Protein AF-0000000078595919 (afdb_homodimer)

pLDDT: mean 96.09, std 5.45, range [56.75, 98.94]

Structure (mmCIF, N/CA/C/O backbone):
data_AF-0000000078595919-model_v1
#
loop_
_entity.id
_entity.type
_entity.pdbx_description
1 polymer 'NG,NG-dimethylarginine dimethylaminohydrolase 1'
#
loop_
_atom_site.group_PDB
_atom_site.id
_atom_site.type_symbol
_atom_site.label_atom_id
_atom_site.label_alt_id
_atom_site.label_comp_id
_atom_site.label_asym_id
_atom_site.label_entity_id
_atom_site.label_seq_id
_atom_site.pdbx_PDB_ins_code
_atom_site.Cartn_x
_atom_site.Cartn_y
_atom_site.Cartn_z
_atom_site.occupancy
_atom_site.B_iso_or_equiv
_atom_site.auth_seq_id
_atom_site.auth_comp_id
_atom_site.auth_asym_id
_atom_site.auth_atom_id
_atom_site.pdbx_PDB_model_num
ATOM 1 N N . MET A 1 1 ? 24.094 2.955 12.398 1 57.91 1 MET A N 1
ATOM 2 C CA . MET A 1 1 ? 22.719 2.807 11.914 1 57.91 1 MET A CA 1
ATOM 3 C C . MET A 1 1 ? 22.25 4.078 11.219 1 57.91 1 MET A C 1
ATOM 5 O O . MET A 1 1 ? 22.5 5.184 11.703 1 57.91 1 MET A O 1
ATOM 9 N N . LYS A 1 2 ? 21.656 3.949 10.039 1 76.38 2 LYS A N 1
ATOM 10 C CA . LYS A 1 2 ? 21.234 5.141 9.305 1 76.38 2 LYS A CA 1
ATOM 11 C C . LYS A 1 2 ? 20.156 5.895 10.07 1 76.38 2 LYS A C 1
ATOM 13 O O . LYS A 1 2 ? 19.234 5.285 10.617 1 76.38 2 LYS A O 1
ATOM 18 N N . LYS A 1 3 ? 20.344 7.145 10.211 1 89.5 3 LYS A N 1
ATOM 19 C CA . LYS A 1 3 ? 19.406 7.992 10.93 1 89.5 3 LYS A CA 1
ATOM 20 C C . LYS A 1 3 ? 18 7.895 10.32 1 89.5 3 LYS A C 1
ATOM 22 O O . LYS A 1 3 ? 17.859 7.875 9.102 1 89.5 3 LYS A O 1
ATOM 27 N N . THR A 1 4 ? 17.047 7.621 11.203 1 94 4 THR A N 1
ATOM 28 C CA . THR A 1 4 ? 15.633 7.637 10.82 1 94 4 THR A CA 1
ATOM 29 C C . THR A 1 4 ? 14.953 8.906 11.328 1 94 4 THR A C 1
ATOM 31 O O . THR A 1 4 ? 15.062 9.242 12.508 1 94 4 THR A O 1
ATOM 34 N N . TYR A 1 5 ? 14.336 9.633 10.461 1 98.31 5 TYR A N 1
ATOM 35 C CA . TYR A 1 5 ? 13.719 10.906 10.812 1 98.31 5 TYR A CA 1
ATOM 36 C C . TYR A 1 5 ? 12.273 10.711 11.242 1 98.31 5 TYR A C 1
ATOM 38 O O . TYR A 1 5 ? 11.969 10.703 12.438 1 98.31 5 TYR A O 1
ATOM 46 N N . VAL A 1 6 ? 11.383 10.414 10.328 1 98.69 6 VAL A N 1
ATOM 47 C CA . VAL A 1 6 ? 9.992 10.133 10.68 1 98.69 6 VAL A CA 1
ATOM 48 C C . VAL A 1 6 ? 9.578 8.781 10.109 1 98.69 6 VAL A C 1
ATOM 50 O O . VAL A 1 6 ? 9.516 8.602 8.891 1 98.69 6 VAL A O 1
ATOM 53 N N . LYS A 1 7 ? 9.203 7.895 10.953 1 97.56 7 LYS A N 1
ATOM 54 C CA . LYS A 1 7 ? 9.031 6.504 10.539 1 97.56 7 LYS A CA 1
ATOM 55 C C . LYS A 1 7 ? 7.566 6.188 10.25 1 97.56 7 LYS A C 1
ATOM 57 O O . LYS A 1 7 ? 7.262 5.262 9.5 1 97.56 7 LYS A O 1
ATOM 62 N N . ASN A 1 8 ? 6.707 6.906 10.93 1 98.19 8 ASN A N 1
ATOM 63 C CA . ASN A 1 8 ? 5.273 6.664 10.812 1 98.19 8 ASN A CA 1
ATOM 64 C C . ASN A 1 8 ? 4.461 7.789 11.438 1 98.19 8 ASN A C 1
ATOM 66 O O . ASN A 1 8 ? 5.008 8.836 11.789 1 98.19 8 ASN A O 1
ATOM 70 N N . SER A 1 9 ? 3.17 7.574 11.578 1 98.31 9 SER A N 1
ATOM 71 C CA . SER A 1 9 ? 2.277 8.648 12.016 1 98.31 9 SER A CA 1
ATOM 72 C C . SER A 1 9 ? 2.125 8.664 13.531 1 98.31 9 SER A C 1
ATOM 74 O O . SER A 1 9 ? 1.7 9.664 14.102 1 98.31 9 SER A O 1
ATOM 76 N N . THR A 1 10 ? 2.541 7.59 14.242 1 98.56 10 THR A N 1
ATOM 77 C CA . THR A 1 10 ? 2.113 7.5 15.633 1 98.56 10 THR A CA 1
ATOM 78 C C . THR A 1 10 ? 3.299 7.199 16.547 1 98.56 10 THR A C 1
ATOM 80 O O . THR A 1 10 ? 3.137 7.074 17.766 1 98.56 10 THR A O 1
ATOM 83 N N . GLY A 1 11 ? 4.535 6.949 15.945 1 98.5 11 GLY A N 1
ATOM 84 C CA . GLY A 1 11 ? 5.715 6.836 16.797 1 98.5 11 GLY A CA 1
ATOM 85 C C . GLY A 1 11 ? 5.887 8.008 17.734 1 98.5 11 GLY A C 1
ATOM 86 O O . GLY A 1 11 ? 5.152 8.992 17.656 1 98.5 11 GLY A O 1
ATOM 87 N N . VAL A 1 12 ? 6.82 7.938 18.594 1 98.75 12 VAL A N 1
ATOM 88 C CA . VAL A 1 12 ? 7.059 9.016 19.547 1 98.75 12 VAL A CA 1
ATOM 89 C C . VAL A 1 12 ? 7.648 10.219 18.828 1 98.75 12 VAL A C 1
ATOM 91 O O . VAL A 1 12 ? 8.703 10.125 18.203 1 98.75 12 VAL A O 1
ATOM 94 N N . LEU A 1 13 ? 6.945 11.32 18.875 1 98.75 13 LEU A N 1
ATOM 95 C CA . LEU A 1 13 ? 7.418 12.57 18.281 1 98.75 13 LEU A CA 1
ATOM 96 C C . LEU A 1 13 ? 8.516 13.195 19.125 1 98.75 13 LEU A C 1
ATOM 98 O O . LEU A 1 13 ? 8.289 13.523 20.297 1 98.75 13 LEU A O 1
ATOM 102 N N . LYS A 1 14 ? 9.664 13.367 18.562 1 98.75 14 LYS A N 1
ATOM 103 C CA . LYS A 1 14 ? 10.805 13.836 19.328 1 98.75 14 LYS A CA 1
ATOM 104 C C . LYS A 1 14 ? 11.117 15.297 19.016 1 98.75 14 LYS A C 1
ATOM 106 O O . LYS A 1 14 ? 11.609 16.031 19.875 1 98.75 14 LYS A O 1
ATOM 111 N N . LYS A 1 15 ? 10.883 15.688 17.781 1 98.81 15 LYS A N 1
ATOM 112 C CA . LYS A 1 15 ? 11.266 17.031 17.344 1 98.81 15 LYS A CA 1
ATOM 113 C C . LYS A 1 15 ? 10.305 17.547 16.281 1 98.81 15 LYS A C 1
ATOM 115 O O . LYS A 1 15 ? 9.891 16.797 15.383 1 98.81 15 LYS A O 1
ATOM 120 N N . VAL A 1 16 ? 9.953 18.797 16.375 1 98.81 16 VAL A N 1
ATOM 121 C CA . VAL A 1 16 ? 9.039 19.406 15.422 1 98.81 16 VAL A CA 1
ATOM 122 C C . VAL A 1 16 ? 9.57 20.781 15 1 98.81 16 VAL A C 1
ATOM 124 O O . VAL A 1 16 ? 10.367 21.391 15.719 1 98.81 16 VAL A O 1
ATOM 127 N N . LEU A 1 17 ? 9.148 21.203 13.852 1 98.88 17 LEU A N 1
ATOM 128 C CA . LEU A 1 17 ? 9.383 22.547 13.336 1 98.88 17 LEU A CA 1
ATOM 129 C C . LEU A 1 17 ? 8.086 23.359 13.336 1 98.88 17 LEU A C 1
ATOM 131 O O . LEU A 1 17 ? 7.047 22.875 12.898 1 98.88 17 LEU A O 1
ATOM 135 N N . LEU A 1 18 ? 8.094 24.5 13.898 1 98.62 18 LEU A N 1
ATOM 136 C CA . LEU A 1 18 ? 7.02 25.484 13.82 1 98.62 18 LEU A CA 1
ATOM 137 C C . LEU A 1 18 ? 7.539 26.828 13.312 1 98.62 18 LEU A C 1
ATOM 139 O O . LEU A 1 18 ? 8.75 27.031 13.203 1 98.62 18 LEU A O 1
ATOM 143 N N . CYS A 1 19 ? 6.648 27.656 12.922 1 98.19 19 CYS A N 1
ATOM 144 C CA . CYS A 1 19 ? 6.957 29.047 12.562 1 98.19 19 CYS A CA 1
ATOM 145 C C . CYS A 1 19 ? 6.035 30.016 13.289 1 98.19 19 CYS A C 1
ATOM 147 O O . CYS A 1 19 ? 4.824 29.797 13.352 1 98.19 19 CYS A O 1
ATOM 149 N N . SER A 1 20 ? 6.605 31.078 13.805 1 95.94 20 SER A N 1
ATOM 150 C CA . SER A 1 20 ? 5.852 32.062 14.547 1 95.94 20 SER A CA 1
ATOM 151 C C . SER A 1 20 ? 4.793 32.719 13.672 1 95.94 20 SER A C 1
ATOM 153 O O . SER A 1 20 ? 5.043 33 12.5 1 95.94 20 SER A O 1
ATOM 155 N N . PRO A 1 21 ? 3.641 33 14.273 1 95.5 21 PRO A N 1
ATOM 156 C CA . PRO A 1 21 ? 2.598 33.688 13.516 1 95.5 21 PRO A CA 1
ATOM 157 C C . PRO A 1 21 ? 2.754 35.219 13.562 1 95.5 21 PRO A C 1
ATOM 159 O O . PRO A 1 21 ? 1.771 35.938 13.406 1 95.5 21 PRO A O 1
ATOM 162 N N . LYS A 1 22 ? 3.941 35.688 13.805 1 94.44 22 LYS A N 1
ATOM 163 C CA . LYS A 1 22 ? 4.227 37.125 14 1 94.44 22 LYS A CA 1
ATOM 164 C C . LYS A 1 22 ? 3.65 37.969 12.859 1 94.44 22 LYS A C 1
ATOM 166 O O . LYS A 1 22 ? 3.127 39.062 13.094 1 94.44 22 LYS A O 1
ATOM 171 N N . TYR A 1 23 ? 3.723 37.5 11.656 1 92.5 23 TYR A N 1
ATOM 172 C CA . TYR A 1 23 ? 3.293 38.281 10.508 1 92.5 23 TYR A CA 1
ATOM 173 C C . TYR A 1 23 ? 2.049 37.688 9.867 1 92.5 23 TYR A C 1
ATOM 175 O O . TYR A 1 23 ? 1.726 38 8.719 1 92.5 23 TYR A O 1
ATOM 183 N N . PHE A 1 24 ? 1.401 36.781 10.617 1 90.31 24 PHE A N 1
ATOM 184 C CA . PHE A 1 24 ? 0.21 36.125 10.117 1 90.31 24 PHE A CA 1
ATOM 185 C C . PHE A 1 24 ? -0.921 37.125 9.883 1 90.31 24 PHE A C 1
ATOM 187 O O . PHE A 1 24 ? -1.168 38 10.719 1 90.31 24 PHE A O 1
ATOM 194 N N . GLU A 1 25 ? -1.545 37 8.75 1 83.69 25 GLU A N 1
ATOM 195 C CA . GLU A 1 25 ? -2.701 37.812 8.375 1 83.69 25 GLU A CA 1
ATOM 196 C C . GLU A 1 25 ? -3.74 36.969 7.633 1 83.69 25 GLU A C 1
ATOM 198 O O . GLU A 1 25 ? -3.391 36.062 6.883 1 83.69 25 GLU A O 1
ATOM 203 N N . PHE A 1 26 ? -4.984 37.344 7.875 1 80.19 26 PHE A N 1
ATOM 204 C CA . PHE A 1 26 ? -6.062 36.656 7.176 1 80.19 26 PHE A CA 1
ATOM 205 C C . PHE A 1 26 ? -6.055 37 5.691 1 80.19 26 PHE A C 1
ATOM 207 O O . PHE A 1 26 ? -6.023 38.188 5.328 1 80.19 26 PHE A O 1
ATOM 214 N N . GLU A 1 27 ? -5.918 36.031 4.895 1 77.69 27 GLU A N 1
ATOM 215 C CA . GLU A 1 27 ? -6.145 36.156 3.457 1 77.69 27 GLU A CA 1
ATOM 216 C C . GLU A 1 27 ? -7.199 35.156 2.98 1 77.69 27 GLU A C 1
ATOM 218 O O . GLU A 1 27 ? -7.312 34.062 3.523 1 77.69 27 GLU A O 1
ATOM 223 N N . PRO A 1 28 ? -7.98 35.562 2.008 1 77.88 28 PRO A N 1
ATOM 224 C CA . PRO A 1 28 ? -9.078 34.719 1.54 1 77.88 28 PRO A CA 1
ATOM 225 C C . PRO A 1 28 ? -8.594 33.562 0.674 1 77.88 28 PRO A C 1
ATOM 227 O O . PRO A 1 28 ? -8.961 33.469 -0.499 1 77.88 28 PRO A O 1
ATOM 230 N N . ILE A 1 29 ? -7.906 32.688 1.243 1 75.31 29 ILE A N 1
ATOM 231 C CA . ILE A 1 29 ? -7.312 31.656 0.421 1 75.31 29 ILE A CA 1
ATOM 232 C C . ILE A 1 29 ? -7.992 30.312 0.713 1 75.31 29 ILE A C 1
ATOM 234 O O . ILE A 1 29 ? -7.68 29.297 0.086 1 75.31 29 ILE A O 1
ATOM 238 N N . ASN A 1 30 ? -8.844 30.328 1.688 1 77.56 30 ASN A N 1
ATOM 239 C CA . ASN A 1 30 ? -9.648 29.156 1.969 1 77.56 30 ASN A CA 1
ATOM 240 C C . ASN A 1 30 ? -11.016 29.531 2.533 1 77.56 30 ASN A C 1
ATOM 242 O O . ASN A 1 30 ? -11.25 30.688 2.881 1 77.56 30 ASN A O 1
ATOM 246 N N . VAL A 1 31 ? -11.898 28.562 2.506 1 79.94 31 VAL A N 1
ATOM 247 C CA . VAL A 1 31 ? -13.305 28.797 2.822 1 79.94 31 VAL A CA 1
ATOM 248 C C . VAL A 1 31 ? -13.438 29.312 4.25 1 79.94 31 VAL A C 1
ATOM 250 O O . VAL A 1 31 ? -14.297 30.141 4.539 1 79.94 31 VAL A O 1
ATOM 253 N N . ILE A 1 32 ? -12.617 28.875 5.094 1 80.75 32 ILE A N 1
ATOM 254 C CA . ILE A 1 32 ? -12.703 29.25 6.5 1 80.75 32 ILE A CA 1
ATOM 255 C C . ILE A 1 32 ? -12.344 30.719 6.664 1 80.75 32 ILE A C 1
ATOM 257 O O . ILE A 1 32 ? -13.125 31.5 7.219 1 80.75 32 ILE A O 1
ATOM 261 N N . THR A 1 33 ? -11.234 31.094 6.172 1 79.5 33 THR A N 1
ATOM 262 C CA . THR A 1 33 ? -10.766 32.469 6.309 1 79.5 33 THR A CA 1
ATOM 263 C C . THR A 1 33 ? -11.68 33.406 5.547 1 79.5 33 THR A C 1
ATOM 265 O O . THR A 1 33 ? -11.945 34.531 6.012 1 79.5 33 THR A O 1
ATOM 268 N N . GLU A 1 34 ? -12.172 32.938 4.395 1 81.19 34 GLU A N 1
ATOM 269 C CA . GLU A 1 34 ? -13.109 33.75 3.613 1 81.19 34 GLU A CA 1
ATOM 270 C C . GLU A 1 34 ? -14.367 34.062 4.414 1 81.19 34 GLU A C 1
ATOM 272 O O . GLU A 1 34 ? -14.859 35.188 4.379 1 81.19 34 GLU A O 1
ATOM 277 N N . ASP A 1 35 ? -14.82 33.125 5.098 1 82.69 35 ASP A N 1
ATOM 278 C CA . ASP A 1 35 ? -16.031 33.312 5.883 1 82.69 35 ASP A CA 1
ATOM 279 C C . ASP A 1 35 ? -15.836 34.344 6.977 1 82.69 35 ASP A C 1
ATOM 281 O O . ASP A 1 35 ? -16.703 35.219 7.188 1 82.69 35 ASP A O 1
ATOM 285 N N . TRP A 1 36 ? -14.742 34.375 7.613 1 81.56 36 TRP A N 1
ATOM 286 C CA . TRP A 1 36 ? -14.461 35.312 8.695 1 81.56 36 TRP A CA 1
ATOM 287 C C . TRP A 1 36 ? -14.227 36.719 8.148 1 81.56 36 TRP A C 1
ATOM 289 O O . TRP A 1 36 ? -14.648 37.688 8.75 1 81.56 36 TRP A O 1
ATOM 299 N N . LEU A 1 37 ? -13.555 36.781 7.059 1 80.62 37 LEU A N 1
ATOM 300 C CA . LEU A 1 37 ? -13.328 38.062 6.41 1 80.62 37 LEU A CA 1
ATOM 301 C C . LEU A 1 37 ? -14.648 38.688 5.961 1 80.62 37 LEU A C 1
ATOM 303 O O . LEU A 1 37 ? -14.844 39.906 6.098 1 80.62 37 LEU A O 1
ATOM 307 N N . ASP A 1 38 ? -15.445 37.875 5.465 1 84.31 38 ASP A N 1
ATOM 308 C CA . ASP A 1 38 ? -16.75 38.344 5.027 1 84.31 38 ASP A CA 1
ATOM 309 C C . ASP A 1 38 ? -17.562 38.906 6.195 1 84.31 38 ASP A C 1
ATOM 311 O O . ASP A 1 38 ? -18.391 39.812 6.012 1 84.31 38 ASP A O 1
ATOM 315 N N . LYS A 1 39 ? -17.281 38.469 7.383 1 86.62 39 LYS A N 1
ATOM 316 C CA . LYS A 1 39 ? -17.984 38.938 8.586 1 86.62 39 LYS A CA 1
ATOM 317 C C . LYS A 1 39 ? -17.281 40.156 9.18 1 86.62 39 LYS A C 1
ATOM 319 O O . LYS A 1 39 ? -17.688 40.656 10.234 1 86.62 39 LYS A O 1
ATOM 324 N N . GLY A 1 40 ? -16.172 40.531 8.508 1 80.81 40 GLY A N 1
ATOM 325 C CA . GLY A 1 40 ? -15.469 41.719 8.914 1 80.81 40 GLY A CA 1
ATOM 326 C C . GLY A 1 40 ? -14.469 41.5 10.023 1 80.81 40 GLY A C 1
ATOM 327 O O . GLY A 1 40 ? -14.016 42.438 10.672 1 80.81 40 GLY A O 1
ATOM 328 N N . GLU A 1 41 ? -14.141 40.281 10.203 1 80.62 41 GLU A N 1
ATOM 329 C CA . GLU A 1 41 ? -13.211 39.938 11.281 1 80.62 41 GLU A CA 1
ATOM 330 C C . GLU A 1 41 ? -11.758 40.062 10.82 1 80.62 41 GLU A C 1
ATOM 332 O O . GLU A 1 41 ? -11.438 39.75 9.68 1 80.62 41 GLU A O 1
ATOM 337 N N . LYS A 1 42 ? -10.93 40.719 11.68 1 81.25 42 LYS A N 1
ATOM 338 C CA . LYS A 1 42 ? -9.484 40.781 11.453 1 81.25 42 LYS A CA 1
ATOM 339 C C . LYS A 1 42 ? -8.75 39.875 12.43 1 81.25 42 LYS A C 1
ATOM 341 O O . LYS A 1 42 ? -9.289 39.5 13.477 1 81.25 42 LYS A O 1
ATOM 346 N N . SER A 1 43 ? -7.652 39.469 11.977 1 82.62 43 SER A N 1
ATOM 347 C CA . SER A 1 43 ? -6.848 38.625 12.852 1 82.62 43 SER A CA 1
ATOM 348 C C . SER A 1 43 ? -6.449 39.344 14.125 1 82.62 43 SER A C 1
ATOM 350 O O . SER A 1 43 ? -6.102 40.531 14.086 1 82.62 43 SER A O 1
ATOM 352 N N . ASN A 1 44 ? -6.738 38.688 15.234 1 89.5 44 ASN A N 1
ATOM 353 C CA . ASN A 1 44 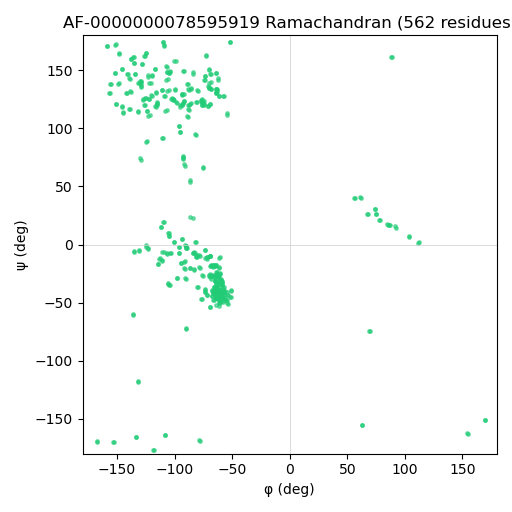? -6.191 39.156 16.5 1 89.5 44 ASN A CA 1
ATOM 354 C C . ASN A 1 44 ? -4.762 38.656 16.719 1 89.5 44 ASN A C 1
ATOM 356 O O . ASN A 1 44 ? -4.547 37.562 17.266 1 89.5 44 ASN A O 1
ATOM 360 N N . LYS A 1 45 ? -3.789 39.469 16.359 1 91.44 45 LYS A N 1
ATOM 361 C CA . LYS A 1 45 ? -2.383 39.094 16.312 1 91.44 45 LYS A CA 1
ATOM 362 C C . LYS A 1 45 ? -1.886 38.625 17.688 1 91.44 45 LYS A C 1
ATOM 364 O O . LYS A 1 45 ? -1.181 37.625 17.797 1 91.44 45 LYS A O 1
ATOM 369 N N . GLU A 1 46 ? -2.246 39.406 18.688 1 94.12 46 GLU A N 1
ATOM 370 C CA . GLU A 1 46 ? -1.806 39.094 20.047 1 94.12 46 GLU A CA 1
ATOM 371 C C . GLU A 1 46 ? -2.336 37.719 20.484 1 94.12 46 GLU A C 1
ATOM 373 O O . GLU A 1 46 ? -1.61 36.938 21.094 1 94.12 46 GLU A O 1
ATOM 378 N N . ALA A 1 47 ? -3.555 37.469 20.219 1 94.75 47 ALA A N 1
ATOM 379 C CA . ALA A 1 47 ? -4.156 36.188 20.562 1 94.75 47 ALA A CA 1
ATOM 380 C C . ALA A 1 47 ? -3.496 35.031 19.797 1 94.75 47 ALA A C 1
ATOM 382 O O . ALA A 1 47 ? -3.25 33.969 20.344 1 94.75 47 ALA A O 1
ATOM 383 N N . CYS A 1 48 ? -3.238 35.281 18.516 1 94.69 48 CYS A N 1
ATOM 384 C CA . CYS A 1 48 ? -2.58 34.281 17.688 1 94.69 48 CYS A CA 1
ATOM 385 C C . CYS A 1 48 ? -1.203 33.938 18.25 1 94.69 48 CYS A C 1
ATOM 387 O O . CYS A 1 48 ? -0.824 32.781 18.312 1 94.69 48 CYS A O 1
ATOM 389 N N . LEU A 1 49 ? -0.485 34.969 18.656 1 96.06 49 LEU A N 1
ATOM 390 C CA . LEU A 1 49 ? 0.844 34.781 19.234 1 96.06 49 LEU A CA 1
ATOM 391 C C . LEU A 1 49 ? 0.767 34 20.531 1 96.06 49 LEU A C 1
ATOM 393 O O . LEU A 1 49 ? 1.566 33.062 20.75 1 96.06 49 LEU A O 1
ATOM 397 N N . ARG A 1 50 ? -0.152 34.344 21.344 1 96.88 50 ARG A N 1
ATOM 398 C CA . ARG A 1 50 ? -0.341 33.656 22.609 1 96.88 50 ARG A CA 1
ATOM 399 C C . ARG A 1 50 ? -0.688 32.188 22.375 1 96.88 50 ARG A C 1
ATOM 401 O O . ARG A 1 50 ? -0.11 31.297 23 1 96.88 50 ARG A O 1
ATOM 408 N N . GLU A 1 51 ? -1.647 31.953 21.531 1 97.06 51 GLU A N 1
ATOM 409 C CA . GLU A 1 51 ? -2.098 30.594 21.234 1 97.06 51 GLU A CA 1
ATOM 410 C C . GLU A 1 51 ? -0.965 29.75 20.656 1 97.06 51 GLU A C 1
ATOM 412 O O . GLU A 1 51 ? -0.809 28.578 21.016 1 97.06 51 GLU A O 1
ATOM 417 N N . HIS A 1 52 ? -0.203 30.344 19.766 1 97.38 52 HIS A N 1
ATOM 418 C CA . HIS A 1 52 ? 0.954 29.656 19.203 1 97.38 52 HIS A CA 1
ATOM 419 C C . HIS A 1 52 ? 1.975 29.312 20.281 1 97.38 52 HIS A C 1
ATOM 421 O O . HIS A 1 52 ? 2.557 28.234 20.281 1 97.38 52 HIS A O 1
ATOM 427 N N . SER A 1 53 ? 2.176 30.266 21.188 1 97.62 53 SER A N 1
ATOM 428 C CA . SER A 1 53 ? 3.082 30.031 22.297 1 97.62 53 SER A CA 1
ATOM 429 C C . SER A 1 53 ? 2.594 28.875 23.188 1 97.62 53 SER A C 1
ATOM 431 O O . SER A 1 53 ? 3.398 28.094 23.688 1 97.62 53 SER A O 1
ATOM 433 N N . GLU A 1 54 ? 1.298 28.797 23.359 1 98 54 GLU A N 1
ATOM 434 C CA . GLU A 1 54 ? 0.719 27.688 24.125 1 98 54 GLU A CA 1
ATOM 435 C C . GLU A 1 54 ? 0.987 26.359 23.438 1 98 54 GLU A C 1
ATOM 437 O O . GLU A 1 54 ? 1.256 25.359 24.094 1 98 54 GLU A O 1
ATOM 442 N N . LEU A 1 55 ? 0.856 26.375 22.141 1 98.44 55 LEU A N 1
ATOM 443 C CA . LEU A 1 55 ? 1.148 25.172 21.375 1 98.44 55 LEU A CA 1
ATOM 444 C C . LEU A 1 55 ? 2.605 24.75 21.547 1 98.44 55 LEU A C 1
ATOM 446 O O . LEU A 1 55 ? 2.895 23.578 21.797 1 98.44 55 LEU A O 1
ATOM 450 N N . VAL A 1 56 ? 3.514 25.688 21.438 1 98.62 56 VAL A N 1
ATOM 451 C CA . VAL A 1 56 ? 4.941 25.438 21.609 1 98.62 56 VAL A CA 1
ATOM 452 C C . VAL A 1 56 ? 5.215 24.859 23 1 98.62 56 VAL A C 1
ATOM 454 O O . VAL A 1 56 ? 5.945 23.875 23.141 1 98.62 56 VAL A O 1
ATOM 457 N N . GLN A 1 57 ? 4.617 25.469 23.969 1 98.5 57 GLN A N 1
ATOM 458 C CA . GLN A 1 57 ? 4.809 25.016 25.344 1 98.5 57 GLN A CA 1
ATOM 459 C C . GLN A 1 57 ? 4.27 23.609 25.547 1 98.5 57 GLN A C 1
ATOM 461 O O . GLN A 1 57 ? 4.855 22.812 26.281 1 98.5 57 GLN A O 1
ATOM 466 N N . ALA A 1 58 ? 3.119 23.344 24.953 1 98.69 58 ALA A N 1
ATOM 467 C CA . ALA A 1 58 ? 2.541 22 25.047 1 98.69 58 ALA A CA 1
ATOM 468 C C . ALA A 1 58 ? 3.508 20.953 24.531 1 98.69 58 ALA A C 1
ATOM 470 O O . ALA A 1 58 ? 3.658 19.875 25.125 1 98.69 58 ALA A O 1
ATOM 471 N N . TYR A 1 59 ? 4.148 21.219 23.359 1 98.75 59 TYR A N 1
ATOM 472 C CA . TYR A 1 59 ? 5.148 20.312 22.828 1 98.75 59 TYR A CA 1
ATOM 473 C C . TYR A 1 59 ? 6.289 20.109 23.828 1 98.75 59 TYR A C 1
ATOM 475 O O . TYR A 1 59 ? 6.621 18.969 24.172 1 98.75 59 TYR A O 1
ATOM 483 N N . LYS A 1 60 ? 6.828 21.203 24.359 1 98.75 60 LYS A N 1
ATOM 484 C CA . LYS A 1 60 ? 7.977 21.156 25.266 1 98.75 60 LYS A CA 1
ATOM 485 C C . LYS A 1 60 ? 7.637 20.406 26.547 1 98.75 60 LYS A C 1
ATOM 487 O O . LYS A 1 60 ? 8.422 19.578 27.016 1 98.75 60 LYS A O 1
ATOM 492 N N . GLU A 1 61 ? 6.492 20.656 27.047 1 98.56 61 GLU A N 1
ATOM 493 C CA . GLU A 1 61 ? 6.066 20.031 28.297 1 98.56 61 GLU A CA 1
ATOM 494 C C . GLU A 1 61 ? 5.84 18.547 28.109 1 98.56 61 GLU A C 1
ATOM 496 O O . GLU A 1 61 ? 5.801 17.797 29.094 1 98.56 61 GLU A O 1
ATOM 501 N N . ASN A 1 62 ? 5.699 18.141 26.938 1 98.44 62 ASN A N 1
ATOM 502 C CA . ASN A 1 62 ? 5.457 16.734 26.656 1 98.44 62 ASN A CA 1
ATOM 503 C C . ASN A 1 62 ? 6.668 16.062 26 1 98.44 62 ASN A C 1
ATOM 505 O O . ASN A 1 62 ? 6.535 15.055 25.328 1 98.44 62 ASN A O 1
ATOM 509 N N . GLY A 1 63 ? 7.797 16.656 26.141 1 98.38 63 GLY A N 1
ATOM 510 C CA . GLY A 1 63 ? 9.062 16.031 25.797 1 98.38 63 GLY A CA 1
ATOM 511 C C . GLY A 1 63 ? 9.43 16.156 24.344 1 98.38 63 GLY A C 1
ATOM 512 O O . GLY A 1 63 ? 10.258 15.391 23.828 1 98.38 63 GLY A O 1
ATOM 513 N N . VAL A 1 64 ? 8.844 17.047 23.609 1 98.81 64 VAL A N 1
ATOM 514 C CA . VAL A 1 64 ? 9.148 17.25 22.203 1 98.81 64 VAL A CA 1
ATOM 515 C C . VAL A 1 64 ? 10.039 18.484 22.031 1 98.81 64 VAL A C 1
ATOM 517 O O . VAL A 1 64 ? 9.734 19.562 22.547 1 98.81 64 VAL A O 1
ATOM 520 N N . GLU A 1 65 ? 11.141 18.281 21.375 1 98.81 65 GLU A N 1
ATOM 521 C CA . GLU A 1 65 ? 11.984 19.422 21.031 1 98.81 65 GLU A CA 1
ATOM 522 C C . GLU A 1 65 ? 11.328 20.266 19.938 1 98.81 65 GLU A C 1
ATOM 524 O O . GLU A 1 65 ? 10.797 19.734 18.969 1 98.81 65 GLU A O 1
ATOM 529 N N . VAL A 1 66 ? 11.391 21.578 20.156 1 98.75 66 VAL A N 1
ATOM 530 C CA . VAL A 1 66 ? 10.711 22.469 19.219 1 98.75 66 VAL A CA 1
ATOM 531 C C . VAL A 1 66 ? 11.734 23.359 18.516 1 98.75 66 VAL A C 1
ATOM 533 O O . VAL A 1 66 ? 12.5 24.062 19.172 1 98.75 66 VAL A O 1
ATOM 536 N N . GLU A 1 67 ? 11.82 23.234 17.234 1 98.56 67 GLU A N 1
ATOM 537 C CA . GLU A 1 67 ? 12.523 24.172 16.375 1 98.56 67 GLU A CA 1
ATOM 538 C C . GLU A 1 67 ? 11.586 25.25 15.859 1 98.56 67 GLU A C 1
ATOM 540 O O . GLU A 1 67 ? 10.516 24.953 15.32 1 98.56 67 GLU A O 1
ATOM 545 N N . ILE A 1 68 ? 11.961 26.5 15.992 1 97.25 68 ILE A N 1
ATOM 546 C CA . ILE A 1 68 ? 11.125 27.609 15.531 1 97.25 68 ILE A CA 1
ATOM 547 C C . ILE A 1 68 ? 11.828 28.359 14.398 1 97.25 68 ILE A C 1
ATOM 549 O O . ILE A 1 68 ? 12.961 28.812 14.57 1 97.25 68 ILE A O 1
ATOM 553 N N . MET A 1 69 ? 11.18 28.406 13.367 1 95.69 69 MET A N 1
ATOM 554 C CA . MET A 1 69 ? 11.695 29.188 12.242 1 95.69 69 MET A CA 1
ATOM 555 C C . MET A 1 69 ? 11.32 30.656 12.391 1 95.69 69 MET A C 1
ATOM 557 O O . MET A 1 69 ? 10.242 30.984 12.906 1 95.69 69 MET A O 1
ATOM 561 N N . ASP A 1 70 ? 12.227 31.562 11.914 1 92.38 70 ASP A N 1
ATOM 562 C CA . ASP A 1 70 ? 11.945 33 11.914 1 92.38 70 ASP A CA 1
ATOM 563 C C . ASP A 1 70 ? 10.953 33.375 10.812 1 92.38 70 ASP A C 1
ATOM 565 O O . ASP A 1 70 ? 11.203 33.094 9.633 1 92.38 70 ASP A O 1
ATOM 569 N N . PRO A 1 71 ? 9.93 33.969 11.242 1 95.81 71 PRO A N 1
ATOM 570 C CA . PRO A 1 71 ? 8.938 34.344 10.227 1 95.81 71 PRO A CA 1
ATOM 571 C C . PRO A 1 71 ? 9.43 35.469 9.305 1 95.81 71 PRO A C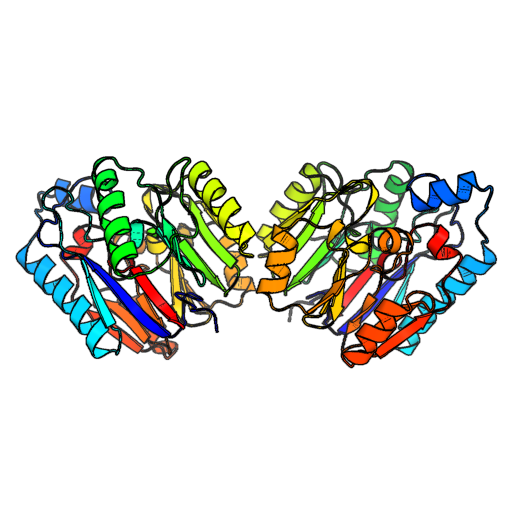 1
ATOM 573 O O . PRO A 1 71 ? 10.273 36.25 9.695 1 95.81 71 PRO A O 1
ATOM 576 N N . ASP A 1 72 ? 8.969 35.469 8.102 1 96 72 ASP A N 1
ATOM 577 C CA . ASP A 1 72 ? 9.219 36.531 7.109 1 96 72 ASP A CA 1
ATOM 578 C C . ASP A 1 72 ? 7.984 37.406 6.918 1 96 72 ASP A C 1
ATOM 580 O O . ASP A 1 72 ? 6.879 36.906 6.723 1 96 72 ASP A O 1
ATOM 584 N N . ILE A 1 73 ? 8.164 38.688 6.926 1 94.62 73 ILE A N 1
ATOM 585 C CA . ILE A 1 73 ? 7.074 39.656 6.883 1 94.62 73 ILE A CA 1
ATOM 586 C C . ILE A 1 73 ? 6.301 39.5 5.574 1 94.62 73 ILE A C 1
ATOM 588 O O . ILE A 1 73 ? 5.102 39.812 5.516 1 94.62 73 ILE A O 1
ATOM 592 N N . ASN A 1 74 ? 6.938 39.031 4.535 1 94.62 74 ASN A N 1
ATOM 593 C CA . ASN A 1 74 ? 6.301 38.938 3.227 1 94.62 74 ASN A CA 1
ATOM 594 C C . ASN A 1 74 ? 5.629 37.562 3.053 1 94.62 74 ASN A C 1
ATOM 596 O O . ASN A 1 74 ? 5.016 37.312 2.018 1 94.62 74 ASN A O 1
ATOM 600 N N . LEU A 1 75 ? 5.711 36.688 4.051 1 95.38 75 LEU A N 1
ATOM 601 C CA . LEU A 1 75 ? 5.188 35.312 3.967 1 95.38 75 LEU A CA 1
ATOM 602 C C . LEU A 1 75 ? 4.301 35 5.168 1 95.38 75 LEU A C 1
ATOM 604 O O . LEU A 1 75 ? 4.668 34.188 6.016 1 95.38 75 LEU A O 1
ATOM 608 N N . PRO A 1 76 ? 3.121 35.562 5.195 1 92.19 76 PRO A N 1
ATOM 609 C CA . PRO A 1 76 ? 2.266 35.531 6.387 1 92.19 76 PRO A CA 1
ATOM 610 C C . PRO A 1 76 ? 1.737 34.156 6.691 1 92.19 76 PRO A C 1
ATOM 612 O O . PRO A 1 76 ? 1.211 33.906 7.781 1 92.19 76 PRO A O 1
ATOM 615 N N . TYR A 1 77 ? 1.909 33.156 5.773 1 93.94 77 TYR A N 1
ATOM 616 C CA . TYR A 1 77 ? 1.295 31.859 5.988 1 93.94 77 TYR A CA 1
ATOM 617 C C . TYR A 1 77 ? 2.338 30.828 6.402 1 93.94 77 TYR A C 1
ATOM 619 O O . TYR A 1 77 ? 2.025 29.641 6.543 1 93.94 77 TYR A O 1
ATOM 627 N N . GLU A 1 78 ? 3.545 31.25 6.703 1 96 78 GLU A N 1
ATOM 628 C CA . GLU A 1 78 ? 4.629 30.359 7.117 1 96 78 GLU A CA 1
ATOM 629 C C . GLU A 1 78 ? 4.281 29.625 8.406 1 96 78 GLU A C 1
ATOM 631 O O . GLU A 1 78 ? 4.863 28.578 8.711 1 96 78 GLU A O 1
ATOM 636 N N . VAL A 1 79 ? 3.293 30.25 9.094 1 96.31 79 VAL A N 1
ATOM 637 C CA . VAL A 1 79 ? 2.889 29.688 10.375 1 96.31 79 VAL A CA 1
ATOM 638 C C . VAL A 1 79 ? 2.373 28.266 10.172 1 96.31 79 VAL A C 1
ATOM 640 O O . VAL A 1 79 ? 2.451 27.438 11.078 1 96.31 79 VAL A O 1
ATOM 643 N N . PHE A 1 80 ? 1.897 27.953 8.977 1 96.94 80 PHE A N 1
ATOM 644 C CA . PHE A 1 80 ? 1.406 26.609 8.68 1 96.94 80 PHE A CA 1
ATOM 645 C C . PHE A 1 80 ? 2.514 25.75 8.078 1 96.94 80 PHE A C 1
ATOM 647 O O . PHE A 1 80 ? 2.451 25.375 6.906 1 96.94 80 PHE A O 1
ATOM 654 N N . ALA A 1 81 ? 3.371 25.344 8.961 1 97.88 81 ALA A N 1
ATOM 655 C CA . ALA A 1 81 ? 4.645 24.703 8.625 1 97.88 81 ALA A CA 1
ATOM 656 C C . ALA A 1 81 ? 4.426 23.281 8.102 1 97.88 81 ALA A C 1
ATOM 658 O O . ALA A 1 81 ? 5.34 22.672 7.543 1 97.88 81 ALA A O 1
ATOM 659 N N . ARG A 1 82 ? 3.238 22.75 8.219 1 98.44 82 ARG A N 1
ATOM 660 C CA . ARG A 1 82 ? 2.91 21.406 7.762 1 98.44 82 ARG A CA 1
ATOM 661 C C . ARG A 1 82 ? 2.969 21.328 6.238 1 98.44 82 ARG A C 1
ATOM 663 O O . ARG A 1 82 ? 3.311 20.281 5.684 1 98.44 82 ARG A O 1
ATOM 670 N N . ASP A 1 83 ? 2.744 22.422 5.609 1 98.5 83 ASP A N 1
ATOM 671 C CA . ASP A 1 83 ? 2.279 22.375 4.227 1 98.5 83 ASP A CA 1
ATOM 672 C C . ASP A 1 83 ? 3.453 22.281 3.252 1 98.5 83 ASP A C 1
ATOM 674 O O . ASP A 1 83 ? 3.27 21.953 2.082 1 98.5 83 ASP A O 1
ATOM 678 N N . PHE A 1 84 ? 4.621 22.641 3.662 1 98.56 84 PHE A N 1
ATOM 679 C CA . PHE A 1 84 ? 5.68 22.766 2.668 1 98.56 84 PHE A CA 1
ATOM 680 C C . PHE A 1 84 ? 6.133 21.391 2.176 1 98.56 84 PHE A C 1
ATOM 682 O O . PHE A 1 84 ? 6.848 21.297 1.177 1 98.56 84 PHE A O 1
ATOM 689 N N . GLY A 1 85 ? 5.715 20.266 2.877 1 98.38 85 GLY A N 1
ATOM 690 C CA . GLY A 1 85 ? 6.102 18.953 2.416 1 98.38 85 GLY A CA 1
ATOM 691 C C . GLY A 1 85 ? 5.793 17.859 3.42 1 98.38 85 GLY A C 1
ATOM 692 O O . GLY A 1 85 ? 4.746 17.875 4.07 1 98.38 85 GLY A O 1
ATOM 693 N N . GLY A 1 86 ? 6.566 16.828 3.389 1 98.62 86 GLY A N 1
ATOM 694 C CA . GLY A 1 86 ? 6.5 15.703 4.32 1 98.62 86 GLY A CA 1
ATOM 695 C C . GLY A 1 86 ? 7.863 15.266 4.82 1 98.62 86 GLY A C 1
ATOM 696 O O . GLY A 1 86 ? 8.891 15.688 4.285 1 98.62 86 GLY A O 1
ATOM 697 N N . CYS A 1 87 ? 7.879 14.578 5.859 1 98.81 87 CYS A N 1
ATOM 698 C CA . CYS A 1 87 ? 9.102 13.977 6.391 1 98.81 87 CYS A CA 1
ATOM 699 C C . CYS A 1 87 ? 8.961 12.461 6.504 1 98.81 87 CYS A C 1
ATOM 701 O O . CYS A 1 87 ? 7.977 11.969 7.051 1 98.81 87 CYS A O 1
ATOM 703 N N . ILE A 1 88 ? 9.875 11.734 5.891 1 98.75 88 ILE A N 1
ATOM 704 C CA . ILE A 1 88 ? 9.891 10.273 5.945 1 98.75 88 ILE A CA 1
ATOM 705 C C . ILE A 1 88 ? 11.18 9.797 6.602 1 98.75 88 ILE A C 1
ATOM 707 O O . ILE A 1 88 ? 11.969 10.602 7.109 1 98.75 88 ILE A O 1
ATOM 711 N N . SER A 1 89 ? 11.375 8.5 6.676 1 98.38 89 SER A N 1
ATOM 712 C CA . SER A 1 89 ? 12.492 7.918 7.418 1 98.38 89 SER A CA 1
ATOM 713 C C . SER A 1 89 ? 13.828 8.391 6.871 1 98.38 89 SER A C 1
ATOM 715 O O . SER A 1 89 ? 14.789 8.555 7.629 1 98.38 89 SER A O 1
ATOM 717 N N . GLU A 1 90 ? 13.891 8.648 5.578 1 98.31 90 GLU A N 1
ATOM 718 C CA . GLU A 1 90 ? 15.141 8.922 4.879 1 98.31 90 GLU A CA 1
ATOM 719 C C . GLU A 1 90 ? 15.438 10.422 4.855 1 98.31 90 GLU A C 1
ATOM 721 O O . GLU A 1 90 ? 16.578 10.828 4.609 1 98.31 90 GLU A O 1
ATOM 726 N N . GLY A 1 91 ? 14.461 11.289 5.051 1 98.69 91 GLY A N 1
ATOM 727 C CA . GLY A 1 91 ? 14.586 12.734 4.945 1 98.69 91 GLY A CA 1
ATOM 728 C C . GLY A 1 91 ? 13.273 13.422 4.609 1 98.69 91 GLY A C 1
ATOM 729 O O . GLY A 1 91 ? 12.195 12.867 4.844 1 98.69 91 GLY A O 1
ATOM 730 N N . PHE A 1 92 ? 13.367 14.656 4.148 1 98.81 92 PHE A N 1
ATOM 731 C CA . PHE A 1 92 ? 12.117 15.359 3.92 1 98.81 92 PHE A CA 1
ATOM 732 C C . PHE A 1 92 ? 11.789 15.414 2.432 1 98.81 92 PHE A C 1
ATOM 734 O O . PHE A 1 92 ? 12.68 15.273 1.59 1 98.81 92 PHE A O 1
ATOM 741 N N . ILE A 1 93 ? 10.531 15.43 2.121 1 98.94 93 ILE A N 1
ATOM 742 C CA . ILE A 1 93 ? 9.945 15.672 0.807 1 98.94 93 ILE A CA 1
ATOM 743 C C . ILE A 1 93 ? 9.617 17.156 0.651 1 98.94 93 ILE A C 1
ATOM 745 O O . ILE A 1 93 ? 8.875 17.719 1.456 1 98.94 93 ILE A O 1
ATOM 749 N N . MET A 1 94 ? 10.195 17.75 -0.344 1 98.88 94 MET A N 1
ATOM 750 C CA . MET A 1 94 ? 9.891 19.156 -0.62 1 98.88 94 MET A CA 1
ATOM 751 C C . MET A 1 94 ? 8.68 19.281 -1.537 1 98.88 94 MET A C 1
ATOM 753 O O . MET A 1 94 ? 8.719 18.844 -2.689 1 98.88 94 MET A O 1
ATOM 757 N N . GLY A 1 95 ? 7.633 19.875 -1.005 1 98.81 95 GLY A N 1
ATOM 758 C CA . GLY A 1 95 ? 6.438 20.094 -1.81 1 98.81 95 GLY A CA 1
ATOM 759 C C . GLY A 1 95 ? 6.566 21.266 -2.76 1 98.81 95 GLY A C 1
ATOM 760 O O . GLY A 1 95 ? 7.672 21.75 -3.023 1 98.81 95 GLY A O 1
ATOM 761 N N . LYS A 1 96 ? 5.473 21.641 -3.328 1 98.81 96 LYS A N 1
ATOM 762 C CA . LYS A 1 96 ? 5.309 22.766 -4.234 1 98.81 96 LYS A CA 1
ATOM 763 C C . LYS A 1 96 ? 3.949 23.438 -4.043 1 98.81 96 LYS A C 1
ATOM 765 O O . LYS A 1 96 ? 2.914 22.844 -4.375 1 98.81 96 LYS A O 1
ATOM 770 N N . PHE A 1 97 ? 4.012 24.641 -3.561 1 98.5 97 PHE A N 1
ATOM 771 C CA . PHE A 1 97 ? 2.783 25.344 -3.195 1 98.5 97 PHE A CA 1
ATOM 772 C C . PHE A 1 97 ? 1.974 25.688 -4.438 1 98.5 97 PHE A C 1
ATOM 774 O O . PHE A 1 97 ? 2.529 26.156 -5.438 1 98.5 97 PHE A O 1
ATOM 781 N N . ARG A 1 98 ? 0.705 25.547 -4.348 1 96.62 98 ARG A N 1
ATOM 782 C CA . ARG A 1 98 ? -0.213 25.938 -5.414 1 96.62 98 ARG A CA 1
ATOM 783 C C . ARG A 1 98 ? -0.411 27.438 -5.445 1 96.62 98 ARG A C 1
ATOM 785 O O . ARG A 1 98 ? -0.357 28.062 -6.512 1 96.62 98 ARG A O 1
ATOM 792 N N . GLU A 1 99 ? -0.648 28.016 -4.297 1 94.88 99 GLU A N 1
ATOM 793 C CA . GLU A 1 99 ? -1.019 29.422 -4.191 1 94.88 99 GLU A CA 1
ATOM 794 C C . GLU A 1 99 ? 0.207 30.328 -4.293 1 94.88 99 GLU A C 1
ATOM 796 O O . GLU A 1 99 ? 1.184 30.141 -3.564 1 94.88 99 GLU A O 1
ATOM 801 N N . PRO A 1 100 ? 0.161 31.312 -5.066 1 94.75 100 PRO A N 1
ATOM 802 C CA . PRO A 1 100 ? 1.306 32.219 -5.27 1 94.75 100 PRO A CA 1
ATOM 803 C C . PRO A 1 100 ? 1.782 32.844 -3.975 1 94.75 100 PRO A C 1
ATOM 805 O O . PRO A 1 100 ? 2.988 33.031 -3.77 1 94.75 100 PRO A O 1
ATOM 808 N N . VAL A 1 101 ? 0.889 33.156 -3.086 1 92.69 101 VAL A N 1
ATOM 809 C CA . VAL A 1 101 ? 1.218 33.875 -1.864 1 92.69 101 VAL A CA 1
ATOM 810 C C . VAL A 1 101 ? 2.135 33.031 -0.988 1 92.69 101 VAL A C 1
ATOM 812 O O . VAL A 1 101 ? 2.859 33.562 -0.14 1 92.69 101 VAL A O 1
ATOM 815 N N . ARG A 1 102 ? 2.152 31.719 -1.266 1 95.88 102 ARG A N 1
ATOM 816 C CA . ARG A 1 102 ? 2.928 30.844 -0.402 1 95.88 102 ARG A CA 1
ATOM 817 C C . ARG A 1 102 ? 4.203 30.375 -1.099 1 95.88 102 ARG A C 1
ATOM 819 O O . ARG A 1 102 ? 5.047 29.719 -0.485 1 95.88 102 ARG A O 1
ATOM 826 N N . GLN A 1 103 ? 4.391 30.641 -2.342 1 96.94 103 GLN A N 1
ATOM 827 C CA . GLN A 1 103 ? 5.473 30.062 -3.139 1 96.94 103 GLN A CA 1
ATOM 828 C C . GLN A 1 103 ? 6.832 30.516 -2.621 1 96.94 103 GLN A C 1
ATOM 830 O O . GLN A 1 103 ? 7.812 29.781 -2.695 1 96.94 103 GLN A O 1
ATOM 835 N N . GLY A 1 104 ? 6.902 31.75 -2.051 1 97.06 104 GLY A N 1
ATOM 836 C CA . GLY A 1 104 ? 8.141 32.25 -1.482 1 97.06 104 GLY A CA 1
ATOM 837 C C . GLY A 1 104 ? 8.594 31.469 -0.256 1 97.06 104 GLY A C 1
ATOM 838 O O . GLY A 1 104 ? 9.758 31.531 0.126 1 97.06 104 GLY A O 1
ATOM 839 N N . GLU A 1 105 ? 7.711 30.703 0.376 1 98.12 105 GLU A N 1
ATOM 840 C CA . GLU A 1 105 ? 8.016 29.953 1.591 1 98.12 105 GLU A CA 1
ATOM 841 C C . GLU A 1 105 ? 8.961 28.797 1.303 1 98.12 105 GLU A C 1
ATOM 843 O O . GLU A 1 105 ? 9.711 28.359 2.18 1 98.12 105 GLU A O 1
ATOM 848 N N . THR A 1 106 ? 8.961 28.281 0.085 1 98.31 106 THR A N 1
ATOM 849 C CA . THR A 1 106 ? 9.75 27.125 -0.305 1 98.31 106 THR A CA 1
ATOM 850 C C . THR A 1 106 ? 11.219 27.328 0.036 1 98.31 106 THR A C 1
ATOM 852 O O . THR A 1 106 ? 11.836 26.5 0.703 1 98.31 106 THR A O 1
ATOM 855 N N . ALA A 1 107 ? 11.758 28.422 -0.365 1 97.94 107 ALA A N 1
ATOM 856 C CA . ALA A 1 107 ? 13.172 28.703 -0.14 1 97.94 107 ALA A CA 1
ATOM 857 C C . ALA A 1 107 ? 13.484 28.812 1.351 1 97.94 107 ALA A C 1
ATOM 859 O O . ALA A 1 107 ? 14.547 28.391 1.802 1 97.94 107 ALA A O 1
ATOM 860 N N . LYS A 1 108 ? 12.586 29.391 2.086 1 98.31 108 LYS A N 1
ATOM 861 C CA . LYS A 1 108 ? 12.789 29.562 3.52 1 98.31 108 LYS A CA 1
ATOM 862 C C . LYS A 1 108 ? 12.82 28.219 4.246 1 98.31 108 LYS A C 1
ATOM 864 O O . LYS A 1 108 ? 13.727 27.953 5.039 1 98.31 108 LYS A O 1
ATOM 869 N N . TYR A 1 109 ? 11.844 27.391 3.934 1 98.56 109 TYR A N 1
ATOM 870 C CA . TYR A 1 109 ? 11.781 26.078 4.574 1 98.56 109 TYR A CA 1
ATOM 871 C C . TYR A 1 109 ? 12.961 25.219 4.145 1 98.56 109 TYR A C 1
ATOM 873 O O . TYR A 1 109 ? 13.523 24.484 4.961 1 98.56 109 TYR A O 1
ATOM 881 N N . GLU A 1 110 ? 13.305 25.25 2.885 1 98.19 110 GLU A N 1
ATOM 882 C CA . GLU A 1 110 ? 14.438 24.469 2.402 1 98.19 110 GLU A CA 1
ATOM 883 C C . GLU A 1 110 ? 15.719 24.859 3.129 1 98.19 110 GLU A C 1
ATOM 885 O O . GLU A 1 110 ? 16.516 23.984 3.496 1 98.19 110 GLU A O 1
ATOM 890 N N . ASN A 1 111 ? 15.945 26.156 3.256 1 98.06 111 ASN A N 1
ATOM 891 C CA . ASN A 1 111 ? 17.109 26.641 3.982 1 98.06 111 ASN A CA 1
ATOM 892 C C . ASN A 1 111 ? 17.109 26.156 5.426 1 98.06 111 ASN A C 1
ATOM 894 O O . ASN A 1 111 ? 18.172 25.781 5.953 1 98.06 111 ASN A O 1
ATOM 898 N N . LYS A 1 112 ? 15.969 26.203 6.051 1 98.25 112 LYS A N 1
ATOM 899 C CA . LYS A 1 112 ? 15.867 25.734 7.434 1 98.25 112 LYS A CA 1
ATOM 900 C C . LYS A 1 112 ? 16.203 24.25 7.535 1 98.25 112 LYS A C 1
ATOM 902 O O . LYS A 1 112 ? 16.906 23.828 8.453 1 98.25 112 LYS A O 1
ATOM 907 N N . MET A 1 113 ? 15.664 23.422 6.602 1 98.44 113 MET A N 1
ATOM 908 C CA . MET A 1 113 ? 15.953 22 6.594 1 98.44 113 MET A CA 1
ATOM 909 C C . MET A 1 113 ? 17.453 21.75 6.391 1 98.44 113 MET A C 1
ATOM 911 O O . MET A 1 113 ? 18.016 20.844 7.004 1 98.44 113 MET A O 1
ATOM 915 N N . ARG A 1 114 ? 18.047 22.531 5.555 1 98.19 114 ARG A N 1
ATOM 916 C CA . ARG A 1 114 ? 19.484 22.438 5.344 1 98.19 114 ARG A CA 1
ATOM 917 C C . ARG A 1 114 ? 20.25 22.75 6.633 1 98.19 114 ARG A C 1
ATOM 919 O O . ARG A 1 114 ? 21.203 22.047 6.98 1 98.19 114 ARG A O 1
ATOM 926 N N . GLU A 1 115 ? 19.844 23.766 7.305 1 98 115 GLU A N 1
ATOM 927 C CA . GLU A 1 115 ? 20.453 24.141 8.578 1 98 115 GLU A CA 1
ATOM 928 C C . GLU A 1 115 ? 20.375 23 9.586 1 98 115 GLU A C 1
ATOM 930 O O . GLU A 1 115 ? 21.297 22.781 10.367 1 98 115 GLU A O 1
ATOM 935 N N . LEU A 1 116 ? 19.234 22.312 9.531 1 98 116 LEU A N 1
ATOM 936 C CA . LEU A 1 116 ? 19 21.234 10.477 1 98 116 LEU A CA 1
ATOM 937 C C . LEU A 1 116 ? 19.703 19.953 10.031 1 98 116 LEU A C 1
ATOM 939 O O . LEU A 1 116 ? 19.703 18.969 10.766 1 98 116 LEU A O 1
ATOM 943 N N . GLY A 1 117 ? 20.219 19.922 8.844 1 97.94 117 GLY A N 1
ATOM 944 C CA . GLY A 1 117 ? 20.969 18.781 8.328 1 97.94 117 GLY A CA 1
ATOM 945 C C . GLY A 1 117 ? 20.062 17.641 7.863 1 97.94 117 GLY A C 1
ATOM 946 O O . GLY A 1 117 ? 20.484 16.484 7.816 1 97.94 117 GLY A O 1
ATOM 947 N N . ILE A 1 118 ? 18.828 17.906 7.566 1 98.38 118 ILE A N 1
ATOM 948 C CA . ILE A 1 118 ? 17.906 16.891 7.09 1 98.38 118 ILE A CA 1
ATOM 949 C C . ILE A 1 118 ? 17.891 16.875 5.562 1 98.38 118 ILE A C 1
ATOM 951 O O . ILE A 1 118 ? 17.578 17.891 4.93 1 98.38 118 ILE A O 1
ATOM 955 N N . PRO A 1 119 ? 18.234 15.781 4.953 1 98.5 119 PRO A N 1
ATOM 956 C CA . PRO A 1 119 ? 18.359 15.75 3.496 1 98.5 119 PRO A CA 1
ATOM 957 C C . PRO A 1 119 ? 17.016 15.773 2.779 1 98.5 119 PRO A C 1
ATOM 959 O O . PRO A 1 119 ? 16.047 15.172 3.252 1 98.5 119 PRO A O 1
ATOM 962 N N . CYS A 1 120 ? 16.938 16.484 1.687 1 98.81 120 CYS A N 1
ATOM 963 C CA . CYS A 1 120 ? 15.789 16.391 0.781 1 98.81 120 CYS A CA 1
ATOM 964 C C . CYS A 1 120 ? 15.852 15.117 -0.047 1 98.81 120 CYS A C 1
ATOM 966 O O . CYS A 1 120 ? 16.781 14.93 -0.841 1 98.81 120 CYS A O 1
ATOM 968 N N . VAL A 1 121 ? 14.844 14.258 0.069 1 98.81 121 VAL A N 1
ATOM 969 C CA . VAL A 1 121 ? 14.953 12.953 -0.566 1 98.81 121 VAL A CA 1
ATOM 970 C C . VAL A 1 121 ? 13.969 12.852 -1.729 1 98.81 121 VAL A C 1
ATOM 972 O O . VAL A 1 121 ? 14.055 11.938 -2.549 1 98.81 121 VAL A O 1
ATOM 975 N N . ALA A 1 122 ? 13.055 13.727 -1.823 1 98.88 122 ALA A N 1
ATOM 976 C CA . ALA A 1 122 ? 12.109 13.891 -2.922 1 98.88 122 ALA A CA 1
ATOM 977 C C . ALA A 1 122 ? 11.672 15.344 -3.055 1 98.88 122 ALA A C 1
ATOM 979 O O . ALA A 1 122 ? 11.617 16.078 -2.066 1 98.88 122 ALA A O 1
ATOM 980 N N . ARG A 1 123 ? 11.398 15.773 -4.285 1 98.88 123 ARG A N 1
ATOM 981 C CA . ARG A 1 123 ? 11 17.156 -4.562 1 98.88 123 ARG A CA 1
ATOM 982 C C . ARG A 1 123 ? 9.922 17.203 -5.641 1 98.88 123 ARG A C 1
ATOM 984 O O . ARG A 1 123 ? 10.086 16.625 -6.719 1 98.88 123 ARG A O 1
ATOM 991 N N . CYS A 1 124 ? 8.891 17.906 -5.359 1 98.88 124 CYS A N 1
ATOM 992 C CA . CYS A 1 124 ? 7.828 18.078 -6.34 1 98.88 124 CYS A CA 1
ATOM 993 C C . CYS A 1 124 ? 8.234 19.062 -7.426 1 98.88 124 CYS A C 1
ATOM 995 O O . CYS A 1 124 ? 8.508 20.234 -7.137 1 98.88 124 CYS A O 1
ATOM 997 N N . THR A 1 125 ? 8.227 18.656 -8.656 1 98.56 125 THR A N 1
ATOM 998 C CA . THR A 1 125 ? 8.648 19.5 -9.766 1 98.56 125 THR A CA 1
ATOM 999 C C . THR A 1 125 ? 7.535 19.625 -10.805 1 98.56 125 THR A C 1
ATOM 1001 O O . THR A 1 125 ? 7.703 20.297 -11.828 1 98.56 125 THR A O 1
ATOM 1004 N N . SER A 1 126 ? 6.484 18.938 -10.602 1 98.12 126 SER A N 1
ATOM 1005 C CA . SER A 1 126 ? 5.301 19 -11.453 1 98.12 126 SER A CA 1
ATOM 1006 C C . SER A 1 126 ? 4.031 19.188 -10.633 1 98.12 126 SER A C 1
ATOM 1008 O O . SER A 1 126 ? 3.871 18.562 -9.586 1 98.12 126 SER A O 1
ATOM 1010 N N . GLY A 1 127 ? 3.145 20.031 -11.125 1 98.44 127 GLY A N 1
ATOM 1011 C CA . GLY A 1 127 ? 1.906 20.266 -10.391 1 98.44 127 GLY A CA 1
ATOM 1012 C C . GLY A 1 127 ? 2.123 20.875 -9.023 1 98.44 127 GLY A C 1
ATOM 1013 O O . GLY A 1 127 ? 3.051 21.672 -8.836 1 98.44 127 GLY A O 1
ATOM 1014 N N . ALA A 1 128 ? 1.165 20.656 -8.109 1 98.81 128 ALA A N 1
ATOM 1015 C CA . ALA A 1 128 ? 1.198 21.156 -6.738 1 98.81 128 ALA A CA 1
ATOM 1016 C C . ALA A 1 128 ? 1.174 20 -5.738 1 98.81 128 ALA A C 1
ATOM 1018 O O . ALA A 1 128 ? 0.564 18.969 -5.992 1 98.81 128 ALA A O 1
ATOM 1019 N N . TYR A 1 129 ? 1.835 20.141 -4.676 1 98.88 129 TYR A N 1
ATOM 1020 C CA . TYR A 1 129 ? 1.952 19.156 -3.609 1 98.88 129 TYR A CA 1
ATOM 1021 C C . TYR A 1 129 ? 2.172 19.828 -2.262 1 98.88 129 TYR A C 1
ATOM 1023 O O . TYR A 1 129 ? 3.178 20.516 -2.059 1 98.88 129 TYR A O 1
ATOM 1031 N N . GLU A 1 130 ? 1.302 19.609 -1.335 1 98.88 130 GLU A N 1
ATOM 1032 C CA . GLU A 1 130 ? 1.476 20.188 -0.005 1 98.88 130 GLU A CA 1
ATOM 1033 C C . GLU A 1 130 ? 1.354 19.125 1.079 1 98.88 130 GLU A C 1
ATOM 1035 O O . GLU A 1 130 ? 0.629 18.141 0.911 1 98.88 130 GLU A O 1
ATOM 1040 N N . GLY A 1 131 ? 1.952 19.375 2.18 1 98.75 131 GLY A N 1
ATOM 1041 C CA . GLY A 1 131 ? 2.127 18.422 3.258 1 98.75 131 GLY A CA 1
ATOM 1042 C C . GLY A 1 131 ? 0.875 18.234 4.094 1 98.75 131 GLY A C 1
ATOM 1043 O O . GLY A 1 131 ? 0.741 17.219 4.801 1 98.75 131 GLY A O 1
ATOM 1044 N N . GLY A 1 132 ? -0.033 19.203 4.035 1 98.62 132 GLY A N 1
ATOM 1045 C CA . GLY A 1 132 ? -1.303 19 4.715 1 98.62 132 GLY A CA 1
ATOM 1046 C C . GLY A 1 132 ? -2.082 17.812 4.188 1 98.62 132 GLY A C 1
ATOM 1047 O O . GLY A 1 132 ? -3.027 17.344 4.828 1 98.62 132 GLY A O 1
ATOM 1048 N N . ASP A 1 133 ? -1.624 17.297 3.078 1 98.81 133 ASP A N 1
ATOM 1049 C CA . ASP A 1 133 ? -2.291 16.188 2.391 1 98.81 133 ASP A CA 1
ATOM 1050 C C . ASP A 1 133 ? -1.541 14.883 2.602 1 98.81 133 ASP A C 1
ATOM 1052 O O . ASP A 1 133 ? -1.928 13.844 2.057 1 98.81 133 ASP A O 1
ATOM 1056 N N . PHE A 1 134 ? -0.524 14.844 3.439 1 98.81 134 PHE A N 1
ATOM 1057 C CA . PHE A 1 134 ? 0.413 13.727 3.49 1 98.81 134 PHE A CA 1
ATOM 1058 C C . PHE A 1 134 ? 0.249 12.945 4.785 1 98.81 134 PHE A C 1
ATOM 1060 O O . PHE A 1 134 ? 0.218 13.523 5.871 1 98.81 134 PHE A O 1
ATOM 1067 N N . TRP A 1 135 ? 0.184 11.539 4.695 1 98.44 135 TRP A N 1
ATOM 1068 C CA . TRP A 1 135 ? 0.136 10.695 5.883 1 98.44 135 TRP A CA 1
ATOM 1069 C C . TRP A 1 135 ? 0.884 9.383 5.648 1 98.44 135 TRP A C 1
ATOM 1071 O O . TRP A 1 135 ? 0.938 8.891 4.52 1 98.44 135 TRP A O 1
ATOM 1081 N N . PHE A 1 136 ? 1.414 8.859 6.766 1 98.38 136 PHE A N 1
ATOM 1082 C CA . PHE A 1 136 ? 1.759 7.449 6.859 1 98.38 136 PHE A CA 1
ATOM 1083 C C . PHE A 1 136 ? 0.551 6.625 7.289 1 98.38 136 PHE A C 1
ATOM 1085 O O . PHE A 1 136 ? -0.016 6.855 8.359 1 98.38 136 PHE A O 1
ATOM 1092 N N . LEU A 1 137 ? 0.145 5.656 6.48 1 97.88 137 LEU A N 1
ATOM 1093 C CA . LEU A 1 137 ? -0.82 4.676 6.969 1 97.88 137 LEU A CA 1
ATOM 1094 C C . LEU A 1 137 ? -0.13 3.604 7.801 1 97.88 137 LEU A C 1
ATOM 1096 O O . LEU A 1 137 ? -0.729 3.047 8.727 1 97.88 137 LEU A O 1
ATOM 1100 N N . ASP A 1 138 ? 1.039 3.254 7.406 1 96.62 138 ASP A N 1
ATOM 1101 C CA . ASP A 1 138 ? 2.023 2.449 8.125 1 96.62 138 ASP A CA 1
ATOM 1102 C C . ASP A 1 138 ? 3.443 2.787 7.6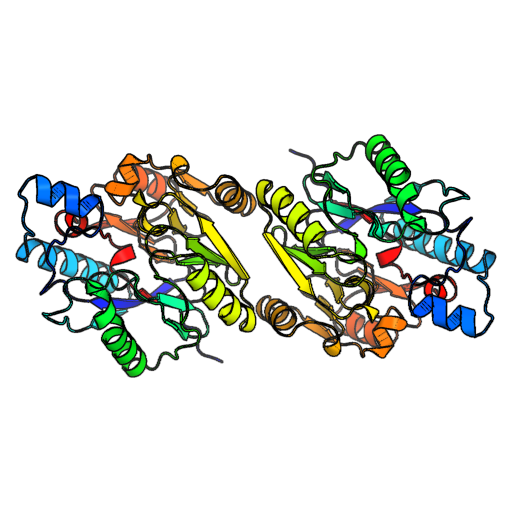72 1 96.62 138 ASP A C 1
ATOM 1104 O O . ASP A 1 138 ? 3.654 3.766 6.953 1 96.62 138 ASP A O 1
ATOM 1108 N N . GLU A 1 139 ? 4.445 2.061 8.047 1 96.75 139 GLU A N 1
ATOM 1109 C CA . GLU A 1 139 ? 5.84 2.449 7.863 1 96.75 139 GLU A CA 1
ATOM 1110 C C . GLU A 1 139 ? 6.227 2.42 6.387 1 96.75 139 GLU A C 1
ATOM 1112 O O . GLU A 1 139 ? 7.27 2.953 6 1 96.75 139 GLU A O 1
ATOM 1117 N N . TYR A 1 140 ? 5.367 1.88 5.543 1 95.88 140 TYR A N 1
ATOM 1118 C CA . TYR A 1 140 ? 5.785 1.753 4.152 1 95.88 140 TYR A CA 1
ATOM 1119 C C . TYR A 1 140 ? 4.676 2.191 3.207 1 95.88 140 TYR A C 1
ATOM 1121 O O . TYR A 1 140 ? 4.871 2.23 1.989 1 95.88 140 TYR A O 1
ATOM 1129 N N . THR A 1 141 ? 3.506 2.504 3.715 1 97.75 141 THR A N 1
ATOM 1130 C CA . THR A 1 141 ? 2.367 2.941 2.918 1 97.75 141 THR A CA 1
ATOM 1131 C C . THR A 1 141 ? 1.993 4.383 3.254 1 97.75 141 THR A C 1
ATOM 1133 O O . THR A 1 141 ? 1.651 4.691 4.398 1 97.75 141 THR A O 1
ATOM 1136 N N . LEU A 1 142 ? 2.047 5.211 2.242 1 98.56 142 LEU A N 1
ATOM 1137 C CA . LEU A 1 142 ? 1.74 6.629 2.381 1 98.56 142 LEU A CA 1
ATOM 1138 C C . LEU A 1 142 ? 0.374 6.953 1.786 1 98.56 142 LEU A C 1
ATOM 1140 O O . LEU A 1 142 ? -0.08 6.273 0.86 1 98.56 142 LEU A O 1
ATOM 1144 N N . ALA A 1 143 ? -0.297 7.887 2.326 1 98.69 143 ALA A N 1
ATOM 1145 C CA . ALA A 1 143 ? -1.518 8.469 1.773 1 98.69 143 ALA A CA 1
ATOM 1146 C C . ALA A 1 143 ? -1.317 9.938 1.429 1 98.69 143 ALA A C 1
ATOM 1148 O O . ALA A 1 143 ? -0.74 10.695 2.215 1 98.69 143 ALA A O 1
ATOM 1149 N N . GLN A 1 144 ? -1.698 10.281 0.263 1 98.88 144 GLN A N 1
ATOM 1150 C CA . GLN A 1 144 ? -1.605 11.656 -0.211 1 98.88 144 GLN A CA 1
ATOM 1151 C C . GLN A 1 144 ? -2.967 12.18 -0.664 1 98.88 144 GLN A C 1
ATOM 1153 O O . GLN A 1 144 ? -3.535 11.68 -1.637 1 98.88 144 GLN A O 1
ATOM 1158 N N . GLY A 1 145 ? -3.473 13.172 0.046 1 98.88 145 GLY A N 1
ATOM 1159 C CA . GLY A 1 145 ? -4.684 13.828 -0.418 1 98.88 145 GLY A CA 1
ATOM 1160 C C . GLY A 1 145 ? -4.504 14.547 -1.741 1 98.88 145 GLY A C 1
ATOM 1161 O O . GLY A 1 145 ? -3.465 15.172 -1.979 1 98.88 145 GLY A O 1
ATOM 1162 N N . VAL A 1 146 ? -5.375 14.398 -2.633 1 98.88 146 VAL A N 1
ATOM 1163 C CA . VAL A 1 146 ? -5.512 15.195 -3.848 1 98.88 146 VAL A CA 1
ATOM 1164 C C . VAL A 1 146 ? -6.773 16.047 -3.768 1 98.88 146 VAL A C 1
ATOM 1166 O O . VAL A 1 146 ? -7.852 15.617 -4.188 1 98.88 146 VAL A O 1
ATOM 1169 N N . ILE A 1 147 ? -6.57 17.203 -3.273 1 98.19 147 ILE A N 1
ATOM 1170 C CA . ILE A 1 147 ? -7.699 18.047 -2.877 1 98.19 147 ILE A CA 1
ATOM 1171 C C . ILE A 1 147 ? -7.523 19.453 -3.439 1 98.19 147 ILE A C 1
ATOM 1173 O O . ILE A 1 147 ? -7.508 19.641 -4.66 1 98.19 147 ILE A O 1
ATOM 1177 N N . ALA A 1 148 ? -7.402 20.484 -2.664 1 97.94 148 ALA A N 1
ATOM 1178 C CA . ALA A 1 148 ? -7.324 21.844 -3.188 1 97.94 148 ALA A CA 1
ATOM 1179 C C . ALA A 1 148 ? -5.875 22.25 -3.443 1 97.94 148 ALA A C 1
ATOM 1181 O O . ALA A 1 148 ? -5.594 23.016 -4.363 1 97.94 148 ALA A O 1
ATOM 1182 N N . ARG A 1 149 ? -4.988 21.656 -2.654 1 98.31 149 ARG A N 1
ATOM 1183 C CA . ARG A 1 149 ? -3.633 22.188 -2.654 1 98.31 149 ARG A CA 1
ATOM 1184 C C . ARG A 1 149 ? -2.645 21.188 -3.248 1 98.31 149 ARG A C 1
ATOM 1186 O O . ARG A 1 149 ? -1.492 21.531 -3.518 1 98.31 149 ARG A O 1
ATOM 1193 N N . THR A 1 150 ? -3.035 19.969 -3.443 1 98.81 150 THR A N 1
ATOM 1194 C CA . THR A 1 150 ? -2.297 18.922 -4.152 1 98.81 150 THR A CA 1
ATOM 1195 C C . THR A 1 150 ? -3.09 18.422 -5.355 1 98.81 150 THR A C 1
ATOM 1197 O O . THR A 1 150 ? -4.293 18.172 -5.254 1 98.81 150 THR A O 1
ATOM 1200 N N . ASP A 1 151 ? -2.453 18.422 -6.496 1 98.69 151 ASP A N 1
ATOM 1201 C CA . ASP A 1 151 ? -3.125 17.844 -7.652 1 98.69 151 ASP A CA 1
ATOM 1202 C C . ASP A 1 151 ? -2.465 16.531 -8.07 1 98.69 151 ASP A C 1
ATOM 1204 O O . ASP A 1 151 ? -1.471 16.109 -7.469 1 98.69 151 ASP A O 1
ATOM 1208 N N . PHE A 1 152 ? -3.047 15.852 -9.016 1 98.5 152 PHE A N 1
ATOM 1209 C CA . PHE A 1 152 ? -2.592 14.523 -9.398 1 98.5 152 PHE A CA 1
ATOM 1210 C C . PHE A 1 152 ? -1.179 14.578 -9.969 1 98.5 152 PHE A C 1
ATOM 1212 O O . PHE A 1 152 ? -0.385 13.656 -9.766 1 98.5 152 PHE A O 1
ATOM 1219 N N . ASP A 1 153 ? -0.834 15.594 -10.719 1 98.75 153 ASP A N 1
ATOM 1220 C CA . ASP A 1 153 ? 0.502 15.719 -11.289 1 98.75 153 ASP A CA 1
ATOM 1221 C C . ASP A 1 153 ? 1.565 15.773 -10.195 1 98.75 153 ASP A C 1
ATOM 1223 O O . ASP A 1 153 ? 2.588 15.094 -10.273 1 98.75 153 ASP A O 1
ATOM 1227 N N . GLY A 1 154 ? 1.334 16.641 -9.164 1 98.88 154 GLY A N 1
ATOM 1228 C CA . GLY A 1 154 ? 2.26 16.719 -8.047 1 98.88 154 GLY A CA 1
ATOM 1229 C C . GLY A 1 154 ? 2.359 15.43 -7.254 1 98.88 154 GLY A C 1
ATOM 1230 O O . GLY A 1 154 ? 3.459 14.992 -6.906 1 98.88 154 GLY A O 1
ATOM 1231 N N . ALA A 1 155 ? 1.194 14.859 -6.996 1 98.81 155 ALA A N 1
ATOM 1232 C CA . ALA A 1 155 ? 1.154 13.609 -6.238 1 98.81 155 ALA A CA 1
ATOM 1233 C C . ALA A 1 155 ? 1.892 12.492 -6.973 1 98.81 155 ALA A C 1
ATOM 1235 O O . ALA A 1 155 ? 2.664 11.75 -6.367 1 98.81 155 ALA A O 1
ATOM 1236 N N . GLU A 1 156 ? 1.632 12.359 -8.266 1 98.5 156 GLU A N 1
ATOM 1237 C CA . GLU A 1 156 ? 2.295 11.336 -9.062 1 98.5 156 GLU A CA 1
ATOM 1238 C C . GLU A 1 156 ? 3.803 11.57 -9.117 1 98.5 156 GLU A C 1
ATOM 1240 O O . GLU A 1 156 ? 4.586 10.617 -9.086 1 98.5 156 GLU A O 1
ATOM 1245 N N . ASN A 1 157 ? 4.195 12.805 -9.25 1 98.81 157 ASN A N 1
ATOM 1246 C CA . ASN A 1 157 ? 5.605 13.172 -9.258 1 98.81 157 ASN A CA 1
ATOM 1247 C C . ASN A 1 157 ? 6.316 12.695 -7.996 1 98.81 157 ASN A C 1
ATOM 1249 O O . ASN A 1 157 ? 7.371 12.062 -8.07 1 98.81 157 ASN A O 1
ATOM 1253 N N . ILE A 1 158 ? 5.734 12.93 -6.871 1 98.88 158 ILE A N 1
ATOM 1254 C CA . ILE A 1 158 ? 6.332 12.531 -5.602 1 98.88 158 ILE A CA 1
ATOM 1255 C C . ILE A 1 158 ? 6.219 11.016 -5.426 1 98.88 158 ILE A C 1
ATOM 1257 O O . ILE A 1 158 ? 7.145 10.375 -4.926 1 98.88 158 ILE A O 1
ATOM 1261 N N . LYS A 1 159 ? 5.059 10.477 -5.805 1 98.69 159 LYS A N 1
ATOM 1262 C CA . LYS A 1 159 ? 4.852 9.039 -5.719 1 98.69 159 LYS A CA 1
ATOM 1263 C C . LYS A 1 159 ? 5.988 8.273 -6.395 1 98.69 159 LYS A C 1
ATOM 1265 O O . LYS A 1 159 ? 6.5 7.297 -5.844 1 98.69 159 LYS A O 1
ATOM 1270 N N . ARG A 1 160 ? 6.375 8.695 -7.559 1 98 160 ARG A N 1
ATOM 1271 C CA . ARG A 1 160 ? 7.457 8.055 -8.297 1 98 160 ARG A CA 1
ATOM 1272 C C . ARG A 1 160 ? 8.758 8.094 -7.5 1 98 160 ARG A C 1
ATOM 1274 O O . ARG A 1 160 ? 9.477 7.094 -7.43 1 98 160 ARG A O 1
ATOM 1281 N N . GLN A 1 161 ? 9.016 9.172 -6.883 1 98.75 161 GLN A N 1
ATOM 1282 C CA . GLN A 1 161 ? 10.273 9.359 -6.164 1 98.75 161 GLN A CA 1
ATOM 1283 C C . GLN A 1 161 ? 10.305 8.523 -4.891 1 98.75 161 GLN A C 1
ATOM 1285 O O . GLN A 1 161 ? 11.312 7.875 -4.59 1 98.75 161 GLN A O 1
ATOM 1290 N N . VAL A 1 162 ? 9.242 8.5 -4.164 1 98.75 162 VAL A N 1
ATOM 1291 C CA . VAL A 1 162 ? 9.266 7.773 -2.896 1 98.75 162 VAL A CA 1
ATOM 1292 C C . VAL A 1 162 ? 9.18 6.27 -3.16 1 98.75 162 VAL A C 1
ATOM 1294 O O . VAL A 1 162 ? 9.594 5.465 -2.322 1 98.75 162 VAL A O 1
ATOM 1297 N N . SER A 1 163 ? 8.578 5.906 -4.293 1 98.19 163 SER A N 1
ATOM 1298 C CA . SER A 1 163 ? 8.57 4.496 -4.664 1 98.19 163 SER A CA 1
ATOM 1299 C C . SER A 1 163 ? 9.984 3.953 -4.801 1 98.19 163 SER A C 1
ATOM 1301 O O . SER A 1 163 ? 10.242 2.781 -4.508 1 98.19 163 SER A O 1
ATOM 1303 N N . GLU A 1 164 ? 10.906 4.762 -5.227 1 97.94 164 GLU A N 1
ATOM 1304 C CA . GLU A 1 164 ? 12.305 4.371 -5.359 1 97.94 164 GLU A CA 1
ATOM 1305 C C . GLU A 1 164 ? 12.945 4.129 -3.996 1 97.94 164 GLU A C 1
ATOM 1307 O O . GLU A 1 164 ? 14.008 3.516 -3.904 1 97.94 164 GLU A O 1
ATOM 1312 N N . LEU A 1 165 ? 12.289 4.672 -3 1 98.25 165 LEU A N 1
ATOM 1313 C CA . LEU A 1 165 ? 12.766 4.48 -1.637 1 98.25 165 LEU A CA 1
ATOM 1314 C C . LEU A 1 165 ? 12.039 3.328 -0.958 1 98.25 165 LEU A C 1
ATOM 1316 O O . LEU A 1 165 ? 12.289 3.031 0.213 1 98.25 165 LEU A O 1
ATOM 1320 N N . GLY A 1 166 ? 11.07 2.703 -1.638 1 98.06 166 GLY A N 1
ATOM 1321 C CA . GLY A 1 166 ? 10.406 1.517 -1.127 1 98.06 166 GLY A CA 1
ATOM 1322 C C . GLY A 1 166 ? 9.023 1.799 -0.584 1 98.06 166 GLY A C 1
ATOM 1323 O O . GLY A 1 166 ? 8.383 0.917 -0.002 1 98.06 166 GLY A O 1
ATOM 1324 N N . TYR A 1 167 ? 8.547 3.016 -0.765 1 98.38 167 TYR A N 1
ATOM 1325 C CA . TYR A 1 167 ? 7.211 3.363 -0.292 1 98.38 167 TYR A CA 1
ATOM 1326 C C . TYR A 1 167 ? 6.172 3.141 -1.384 1 98.38 167 TYR A C 1
ATOM 1328 O O . TYR A 1 167 ? 6.496 3.166 -2.572 1 98.38 167 TYR A O 1
ATOM 1336 N N . ASN A 1 168 ? 5.035 2.83 -0.945 1 96.81 168 ASN A N 1
ATOM 1337 C CA . ASN A 1 168 ? 3.85 2.963 -1.786 1 96.81 168 ASN A CA 1
ATOM 1338 C C . ASN A 1 168 ? 2.98 4.137 -1.352 1 96.81 168 ASN A C 1
ATOM 1340 O O . ASN A 1 168 ? 2.852 4.414 -0.157 1 96.81 168 ASN A O 1
ATOM 1344 N N . MET A 1 169 ? 2.42 4.84 -2.316 1 98.12 169 MET A N 1
ATOM 1345 C CA . MET A 1 169 ? 1.594 5.996 -1.988 1 98.12 169 MET A CA 1
ATOM 1346 C C . MET A 1 169 ? 0.205 5.871 -2.607 1 98.12 169 MET A C 1
ATOM 1348 O O . MET A 1 169 ? 0.076 5.664 -3.814 1 98.12 169 MET A O 1
ATOM 1352 N N . ILE A 1 170 ? -0.774 6 -1.757 1 97.75 170 ILE A N 1
ATOM 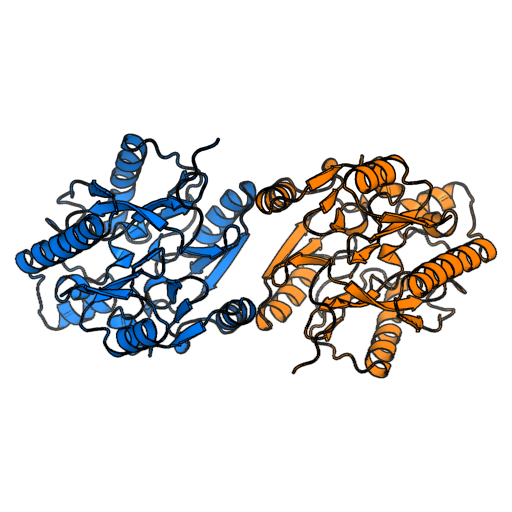1353 C CA . ILE A 1 170 ? -2.176 5.961 -2.16 1 97.75 170 ILE A CA 1
ATOM 1354 C C . ILE A 1 170 ? -2.717 7.383 -2.275 1 97.75 170 ILE A C 1
ATOM 1356 O O . ILE A 1 170 ? -2.473 8.219 -1.404 1 97.75 170 ILE A O 1
ATOM 1360 N N . MET A 1 171 ? -3.426 7.645 -3.395 1 98.06 171 MET A N 1
ATOM 1361 C CA . MET A 1 171 ? -4.043 8.953 -3.574 1 98.06 171 MET A CA 1
ATOM 1362 C C . MET A 1 171 ? -5.441 8.984 -2.963 1 98.06 171 MET A C 1
ATOM 1364 O O . MET A 1 171 ? -6.199 8.023 -3.092 1 98.06 171 MET A O 1
ATOM 1368 N N . VAL A 1 172 ? -5.77 10.023 -2.316 1 98.75 172 VAL A N 1
ATOM 1369 C CA . VAL A 1 172 ? -7.055 10.195 -1.646 1 98.75 172 VAL A CA 1
ATOM 1370 C C . VAL A 1 172 ? -7.738 11.469 -2.145 1 98.75 172 VAL A C 1
ATOM 1372 O O . VAL A 1 172 ? -7.59 12.531 -1.542 1 98.75 172 VAL A O 1
ATOM 1375 N N . PRO A 1 173 ? -8.484 11.367 -3.188 1 98.69 173 PRO A N 1
ATOM 1376 C CA . PRO A 1 173 ? -9.188 12.555 -3.68 1 98.69 173 PRO A CA 1
ATOM 1377 C C . PRO A 1 173 ? -10.367 12.953 -2.795 1 98.69 173 PRO A C 1
ATOM 1379 O O . PRO A 1 173 ? -11.023 12.086 -2.213 1 98.69 173 PRO A O 1
ATOM 1382 N N . ALA A 1 174 ? -10.617 14.18 -2.67 1 98.31 174 ALA A N 1
ATOM 1383 C CA . ALA A 1 174 ? -11.773 14.734 -1.978 1 98.31 174 ALA A CA 1
ATOM 1384 C C . ALA A 1 174 ? -12.164 16.094 -2.566 1 98.31 174 ALA A C 1
ATOM 1386 O O . ALA A 1 174 ? -11.5 16.594 -3.471 1 98.31 174 ALA A O 1
ATOM 1387 N N . LEU A 1 175 ? -13.25 16.609 -2.152 1 97.44 175 LEU A N 1
ATOM 1388 C CA . LEU A 1 175 ? -13.734 17.891 -2.689 1 97.44 175 LEU A CA 1
ATOM 1389 C C . LEU A 1 175 ? -12.836 19.031 -2.252 1 97.44 175 LEU A C 1
ATOM 1391 O O . LEU A 1 175 ? -12.352 19.062 -1.119 1 97.44 175 LEU A O 1
ATOM 1395 N N . ARG A 1 176 ? -12.695 20 -3.072 1 95.94 176 ARG A N 1
ATOM 1396 C CA . ARG A 1 176 ? -11.758 21.109 -2.914 1 95.94 176 ARG A CA 1
ATOM 1397 C C . ARG A 1 176 ? -12.07 21.906 -1.652 1 95.94 176 ARG A C 1
ATOM 1399 O O . ARG A 1 176 ? -11.164 22.484 -1.04 1 95.94 176 ARG A O 1
ATOM 1406 N N . GLN A 1 177 ? -13.305 21.938 -1.233 1 94.31 177 GLN A N 1
ATOM 1407 C CA . GLN A 1 177 ? -13.695 22.734 -0.084 1 94.31 177 GLN A CA 1
ATOM 1408 C C . GLN A 1 177 ? -13.023 22.25 1.192 1 94.31 177 GLN A C 1
ATOM 1410 O O . GLN A 1 177 ? -12.945 22.984 2.184 1 94.31 177 GLN A O 1
ATOM 1415 N N . ASN A 1 178 ? -12.492 21.016 1.188 1 96.62 178 ASN A N 1
ATOM 1416 C CA . ASN A 1 178 ? -11.844 20.453 2.367 1 96.62 178 ASN A CA 1
ATOM 1417 C C . ASN A 1 178 ? -10.383 20.891 2.467 1 96.62 178 ASN A C 1
ATOM 1419 O O . ASN A 1 178 ? -9.711 20.609 3.459 1 96.62 178 ASN A O 1
ATOM 1423 N N . LEU A 1 179 ? -9.859 21.562 1.466 1 96.75 179 LEU A N 1
ATOM 1424 C CA . LEU A 1 179 ? -8.562 22.219 1.431 1 96.75 179 LEU A CA 1
ATOM 1425 C C . LEU A 1 179 ? -7.43 21.203 1.44 1 96.75 179 LEU A C 1
ATOM 1427 O O . LEU A 1 179 ? -6.801 20.953 0.408 1 96.75 179 LEU A O 1
ATOM 1431 N N . HIS A 1 180 ? -7.16 20.562 2.607 1 98.44 180 HIS A N 1
ATOM 1432 C CA . HIS A 1 180 ? -6.152 19.531 2.797 1 98.44 180 HIS A CA 1
ATOM 1433 C C . HIS A 1 180 ? -6.754 18.281 3.416 1 98.44 180 HIS A C 1
ATOM 1435 O O . HIS A 1 180 ? -7.824 18.328 4.031 1 98.44 180 HIS A O 1
ATOM 1441 N N . LEU A 1 181 ? -6.02 17.156 3.289 1 98.75 181 LEU A N 1
ATOM 1442 C CA . LEU A 1 181 ? -6.445 15.891 3.873 1 98.75 181 LEU A CA 1
ATOM 1443 C C . LEU A 1 181 ? -6.496 15.977 5.395 1 98.75 181 LEU A C 1
ATOM 1445 O O . LEU A 1 181 ? -7.359 15.367 6.027 1 98.75 181 LEU A O 1
ATOM 1449 N N . ASP A 1 182 ? -5.625 16.75 6.023 1 98.56 182 ASP A N 1
ATOM 1450 C CA . ASP A 1 182 ? -5.574 16.812 7.48 1 98.56 182 ASP A CA 1
ATOM 1451 C C . ASP A 1 182 ? -6.758 17.594 8.047 1 98.56 182 ASP A C 1
ATOM 1453 O O . ASP A 1 182 ? -6.957 17.641 9.258 1 98.56 182 ASP A O 1
ATOM 1457 N N . MET A 1 183 ? -7.586 18.172 7.152 1 97.94 183 MET A N 1
ATOM 1458 C CA . MET A 1 183 ? -8.828 18.812 7.582 1 97.94 183 MET A CA 1
ATOM 1459 C C . MET A 1 183 ? -9.938 17.781 7.738 1 97.94 183 MET A C 1
ATOM 1461 O O . MET A 1 183 ? -10.898 18 8.477 1 97.94 183 MET A O 1
ATOM 1465 N N . CYS A 1 184 ? -9.758 16.625 7.066 1 97.94 184 CYS A N 1
ATOM 1466 C CA . CYS A 1 184 ? -10.844 15.641 7.062 1 97.94 184 CYS A CA 1
ATOM 1467 C C . CYS A 1 184 ? -10.359 14.289 7.57 1 97.94 184 CYS A C 1
ATOM 1469 O O . CYS A 1 184 ? -11.141 13.344 7.684 1 97.94 184 CYS A O 1
ATOM 1471 N N . PHE A 1 185 ? -9.125 14.172 7.879 1 98.88 185 PHE A N 1
ATOM 1472 C CA . PHE A 1 185 ? -8.531 12.898 8.266 1 98.88 185 PHE A CA 1
ATOM 1473 C C . PHE A 1 185 ? -7.301 13.117 9.133 1 98.88 185 PHE A C 1
ATOM 1475 O O . PHE A 1 185 ? -6.488 14 8.859 1 98.88 185 PHE A O 1
ATOM 1482 N N . ASN A 1 186 ? -7.137 12.344 10.156 1 98.81 186 ASN A N 1
ATOM 1483 C CA . ASN A 1 186 ? -5.945 12.359 11 1 98.81 186 ASN A CA 1
ATOM 1484 C C . ASN A 1 186 ? -5.758 11.031 11.727 1 98.81 186 ASN A C 1
ATOM 1486 O O . ASN A 1 186 ? -6.711 10.484 12.289 1 98.81 186 ASN A O 1
ATOM 1490 N N . ILE A 1 187 ? -4.617 10.461 11.68 1 98.88 187 ILE A N 1
ATOM 1491 C CA . ILE A 1 187 ? -4.266 9.336 12.539 1 98.88 187 ILE A CA 1
ATOM 1492 C C . ILE A 1 187 ? -3.697 9.852 13.859 1 98.88 187 ILE A C 1
ATOM 1494 O O . ILE A 1 187 ? -2.639 10.484 13.883 1 98.88 187 ILE A O 1
ATOM 1498 N N . VAL A 1 188 ? -4.332 9.523 14.945 1 98.69 188 VAL A N 1
ATOM 1499 C CA . VAL A 1 188 ? -4.031 10.234 16.188 1 98.69 188 VAL A CA 1
ATOM 1500 C C . VAL A 1 188 ? -3.387 9.273 17.188 1 98.69 188 VAL A C 1
ATOM 1502 O O . VAL A 1 188 ? -2.791 9.703 18.172 1 98.69 188 VAL A O 1
ATOM 1505 N N . ALA A 1 189 ? -3.498 8.023 16.969 1 98.5 189 ALA A N 1
ATOM 1506 C CA . ALA A 1 189 ? -2.881 6.949 17.75 1 98.5 189 ALA A CA 1
ATOM 1507 C C . ALA A 1 189 ? -2.795 5.664 16.922 1 98.5 189 ALA A C 1
ATOM 1509 O O . ALA A 1 189 ? -3.264 5.613 15.789 1 98.5 189 ALA A O 1
ATOM 1510 N N . GLU A 1 190 ? -2.059 4.676 17.5 1 97.88 190 GLU A N 1
ATOM 1511 C CA . GLU A 1 190 ? -1.986 3.396 16.812 1 97.88 190 GLU A CA 1
ATOM 1512 C C . GLU A 1 190 ? -3.381 2.85 16.516 1 97.88 190 GLU A C 1
ATOM 1514 O O . GLU A 1 190 ? -4.168 2.615 17.422 1 97.88 190 GLU A O 1
ATOM 1519 N N . LYS A 1 191 ? -3.766 2.793 15.258 1 98 191 LYS A N 1
ATOM 1520 C CA . LYS A 1 191 ? -5.004 2.213 14.742 1 98 191 LYS A CA 1
ATOM 1521 C C . LYS A 1 191 ? -6.215 3.033 15.172 1 98 191 LYS A C 1
ATOM 1523 O O . LYS A 1 191 ? -7.309 2.492 15.344 1 98 191 LYS A O 1
ATOM 1528 N N . VAL A 1 192 ? -6.043 4.336 15.445 1 98.88 192 VAL A N 1
ATOM 1529 C CA . VAL A 1 192 ? -7.145 5.254 15.719 1 98.88 192 VAL A CA 1
ATOM 1530 C C . VAL A 1 192 ? -7.043 6.469 14.805 1 98.88 192 VAL A C 1
ATOM 1532 O O . VAL A 1 192 ? -6 7.121 14.734 1 98.88 192 VAL A O 1
ATOM 1535 N N . ALA A 1 193 ? -8.102 6.699 14.102 1 98.94 193 ALA A N 1
ATOM 1536 C CA . ALA A 1 193 ? -8.141 7.855 13.203 1 98.94 193 ALA A CA 1
ATOM 1537 C C . ALA A 1 193 ? -9.406 8.68 13.438 1 98.94 193 ALA A C 1
ATOM 1539 O O . ALA A 1 193 ? -10.461 8.133 13.781 1 98.94 193 ALA A O 1
ATOM 1540 N N . VAL A 1 194 ? -9.297 9.961 13.391 1 98.94 194 VAL A N 1
ATOM 1541 C CA . VAL A 1 194 ? -10.422 10.883 13.289 1 98.94 194 VAL A CA 1
ATOM 1542 C C . VAL A 1 194 ? -10.711 11.188 11.82 1 98.94 194 VAL A C 1
ATOM 1544 O O . VAL A 1 194 ? -9.812 11.594 11.078 1 98.94 194 VAL A O 1
ATOM 1547 N N . VAL A 1 195 ? -11.906 10.945 11.398 1 98.94 195 VAL A N 1
ATOM 1548 C CA . VAL A 1 195 ? -12.227 11.062 9.984 1 98.94 195 VAL A CA 1
ATOM 1549 C C . VAL A 1 195 ? -13.539 11.828 9.812 1 98.94 195 VAL A C 1
ATOM 1551 O O . VAL A 1 195 ? -14.391 11.82 10.703 1 98.94 195 VAL A O 1
ATOM 1554 N N . CYS A 1 196 ? -13.656 12.578 8.75 1 98.88 196 CYS A N 1
ATOM 1555 C CA . CYS A 1 196 ? -14.953 12.961 8.203 1 98.88 196 CYS A CA 1
ATOM 1556 C C . CYS A 1 196 ? -15.375 12.016 7.086 1 98.88 196 CYS A C 1
ATOM 1558 O O . CYS A 1 196 ? -15.016 12.219 5.922 1 98.88 196 CYS A O 1
ATOM 1560 N N . LYS A 1 197 ? -16.188 11.031 7.395 1 98.75 197 LYS A N 1
ATOM 1561 C CA . LYS A 1 197 ? -16.562 9.984 6.441 1 98.75 197 LYS A CA 1
ATOM 1562 C C . LYS A 1 197 ? -17.234 10.578 5.207 1 98.75 197 LYS A C 1
ATOM 1564 O O . LYS A 1 197 ? -17.047 10.086 4.094 1 98.75 197 LYS A O 1
ATOM 1569 N N . GLU A 1 198 ? -17.938 11.672 5.391 1 98.06 198 GLU A N 1
ATOM 1570 C CA . GLU A 1 198 ? -18.641 12.312 4.293 1 98.06 198 GLU A CA 1
ATOM 1571 C C . GLU A 1 198 ? -17.688 12.906 3.273 1 98.06 198 GLU A C 1
ATOM 1573 O O . GLU A 1 198 ? -18.016 13.031 2.094 1 98.06 198 GLU A O 1
ATOM 1578 N N . ALA A 1 199 ? -16.531 13.242 3.711 1 98.56 199 ALA A N 1
ATOM 1579 C CA . ALA A 1 199 ? -15.578 13.977 2.873 1 98.56 199 ALA A CA 1
ATOM 1580 C C . ALA A 1 199 ? -14.617 13.016 2.172 1 98.56 199 ALA A C 1
ATOM 1582 O O . ALA A 1 199 ? -13.945 13.398 1.214 1 98.56 199 ALA A O 1
ATOM 1583 N N . LEU A 1 200 ? -14.539 11.742 2.641 1 98.75 200 LEU A N 1
ATOM 1584 C CA . LEU A 1 200 ? -13.492 10.836 2.176 1 98.75 200 LEU A CA 1
ATOM 1585 C C . LEU A 1 200 ? -14.07 9.789 1.226 1 98.75 200 LEU A C 1
ATOM 1587 O O . LEU A 1 200 ? -15.227 9.383 1.366 1 98.75 200 LEU A O 1
ATOM 1591 N N . PRO A 1 201 ? -13.227 9.398 0.307 1 98.31 201 PRO A N 1
ATOM 1592 C CA . PRO A 1 201 ? -13.711 8.375 -0.616 1 98.31 201 PRO A CA 1
ATOM 1593 C C . PRO A 1 201 ? -14.016 7.051 0.081 1 98.31 201 PRO A C 1
ATOM 1595 O O . PRO A 1 201 ? -13.312 6.66 1.012 1 98.31 201 PRO A O 1
ATOM 1598 N N . TYR A 1 202 ? -14.984 6.379 -0.448 1 98.06 202 TYR A N 1
ATOM 1599 C CA . TYR A 1 202 ? -15.438 5.094 0.075 1 98.06 202 TYR A CA 1
ATOM 1600 C C . TYR A 1 202 ? -14.289 4.102 0.173 1 98.06 202 TYR A C 1
ATOM 1602 O O . TYR A 1 202 ? -14.125 3.434 1.196 1 98.06 202 TYR A O 1
ATOM 1610 N N . ASN A 1 203 ? -13.492 3.951 -0.855 1 97.88 203 ASN A N 1
ATOM 1611 C CA . ASN A 1 203 ? -12.422 2.965 -0.875 1 97.88 203 ASN A CA 1
ATOM 1612 C C . ASN A 1 203 ? -11.359 3.268 0.181 1 97.88 203 ASN A C 1
ATOM 1614 O O . ASN A 1 203 ? -10.766 2.35 0.752 1 97.88 203 ASN A O 1
ATOM 1618 N N . PHE A 1 204 ? -11.094 4.562 0.385 1 98.62 204 PHE A N 1
ATOM 1619 C CA . PHE A 1 204 ? -10.125 4.91 1.415 1 98.62 204 PHE A CA 1
ATOM 1620 C C . PHE A 1 204 ? -10.625 4.5 2.795 1 98.62 204 PHE A C 1
ATOM 1622 O O . PHE A 1 204 ? -9.867 3.953 3.598 1 98.62 204 PHE A O 1
ATOM 1629 N N . LEU A 1 205 ? -11.898 4.797 3.109 1 98.81 205 LEU A N 1
ATOM 1630 C CA . LEU A 1 205 ? -12.492 4.371 4.367 1 98.81 205 LEU A CA 1
ATOM 1631 C C . LEU A 1 205 ? -12.414 2.854 4.52 1 98.81 205 LEU A C 1
ATOM 1633 O O . LEU A 1 205 ? -12.109 2.35 5.605 1 98.81 205 LEU A O 1
ATOM 1637 N N . LYS A 1 206 ? -12.656 2.119 3.469 1 98.38 206 LYS A N 1
ATOM 1638 C CA . LYS A 1 206 ? -12.562 0.662 3.498 1 98.38 206 LYS A CA 1
ATOM 1639 C C . LYS A 1 206 ? -11.133 0.211 3.766 1 98.38 206 LYS A C 1
ATOM 1641 O O . LYS A 1 206 ? -10.906 -0.791 4.449 1 98.38 206 LYS A O 1
ATOM 1646 N N . MET A 1 207 ? -10.188 0.915 3.217 1 98.38 207 MET A N 1
ATOM 1647 C CA . MET A 1 207 ? -8.781 0.609 3.471 1 98.38 207 MET A CA 1
ATOM 1648 C C . MET A 1 207 ? -8.453 0.753 4.953 1 98.38 207 MET A C 1
ATOM 1650 O O . MET A 1 207 ? -7.75 -0.084 5.52 1 98.38 207 MET A O 1
ATOM 1654 N N . LEU A 1 208 ? -8.961 1.826 5.559 1 98.69 208 LEU A N 1
ATOM 1655 C CA . LEU A 1 208 ? -8.742 2.037 6.984 1 98.69 208 LEU A CA 1
ATOM 1656 C C . LEU A 1 208 ? -9.391 0.93 7.805 1 98.69 208 LEU A C 1
ATOM 1658 O O . LEU A 1 208 ? -8.781 0.4 8.734 1 98.69 208 LEU A O 1
ATOM 1662 N N . GLU A 1 209 ? -10.586 0.618 7.445 1 98.25 209 GLU A N 1
ATOM 1663 C CA . GLU A 1 209 ? -11.305 -0.441 8.141 1 98.25 209 GLU A CA 1
ATOM 1664 C C . GLU A 1 209 ? -10.57 -1.775 8.031 1 98.25 209 GLU A C 1
ATOM 1666 O O . GLU A 1 209 ? -10.445 -2.502 9.016 1 98.25 209 GLU A O 1
ATOM 1671 N N . LYS A 1 210 ? -10.156 -2.066 6.859 1 96.94 210 LYS A N 1
ATOM 1672 C CA . LYS A 1 210 ? -9.438 -3.314 6.629 1 96.94 210 LYS A CA 1
ATOM 1673 C C . LYS A 1 210 ? -8.18 -3.385 7.488 1 96.94 210 LYS A C 1
ATOM 1675 O O . LYS A 1 210 ? -7.797 -4.461 7.953 1 96.94 210 LYS A O 1
ATOM 1680 N N . ARG A 1 211 ? -7.578 -2.266 7.66 1 97.44 211 ARG A N 1
ATOM 1681 C CA . ARG A 1 211 ? -6.371 -2.168 8.469 1 97.44 211 ARG A CA 1
ATOM 1682 C C . ARG A 1 211 ? -6.711 -2.088 9.953 1 97.44 211 ARG A C 1
ATOM 1684 O O . ARG A 1 211 ? -5.836 -1.84 10.789 1 97.44 211 ARG A O 1
ATOM 1691 N N . LYS A 1 212 ? -8.023 -2.164 10.328 1 97.69 212 LYS A N 1
ATOM 1692 C CA . LYS A 1 212 ? -8.539 -2.289 11.695 1 97.69 212 LYS A CA 1
ATOM 1693 C C . LYS A 1 212 ? -8.406 -0.972 12.453 1 97.69 212 LYS A C 1
ATOM 1695 O O . LYS A 1 212 ? -8.172 -0.968 13.664 1 97.69 212 LYS A O 1
ATOM 1700 N N . PHE A 1 213 ? -8.484 0.078 11.734 1 98.69 213 PHE A N 1
ATOM 1701 C CA . PHE A 1 213 ? -8.547 1.374 12.398 1 98.69 213 PHE A CA 1
ATOM 1702 C C . PHE A 1 213 ? -9.883 1.557 13.102 1 98.69 213 PHE A C 1
ATOM 1704 O O . PHE A 1 213 ? -10.93 1.202 12.562 1 98.69 213 PHE A O 1
ATOM 1711 N N . THR A 1 214 ? -9.812 2.027 14.312 1 98.81 214 THR A N 1
ATOM 1712 C CA . THR A 1 214 ? -10.984 2.648 14.914 1 98.81 214 THR A CA 1
ATOM 1713 C C . THR A 1 214 ? -11.203 4.051 14.359 1 98.81 214 THR A C 1
ATOM 1715 O O . THR A 1 214 ? -10.297 4.891 14.398 1 98.81 214 THR A O 1
ATOM 1718 N N . LEU A 1 215 ? -12.383 4.297 13.805 1 98.88 215 LEU A N 1
ATOM 1719 C CA . LEU A 1 215 ? -12.641 5.574 13.148 1 98.88 215 LEU A CA 1
ATOM 1720 C C . LEU A 1 215 ? -13.57 6.438 13.992 1 98.88 215 LEU A C 1
ATOM 1722 O O . LEU A 1 215 ? -14.703 6.043 14.273 1 98.88 215 LEU A O 1
ATOM 1726 N N . ILE A 1 216 ? -13.109 7.52 14.453 1 98.88 216 ILE A N 1
ATOM 1727 C CA . ILE A 1 216 ? -13.938 8.539 15.094 1 98.88 216 ILE A CA 1
ATOM 1728 C C . ILE A 1 216 ? -14.469 9.508 14.047 1 98.88 216 ILE A C 1
ATOM 1730 O O . ILE A 1 216 ? -13.711 10.328 13.516 1 98.88 216 ILE A O 1
ATOM 1734 N N . ASP A 1 217 ? -15.719 9.461 13.789 1 98.75 217 ASP A N 1
ATOM 1735 C CA . ASP A 1 217 ? -16.328 10.227 12.711 1 98.75 217 ASP A CA 1
ATOM 1736 C C . ASP A 1 217 ? -16.734 11.625 13.18 1 98.75 217 ASP A C 1
ATOM 1738 O O . ASP A 1 217 ? -17.266 11.781 14.281 1 98.75 217 ASP A O 1
ATOM 1742 N N . VAL A 1 218 ? -16.391 12.625 12.383 1 98.31 218 VAL A N 1
ATOM 1743 C CA . VAL A 1 218 ? -16.891 13.984 12.609 1 98.31 218 VAL A CA 1
ATOM 1744 C C . VAL A 1 218 ? -17.75 14.422 11.43 1 98.31 218 VAL A C 1
ATOM 1746 O O . VAL A 1 218 ? -17.547 13.969 10.305 1 98.31 218 VAL A O 1
ATOM 1749 N N . PRO A 1 219 ? -18.719 15.281 11.648 1 97.69 219 PRO A N 1
ATOM 1750 C CA . PRO A 1 219 ? -19.531 15.773 10.539 1 97.69 219 PRO A CA 1
ATOM 1751 C C . PRO A 1 219 ? -18.766 16.75 9.641 1 97.69 219 PRO A C 1
ATOM 1753 O O . PRO A 1 219 ? -17.734 17.281 10.039 1 97.69 219 PRO A O 1
ATOM 1756 N N . GLN A 1 220 ? -19.281 16.984 8.445 1 97.62 220 GLN A N 1
ATOM 1757 C CA . GLN A 1 220 ? -18.641 17.859 7.48 1 97.62 220 GLN A CA 1
ATOM 1758 C C . GLN A 1 220 ? -18.406 19.25 8.078 1 97.62 220 GLN A C 1
ATOM 1760 O O . GLN A 1 220 ? -17.359 19.859 7.855 1 97.62 220 GLN A O 1
ATOM 1765 N N . GLU A 1 221 ? -19.359 19.766 8.852 1 95.69 221 GLU A N 1
ATOM 1766 C CA . GLU A 1 221 ? -19.203 21.062 9.492 1 95.69 221 GLU A CA 1
ATOM 1767 C C . GLU A 1 221 ? -18 21.078 10.422 1 95.69 221 GLU A C 1
ATOM 1769 O O . GLU A 1 221 ? -17.359 22.109 10.602 1 95.69 221 GLU A O 1
ATOM 1774 N N . GLY A 1 222 ? -17.719 19.891 10.992 1 95.88 222 GLY A N 1
ATOM 1775 C CA . GLY A 1 222 ? -16.594 19.75 11.898 1 95.88 222 GLY A CA 1
ATOM 1776 C C . GLY A 1 222 ? -15.25 19.953 11.211 1 95.88 222 GLY A C 1
ATOM 1777 O O . GLY A 1 222 ? -14.273 20.328 11.859 1 95.88 222 GLY A O 1
ATOM 1778 N N . VAL A 1 223 ? -15.188 19.688 9.883 1 95.75 223 VAL A N 1
ATOM 1779 C CA . VAL A 1 223 ? -13.977 19.906 9.102 1 95.75 223 VAL A CA 1
ATOM 1780 C C . VAL A 1 223 ? -13.578 21.375 9.156 1 95.75 223 VAL A C 1
ATOM 1782 O O . VAL A 1 223 ? -12.406 21.703 9.375 1 95.75 223 VAL A O 1
ATOM 1785 N N . PHE A 1 224 ? -14.555 22.281 9.094 1 92.69 224 PHE A N 1
ATOM 1786 C CA . PHE A 1 224 ? -14.305 23.719 9.047 1 92.69 224 PHE A CA 1
ATOM 1787 C C . PHE A 1 224 ? -14.031 24.25 10.445 1 92.69 224 PHE A C 1
ATOM 1789 O O . PHE A 1 224 ? -13.602 25.406 10.602 1 92.69 224 PHE A O 1
ATOM 1796 N N . ARG A 1 225 ? -14.281 23.422 11.406 1 94.38 225 ARG A N 1
ATOM 1797 C CA . ARG A 1 225 ? -13.945 23.766 12.781 1 94.38 225 ARG A CA 1
ATOM 1798 C C . ARG A 1 225 ? -12.641 23.094 13.211 1 94.38 225 ARG A C 1
ATOM 1800 O O . ARG A 1 225 ? -12.242 23.188 14.367 1 94.38 225 ARG A O 1
ATOM 1807 N N . HIS A 1 226 ? -12 22.375 12.336 1 97.25 226 HIS A N 1
ATOM 1808 C CA . HIS A 1 226 ? -10.68 21.781 12.508 1 97.25 226 HIS A CA 1
ATOM 1809 C C . HIS A 1 226 ? -10.734 20.562 13.414 1 97.25 226 HIS A C 1
ATOM 1811 O O . HIS A 1 226 ? -9.742 20.219 14.055 1 97.25 226 HIS A O 1
ATOM 1817 N N . TYR A 1 227 ? -11.852 19.891 13.5 1 98.12 227 TYR A N 1
ATOM 1818 C CA . TYR A 1 227 ? -12.023 18.797 14.453 1 98.12 227 TYR A CA 1
ATOM 1819 C C . TYR A 1 227 ? -11.125 17.625 14.109 1 98.12 227 TYR A C 1
ATOM 1821 O O . TYR A 1 227 ? -10.844 16.781 14.961 1 98.12 227 TYR A O 1
ATOM 1829 N N . CYS A 1 228 ? -10.633 17.531 12.891 1 98.44 228 CYS A N 1
ATOM 1830 C CA . CYS A 1 228 ? -9.734 16.453 12.492 1 98.44 228 CYS A CA 1
ATOM 1831 C C . CYS A 1 228 ? -8.281 16.891 12.594 1 98.44 228 CYS A C 1
ATOM 1833 O O . CYS A 1 228 ? -7.367 16.094 12.406 1 98.44 228 CYS A O 1
ATOM 1835 N N . ASN A 1 229 ? -7.996 18.172 12.859 1 98.44 229 ASN A N 1
ATOM 1836 C CA . ASN A 1 229 ? -6.648 18.719 12.781 1 98.44 229 ASN A CA 1
ATOM 1837 C C . ASN A 1 229 ? -5.934 18.641 14.133 1 98.44 229 ASN A C 1
ATOM 1839 O O . ASN A 1 229 ? -5.66 19.672 14.758 1 98.44 229 ASN A O 1
ATOM 1843 N N . LEU A 1 230 ? -5.621 17.453 14.523 1 98.5 230 LEU A N 1
ATOM 1844 C CA . LEU A 1 230 ? -4.949 17.125 15.781 1 98.5 230 LEU A CA 1
ATOM 1845 C C . LEU A 1 230 ? -3.521 16.656 15.523 1 98.5 230 LEU A C 1
ATOM 1847 O O . LEU A 1 230 ? -3.129 16.453 14.375 1 98.5 230 LEU A O 1
ATOM 1851 N N . GLN A 1 231 ? -2.75 16.5 16.625 1 98.62 231 GLN A N 1
ATOM 1852 C CA . GLN A 1 231 ? -1.366 16.062 16.484 1 98.62 231 GLN A CA 1
ATOM 1853 C C . GLN A 1 231 ? -1.048 14.922 17.453 1 98.62 231 GLN A C 1
ATOM 1855 O O . GLN A 1 231 ? -1.06 15.117 18.672 1 98.62 231 GLN A O 1
ATOM 1860 N N . SER A 1 232 ? -0.771 13.734 16.906 1 98.81 232 SER A N 1
ATOM 1861 C CA . SER A 1 232 ? -0.291 12.625 17.719 1 98.81 232 SER A CA 1
ATOM 1862 C C . SER A 1 232 ? 1.117 12.891 18.25 1 98.81 232 SER A C 1
ATOM 1864 O O . SER A 1 232 ? 2.002 13.289 17.484 1 98.81 232 SER A O 1
ATOM 1866 N N . LEU A 1 233 ? 1.365 12.641 19.516 1 98.81 233 LEU A N 1
ATOM 1867 C CA . LEU A 1 233 ? 2.688 12.797 20.109 1 98.81 233 LEU A CA 1
ATOM 1868 C C . LEU A 1 233 ? 3.359 11.445 20.312 1 98.81 233 LEU A C 1
ATOM 1870 O O . LEU A 1 233 ? 4.547 11.375 20.625 1 98.81 233 LEU A O 1
ATOM 1874 N N . GLY A 1 234 ? 2.598 10.352 20.078 1 98.56 234 GLY A N 1
ATOM 1875 C CA . GLY A 1 234 ? 3.055 9.023 20.438 1 98.56 234 GLY A CA 1
ATOM 1876 C C . GLY A 1 234 ? 2.678 8.633 21.859 1 98.56 234 GLY A C 1
ATOM 1877 O O . GLY A 1 234 ? 2.24 9.477 22.641 1 98.56 234 GLY A O 1
ATOM 1878 N N . ASN A 1 235 ? 2.721 7.316 22.109 1 98.12 235 ASN A N 1
ATOM 1879 C CA . ASN A 1 235 ? 2.375 6.785 23.422 1 98.12 235 ASN A CA 1
ATOM 1880 C C . ASN A 1 235 ? 0.977 7.215 23.844 1 98.12 235 ASN A C 1
ATOM 1882 O O . ASN A 1 235 ? 0.782 7.668 24.984 1 98.12 235 ASN A O 1
ATOM 1886 N N . ASP A 1 236 ? 0.112 7.219 22.969 1 98.31 236 ASP A N 1
ATOM 1887 C CA . ASP A 1 236 ? -1.309 7.473 23.188 1 98.31 236 ASP A CA 1
ATOM 1888 C C . ASP A 1 236 ? -1.533 8.875 23.75 1 98.31 236 ASP A C 1
ATOM 1890 O O . ASP A 1 236 ? -2.328 9.047 24.688 1 98.31 236 ASP A O 1
ATOM 1894 N N . ARG A 1 237 ? -0.815 9.867 23.281 1 98.75 237 ARG A N 1
ATOM 1895 C CA . ARG A 1 237 ? -1.012 11.273 23.609 1 98.75 237 ARG A CA 1
ATOM 1896 C C . ARG A 1 237 ? -1.297 12.102 22.359 1 98.75 237 ARG A C 1
ATOM 1898 O O . ARG A 1 237 ? -0.694 11.867 21.297 1 98.75 237 ARG A O 1
ATOM 1905 N N . VAL A 1 238 ? -2.213 12.977 22.516 1 98.88 238 VAL A N 1
ATOM 1906 C CA . VAL A 1 238 ? -2.629 13.766 21.359 1 98.88 238 VAL A CA 1
ATOM 1907 C C . VAL A 1 238 ? -2.816 15.227 21.781 1 98.88 238 VAL A C 1
ATOM 1909 O O . VAL A 1 238 ? -3.428 15.508 22.812 1 98.88 238 VAL A O 1
ATOM 1912 N N . ILE A 1 239 ? -2.242 16.188 21.031 1 98.88 239 ILE A N 1
ATOM 1913 C CA . ILE A 1 239 ? -2.58 17.594 21.172 1 98.88 239 ILE A CA 1
ATOM 1914 C C . ILE A 1 239 ? -3.875 17.891 20.422 1 98.88 239 ILE A C 1
ATOM 1916 O O . ILE A 1 239 ? -4.008 17.562 19.25 1 98.88 239 ILE A O 1
ATOM 1920 N N . THR A 1 240 ? -4.801 18.375 21.094 1 98.62 240 THR A N 1
ATOM 1921 C CA . THR A 1 240 ? -6.094 18.828 20.594 1 98.62 240 THR A CA 1
ATOM 1922 C C . THR A 1 240 ? -6.453 20.203 21.172 1 98.62 240 THR A C 1
ATOM 1924 O O . THR A 1 240 ? -5.566 20.984 21.516 1 98.62 240 THR A O 1
ATOM 1927 N N . PHE A 1 241 ? -7.73 20.609 21.047 1 97.5 241 PHE A N 1
ATOM 1928 C CA . PHE A 1 241 ? -8.148 21.891 21.594 1 97.5 241 PHE A CA 1
ATOM 1929 C C . PHE A 1 241 ? -9.508 21.766 22.281 1 97.5 241 PHE A C 1
ATOM 1931 O O . PHE A 1 241 ? -10.266 20.844 22 1 97.5 241 PHE A O 1
ATOM 1938 N N . ASN A 1 242 ? -9.766 22.688 23.109 1 96.94 242 ASN A N 1
ATOM 1939 C CA . ASN A 1 242 ? -10.875 22.594 24.047 1 96.94 242 ASN A CA 1
ATOM 1940 C C . ASN A 1 242 ? -12.211 22.484 23.344 1 96.94 242 ASN A C 1
ATOM 1942 O O . ASN A 1 242 ? -13.117 21.781 23.812 1 96.94 242 ASN A O 1
ATOM 1946 N N . ASP A 1 243 ? -12.359 23.062 22.219 1 95.44 243 ASP A N 1
ATOM 1947 C CA . ASP A 1 243 ? -13.656 23.125 21.547 1 95.44 243 ASP A CA 1
ATOM 1948 C C . ASP A 1 243 ? -13.922 21.844 20.766 1 95.44 243 ASP A C 1
ATOM 1950 O O . ASP A 1 243 ? -15.023 21.641 20.25 1 95.44 243 ASP A O 1
ATOM 1954 N N . ASN A 1 244 ? -12.992 20.953 20.672 1 97.94 244 ASN A N 1
ATOM 1955 C CA . ASN A 1 244 ? -13.18 19.656 20 1 97.94 244 ASN A CA 1
ATOM 1956 C C . ASN A 1 244 ? -13.758 18.609 20.953 1 97.94 244 ASN A C 1
ATOM 1958 O O . ASN A 1 244 ? -13.203 17.531 21.109 1 97.94 244 ASN A O 1
ATOM 1962 N N . LYS A 1 245 ? -14.859 18.969 21.547 1 98 245 LYS A N 1
ATOM 1963 C CA . LYS A 1 245 ? -15.391 18.281 22.719 1 98 245 LYS A CA 1
ATOM 1964 C C . LYS A 1 245 ? -15.727 16.828 22.406 1 98 245 LYS A C 1
ATOM 1966 O O . LYS A 1 245 ? -15.266 15.922 23.094 1 98 245 LYS A O 1
ATOM 1971 N N . ASN A 1 246 ? -16.5 16.562 21.391 1 98.31 246 ASN A N 1
ATOM 1972 C CA . ASN A 1 246 ? -16.953 15.219 21.062 1 98.31 246 ASN A CA 1
ATOM 1973 C C . ASN A 1 246 ? -15.773 14.305 20.719 1 98.31 246 ASN A C 1
ATOM 1975 O O . ASN A 1 246 ? -15.703 13.172 21.203 1 98.31 246 ASN A O 1
ATOM 1979 N N . VAL A 1 247 ? -14.844 14.781 19.938 1 98.75 247 VAL A N 1
ATOM 1980 C CA . VAL A 1 247 ? -13.672 14 19.562 1 98.75 247 VAL A CA 1
ATOM 1981 C C . VAL A 1 247 ? -12.828 13.711 20.797 1 98.75 247 VAL A C 1
ATOM 1983 O O . VAL A 1 247 ? -12.391 12.578 21 1 98.75 247 VAL A O 1
ATOM 1986 N N . ASN A 1 248 ? -12.672 14.758 21.641 1 98.81 248 ASN A N 1
ATOM 1987 C CA . ASN A 1 248 ? -11.891 14.594 22.859 1 98.81 248 ASN A CA 1
ATOM 1988 C C . ASN A 1 248 ? -12.469 13.492 23.75 1 98.81 248 ASN A C 1
ATOM 1990 O O . ASN A 1 248 ? -11.727 12.641 24.25 1 98.81 248 ASN A O 1
ATOM 1994 N N . GLU A 1 249 ? -13.727 13.523 23.922 1 98.81 249 GLU A N 1
ATOM 1995 C CA . GLU A 1 249 ? -14.391 12.539 24.766 1 98.81 249 GLU A CA 1
ATOM 1996 C C . GLU A 1 249 ? -14.18 11.125 24.219 1 98.81 249 GLU A C 1
ATOM 1998 O O . GLU A 1 249 ? -13.922 10.195 25 1 98.81 249 GLU A O 1
ATOM 2003 N N . LYS A 1 250 ? -14.312 10.953 22.969 1 98.81 250 LYS A N 1
ATOM 2004 C CA . LYS A 1 250 ? -14.164 9.641 22.344 1 98.81 250 LYS A CA 1
ATOM 2005 C C . LYS A 1 250 ? -12.719 9.156 22.438 1 98.81 250 LYS A C 1
ATOM 2007 O O . LYS A 1 250 ? -12.469 7.969 22.641 1 98.81 250 LYS A O 1
ATOM 2012 N N . LEU A 1 251 ? -11.75 10.078 22.25 1 98.81 251 LEU A N 1
ATOM 2013 C CA . LEU A 1 251 ? -10.344 9.727 22.391 1 98.81 251 LEU A CA 1
ATOM 2014 C C . LEU A 1 251 ? -10.039 9.266 23.828 1 98.81 251 LEU A C 1
ATOM 2016 O O . LEU A 1 251 ? -9.391 8.242 24.016 1 98.81 251 LEU A O 1
ATOM 2020 N N . GLU A 1 252 ? -10.516 10 24.734 1 98.81 252 GLU A N 1
ATOM 2021 C CA . GLU A 1 252 ? -10.281 9.68 26.141 1 98.81 252 GLU A CA 1
ATOM 2022 C C . GLU A 1 252 ? -10.922 8.344 26.516 1 98.81 252 GLU A C 1
ATOM 2024 O O . GLU A 1 252 ? -10.359 7.582 27.312 1 98.81 252 GLU A O 1
ATOM 2029 N N . ALA A 1 253 ? -12.062 8.062 25.953 1 98.69 253 ALA A N 1
ATOM 2030 C CA . ALA A 1 253 ? -12.742 6.789 26.188 1 98.69 253 ALA A CA 1
ATOM 2031 C C . ALA A 1 253 ? -11.906 5.617 25.672 1 98.69 253 ALA A C 1
ATOM 2033 O O . ALA A 1 253 ? -12.055 4.492 26.141 1 98.69 253 ALA A O 1
ATOM 2034 N N . LEU A 1 254 ? -11.023 5.875 24.734 1 98.56 254 LEU A N 1
ATOM 2035 C CA . LEU A 1 254 ? -10.148 4.848 24.172 1 98.56 254 LEU A CA 1
ATOM 2036 C C . LEU A 1 254 ? -8.844 4.754 24.969 1 98.56 254 LEU A C 1
ATOM 2038 O O . LEU A 1 254 ? -7.957 3.979 24.609 1 98.56 254 LEU A O 1
ATOM 2042 N N . GLY A 1 255 ? -8.711 5.594 25.922 1 98.62 255 GLY A N 1
ATOM 2043 C CA . GLY A 1 255 ? -7.512 5.578 26.734 1 98.62 255 GLY A CA 1
ATOM 2044 C C . GLY A 1 255 ? -6.426 6.5 26.234 1 98.62 255 GLY A C 1
ATOM 2045 O O . GLY A 1 255 ? -5.277 6.43 26.688 1 98.62 255 GLY A O 1
ATOM 2046 N N . ILE A 1 256 ? -6.719 7.395 25.359 1 98.81 256 ILE A N 1
ATOM 2047 C CA . ILE A 1 256 ? -5.762 8.328 24.781 1 98.81 256 ILE A CA 1
ATOM 2048 C C . ILE A 1 256 ? -5.77 9.633 25.594 1 98.81 256 ILE A C 1
ATOM 2050 O O . ILE A 1 256 ? -6.832 10.195 25.859 1 98.81 256 ILE A O 1
ATOM 2054 N N . LYS A 1 257 ? -4.609 10.078 26 1 98.81 257 LYS A N 1
ATOM 2055 C CA . LYS A 1 257 ? -4.48 11.336 26.734 1 98.81 257 LYS A CA 1
ATOM 2056 C C . LYS A 1 257 ? -4.605 12.531 25.797 1 98.81 257 LYS A C 1
ATOM 2058 O O . LYS A 1 257 ? -3.836 12.664 24.844 1 98.81 257 LYS A O 1
ATOM 2063 N N . THR A 1 258 ? -5.547 13.352 26.125 1 98.75 258 THR A N 1
ATOM 2064 C CA . THR A 1 258 ? -5.754 14.547 25.312 1 98.75 258 THR A CA 1
ATOM 2065 C C . THR A 1 258 ? -5.121 15.766 25.984 1 98.75 258 THR A C 1
ATOM 2067 O O . THR A 1 258 ? -5.328 16.016 27.172 1 98.75 258 THR A O 1
ATOM 2070 N N . ILE A 1 259 ? -4.242 16.469 25.312 1 98.81 259 ILE A N 1
ATOM 2071 C CA . ILE A 1 259 ? -3.691 17.75 25.703 1 98.81 259 ILE A CA 1
ATOM 2072 C C . ILE A 1 259 ? -4.473 18.875 25.016 1 98.81 259 ILE A C 1
ATOM 2074 O O . ILE A 1 259 ? -4.273 19.141 23.844 1 98.81 259 ILE A O 1
ATOM 2078 N N . LYS A 1 260 ? -5.352 19.484 25.797 1 98.44 260 LYS A N 1
ATOM 2079 C CA . LYS A 1 260 ? -6.32 20.422 25.234 1 98.44 260 LYS A CA 1
ATOM 2080 C C . LYS A 1 260 ? -5.82 21.859 25.344 1 98.44 260 LYS A C 1
ATOM 2082 O O . LYS A 1 260 ? -5.547 22.344 26.438 1 98.44 260 LYS A O 1
ATOM 2087 N N . LEU A 1 261 ? -5.672 22.516 24.25 1 98.06 261 LEU A N 1
ATOM 2088 C CA . LEU A 1 261 ? -5.242 23.906 24.188 1 98.06 261 LEU A CA 1
ATOM 2089 C C . LEU A 1 261 ? -6.43 24.828 23.969 1 98.06 261 LEU A C 1
ATOM 2091 O O . LEU A 1 261 ? -7.477 24.391 23.469 1 98.06 261 LEU A O 1
ATOM 2095 N N . ASP A 1 262 ? -6.23 26.062 24.344 1 95.69 262 ASP A N 1
ATOM 2096 C CA . ASP A 1 262 ? -7.238 27.094 24.078 1 95.69 262 ASP A CA 1
ATOM 2097 C C . ASP A 1 262 ? -6.965 27.812 22.766 1 95.69 262 ASP A C 1
ATOM 2099 O O . ASP A 1 262 ? -6.543 28.969 22.75 1 95.69 262 ASP A O 1
ATOM 2103 N N . LEU A 1 263 ? -7.227 27.125 21.703 1 94.69 263 LEU A N 1
ATOM 2104 C CA . LEU A 1 263 ? -7.035 27.672 20.375 1 94.69 263 LEU A CA 1
ATOM 2105 C C . LEU A 1 263 ? -8.352 28.203 19.812 1 94.69 263 LEU A C 1
ATOM 2107 O O . LEU A 1 263 ? -9.328 27.469 19.703 1 94.69 263 LEU A O 1
ATOM 2111 N N . VAL A 1 264 ? -8.414 29.438 19.469 1 91.38 264 VAL A N 1
ATOM 2112 C CA . VAL A 1 264 ? -9.625 30.047 18.938 1 91.38 264 VAL A CA 1
ATOM 2113 C C . VAL A 1 264 ? -9.289 30.922 17.75 1 91.38 264 VAL A C 1
ATOM 2115 O O . VAL A 1 264 ? -9.68 30.625 16.609 1 91.38 264 VAL A O 1
ATOM 2118 N N . GLU A 1 265 ? -8.453 31.906 18.016 1 90.75 265 GLU A N 1
ATOM 2119 C CA . GLU A 1 265 ? -8.164 32.906 17.016 1 90.75 265 GLU A CA 1
ATOM 2120 C C . GLU A 1 265 ? -7.379 32.312 15.844 1 90.75 265 GLU A C 1
ATOM 2122 O O . GLU A 1 265 ? -7.676 32.594 14.68 1 90.75 265 GLU A O 1
ATOM 2127 N N . ILE A 1 266 ? -6.406 31.531 16.109 1 88.88 266 ILE A N 1
ATOM 2128 C CA . ILE A 1 266 ? -5.527 31 15.078 1 88.88 266 ILE A CA 1
ATOM 2129 C C . ILE A 1 266 ? -6.293 30.016 14.203 1 88.88 266 ILE A C 1
ATOM 2131 O O . ILE A 1 266 ? -6.02 29.891 13.008 1 88.88 266 ILE A O 1
ATOM 2135 N N . LEU A 1 267 ? -7.289 29.344 14.734 1 90.19 267 LEU A N 1
ATOM 2136 C CA . LEU A 1 267 ? -8.133 28.422 13.969 1 90.19 267 LEU A CA 1
ATOM 2137 C C . LEU A 1 267 ? -8.914 29.172 12.898 1 90.19 267 LEU A C 1
ATOM 2139 O O . LEU A 1 267 ? -9.18 28.641 11.82 1 90.19 267 LEU A O 1
ATOM 2143 N N . LYS A 1 268 ? -9.234 30.375 13.195 1 87 268 LYS A N 1
ATOM 2144 C CA . LYS A 1 268 ? -9.945 31.219 12.234 1 87 268 LYS A CA 1
ATOM 2145 C C . LYS A 1 268 ? -9.102 31.453 10.992 1 87 268 LYS A C 1
ATOM 2147 O O . LYS A 1 268 ? -9.633 31.766 9.922 1 87 268 LYS A O 1
ATOM 2152 N N . GLY A 1 269 ? -7.785 31.344 11.203 1 84.25 269 GLY A N 1
ATOM 2153 C CA . GLY A 1 269 ? -6.863 31.516 10.086 1 84.25 269 GLY A CA 1
ATOM 2154 C C . GLY A 1 269 ? -6.781 30.297 9.188 1 84.25 269 GLY A C 1
ATOM 2155 O O . GLY A 1 269 ? -6.141 30.328 8.133 1 84.25 269 GLY A O 1
ATOM 2156 N N . GLY A 1 270 ? -7.398 29.188 9.672 1 85.94 270 GLY A N 1
ATOM 2157 C CA . GLY A 1 270 ? -7.551 28.078 8.75 1 85.94 270 GLY A CA 1
ATOM 2158 C C . GLY A 1 270 ? -6.703 26.875 9.125 1 85.94 270 GLY A C 1
ATOM 2159 O O . GLY A 1 270 ? -6.695 25.859 8.406 1 85.94 270 GLY A O 1
ATOM 2160 N N . GLY A 1 271 ? -6 27 10.227 1 92 271 GLY A N 1
ATOM 2161 C CA . GLY A 1 271 ? -5.137 25.875 10.555 1 92 271 GLY A CA 1
ATOM 2162 C C . GLY A 1 271 ? -5.129 25.547 12.039 1 92 271 GLY A C 1
ATOM 2163 O O . GLY A 1 271 ? -5.18 26.438 12.883 1 92 271 GLY A O 1
ATOM 2164 N N . GLY A 1 272 ? -5.066 24.266 12.328 1 94.81 272 GLY A N 1
ATOM 2165 C CA . GLY A 1 272 ? -4.996 23.781 13.695 1 94.81 272 GLY A CA 1
ATOM 2166 C C . GLY A 1 272 ? -3.635 23.219 14.062 1 94.81 272 GLY A C 1
ATOM 2167 O O . GLY A 1 272 ? -2.625 23.578 13.453 1 94.81 272 GLY A O 1
ATOM 2168 N N . PRO A 1 273 ? -3.562 22.469 15.148 1 97 273 PRO A N 1
ATOM 2169 C CA . PRO A 1 273 ? -2.297 21.953 15.672 1 97 273 PRO A CA 1
ATOM 2170 C C . PRO A 1 273 ? -1.49 21.188 14.617 1 97 273 PRO A C 1
ATOM 2172 O O . PRO A 1 273 ? -0.271 21.359 14.531 1 97 273 PRO A O 1
ATOM 2175 N N . HIS A 1 274 ? -2.094 20.359 13.836 1 98.19 274 HIS A N 1
ATOM 2176 C CA . HIS A 1 274 ? -1.374 19.609 12.82 1 98.19 274 HIS A CA 1
ATOM 2177 C C . HIS A 1 274 ? -0.82 20.516 11.734 1 98.19 274 HIS A C 1
ATOM 2179 O O . HIS A 1 274 ? 0.329 20.375 11.312 1 98.19 274 HIS A O 1
ATOM 2185 N N . CYS A 1 275 ? -1.61 21.5 11.336 1 98 275 CYS A N 1
ATOM 2186 C CA . CYS A 1 275 ? -1.245 22.422 10.258 1 98 275 CYS A CA 1
ATOM 2187 C C . CYS A 1 275 ? -0.033 23.266 10.648 1 98 275 CYS A C 1
ATOM 2189 O O . CYS A 1 275 ? 0.758 23.656 9.789 1 98 275 CYS A O 1
ATOM 2191 N N . MET A 1 276 ? 0.137 23.484 11.883 1 98 276 MET A N 1
ATOM 2192 C CA . MET A 1 276 ? 1.183 24.406 12.328 1 98 276 MET A CA 1
ATOM 2193 C C . MET A 1 276 ? 2.471 23.641 12.641 1 98 276 MET A C 1
ATOM 2195 O O . MET A 1 276 ? 3.467 24.25 13.047 1 98 276 MET A O 1
ATOM 2199 N N . THR A 1 277 ? 2.469 22.375 12.375 1 97.62 277 THR A N 1
ATOM 2200 C CA . THR A 1 277 ? 3.576 21.547 12.836 1 97.62 277 THR A CA 1
ATOM 2201 C C . THR A 1 277 ? 4.145 20.703 11.695 1 97.62 277 THR A C 1
ATOM 2203 O O . THR A 1 277 ? 3.395 20.109 10.922 1 97.62 277 THR A O 1
ATOM 2206 N N . PHE A 1 278 ? 5.453 20.609 11.633 1 98.81 278 PHE A N 1
ATOM 2207 C CA . PHE A 1 278 ? 6.164 19.703 10.734 1 98.81 278 PHE A CA 1
ATOM 2208 C C . PHE A 1 278 ? 7.051 18.75 11.523 1 98.81 278 PHE A C 1
ATOM 2210 O O . PHE A 1 278 ? 8.023 19.172 12.164 1 98.81 278 PHE A O 1
ATOM 2217 N N . PRO A 1 279 ? 6.734 17.484 11.562 1 98.81 279 PRO A N 1
ATOM 2218 C CA . PRO A 1 279 ? 7.582 16.531 12.297 1 98.81 279 PRO A CA 1
ATOM 2219 C C . PRO A 1 279 ? 8.984 16.422 11.703 1 98.81 279 PRO A C 1
ATOM 2221 O O . PRO A 1 279 ? 9.133 16.25 10.492 1 98.81 279 PRO A O 1
ATOM 2224 N N . LEU A 1 280 ? 9.977 16.516 12.562 1 98.81 280 LEU A N 1
ATOM 2225 C CA . LEU A 1 280 ? 11.367 16.391 12.148 1 98.81 280 LEU A CA 1
ATOM 2226 C C . LEU A 1 280 ? 11.938 15.039 12.555 1 98.81 280 LEU A C 1
ATOM 2228 O O . LEU A 1 280 ? 12.812 14.508 11.867 1 98.81 280 LEU A O 1
ATOM 2232 N N . GLU A 1 281 ? 11.484 14.562 13.688 1 98.69 281 GLU A N 1
ATOM 2233 C CA . GLU A 1 281 ? 11.938 13.281 14.211 1 98.69 281 GLU A CA 1
ATOM 2234 C C . GLU A 1 281 ? 10.82 12.562 14.953 1 98.69 281 GLU A C 1
ATOM 2236 O O . GLU A 1 281 ? 10.273 13.086 15.922 1 98.69 281 GLU A O 1
ATOM 2241 N N . ARG A 1 282 ? 10.477 11.453 14.484 1 98.44 282 ARG A N 1
ATOM 2242 C CA . ARG A 1 282 ? 9.477 10.57 15.07 1 98.44 282 ARG A CA 1
ATOM 2243 C C . ARG A 1 282 ? 9.922 9.109 15.008 1 98.44 282 ARG A C 1
ATOM 2245 O O . ARG A 1 282 ? 10.086 8.555 13.914 1 98.44 282 ARG A O 1
ATOM 2252 N N . VAL A 1 283 ? 10.148 8.375 16.203 1 94.5 283 VAL A N 1
ATOM 2253 C CA . VAL A 1 283 ? 10.828 7.086 16.234 1 94.5 283 VAL A CA 1
ATOM 2254 C C . VAL A 1 283 ? 9.883 6.023 16.797 1 94.5 283 VAL A C 1
ATOM 2256 O O . VAL A 1 283 ? 8.992 6.336 17.594 1 94.5 283 VAL A O 1
ATOM 2259 N N . MET B 1 1 ? -18.812 -15.102 12.305 1 56.75 1 MET B N 1
ATOM 2260 C CA . MET B 1 1 ? -17.672 -14.43 11.695 1 56.75 1 MET B CA 1
ATOM 2261 C C . MET B 1 1 ? -17.625 -14.68 10.195 1 56.75 1 MET B C 1
ATOM 2263 O O . MET B 1 1 ? -17.875 -15.797 9.734 1 56.75 1 MET B O 1
ATOM 2267 N N . LYS B 1 2 ? -17.422 -13.633 9.398 1 76.25 2 LYS B N 1
ATOM 2268 C CA . LYS B 1 2 ? -17.406 -13.812 7.953 1 76.25 2 LYS B CA 1
ATOM 2269 C C . LYS B 1 2 ? -16.25 -14.711 7.516 1 76.25 2 LYS B C 1
ATOM 2271 O O . LYS B 1 2 ? -15.141 -14.594 8.023 1 76.25 2 LYS B O 1
ATOM 2276 N N . LYS B 1 3 ? -16.609 -15.672 6.688 1 89 3 LYS B N 1
ATOM 2277 C CA . LYS B 1 3 ? -15.602 -16.625 6.199 1 89 3 LYS B CA 1
ATOM 2278 C C . LYS B 1 3 ? -14.469 -15.891 5.484 1 89 3 LYS B C 1
ATOM 2280 O O . LYS B 1 3 ? -14.703 -14.945 4.73 1 89 3 LYS B O 1
ATOM 2285 N N . THR B 1 4 ? -13.25 -16.203 5.926 1 93.94 4 THR B N 1
ATOM 2286 C CA . THR B 1 4 ? -12.047 -15.734 5.258 1 93.94 4 THR B CA 1
ATOM 2287 C C . THR B 1 4 ? -11.43 -16.828 4.398 1 93.94 4 THR B C 1
ATOM 2289 O O . THR B 1 4 ? -11.211 -17.953 4.871 1 93.94 4 THR B O 1
ATOM 2292 N N . TYR B 1 5 ? -11.219 -16.578 3.146 1 98.31 5 TYR B N 1
ATOM 2293 C CA . TYR B 1 5 ? -10.711 -17.578 2.213 1 98.31 5 TYR B CA 1
ATOM 2294 C C . TYR B 1 5 ? -9.188 -17.562 2.164 1 98.31 5 TYR B C 1
ATOM 2296 O O . TYR B 1 5 ? -8.531 -18.406 2.779 1 98.31 5 TYR B O 1
ATOM 2304 N N . VAL B 1 6 ? -8.602 -16.547 1.571 1 98.69 6 VAL B N 1
ATOM 2305 C CA . VAL B 1 6 ? -7.148 -16.438 1.55 1 98.69 6 VAL B CA 1
ATOM 2306 C C . VAL B 1 6 ? -6.734 -15.062 2.094 1 98.69 6 VAL B C 1
ATOM 2308 O O . VAL B 1 6 ? -7.023 -14.031 1.482 1 98.69 6 VAL B O 1
ATOM 2311 N N . LYS B 1 7 ? -5.988 -15.055 3.137 1 97.5 7 LYS B N 1
ATOM 2312 C CA . LYS B 1 7 ? -5.754 -13.82 3.877 1 97.5 7 LYS B CA 1
ATOM 2313 C C . LYS B 1 7 ? -4.422 -13.188 3.484 1 97.5 7 LYS B C 1
ATOM 2315 O O . LYS B 1 7 ? -4.23 -11.984 3.637 1 97.5 7 LYS B O 1
ATOM 2320 N N . ASN B 1 8 ? -3.506 -14.039 3.088 1 98.19 8 ASN B N 1
ATOM 2321 C CA . ASN B 1 8 ? -2.158 -13.586 2.752 1 98.19 8 ASN B CA 1
ATOM 2322 C C . ASN B 1 8 ? -1.366 -14.672 2.033 1 98.19 8 ASN B C 1
ATOM 2324 O O . ASN B 1 8 ? -1.926 -15.695 1.638 1 98.19 8 ASN B O 1
ATOM 2328 N N . SER B 1 9 ? -0.078 -14.461 1.876 1 98.31 9 SER B N 1
ATOM 2329 C CA . SER B 1 9 ? 0.736 -15.352 1.054 1 98.31 9 SER B CA 1
ATOM 2330 C C . SER B 1 9 ? 1.344 -16.469 1.888 1 98.31 9 SER B C 1
ATOM 2332 O O . SER B 1 9 ? 1.779 -17.484 1.345 1 98.31 9 SER B O 1
ATOM 2334 N N . THR B 1 10 ? 1.334 -16.344 3.236 1 98.5 10 THR B N 1
ATOM 2335 C CA . THR B 1 10 ? 2.18 -17.266 3.988 1 98.5 10 THR B CA 1
ATOM 2336 C C . THR B 1 10 ? 1.395 -17.922 5.121 1 98.5 10 THR B C 1
ATOM 2338 O O . THR B 1 10 ? 1.941 -18.734 5.883 1 98.5 10 THR B O 1
ATOM 2341 N N . GLY B 1 11 ? 0.086 -17.5 5.348 1 98.44 11 GLY B N 1
ATOM 2342 C CA . GLY B 1 11 ? -0.74 -18.234 6.301 1 98.44 11 GLY B CA 1
ATOM 2343 C C . GLY B 1 11 ? -0.785 -19.719 6.035 1 98.44 11 GLY B C 1
ATOM 2344 O O . GLY B 1 11 ? -0.27 -20.188 5.02 1 98.44 11 GLY B O 1
ATOM 2345 N N . VAL B 1 12 ? -1.386 -20.453 6.883 1 98.75 12 VAL B N 1
ATOM 2346 C CA . VAL B 1 12 ? -1.473 -21.891 6.715 1 98.75 12 VAL B CA 1
ATOM 2347 C C . VAL B 1 12 ? -2.428 -22.219 5.57 1 98.75 12 VAL B C 1
ATOM 2349 O O . VAL B 1 12 ? -3.6 -21.844 5.602 1 98.75 12 VAL B O 1
ATOM 2352 N N . LEU B 1 13 ? -1.913 -22.875 4.555 1 98.75 13 LEU B N 1
ATOM 2353 C CA . LEU B 1 13 ? -2.725 -23.312 3.426 1 98.75 13 LEU B CA 1
ATOM 2354 C C . LEU B 1 13 ? -3.586 -24.516 3.803 1 98.75 13 LEU B C 1
ATOM 2356 O O . LEU B 1 13 ? -3.062 -25.562 4.176 1 98.75 13 LEU B O 1
ATOM 2360 N N . LYS B 1 14 ? -4.863 -24.359 3.684 1 98.75 14 LYS B N 1
ATOM 2361 C CA . LYS B 1 14 ? -5.773 -25.406 4.145 1 98.75 14 LYS B CA 1
ATOM 2362 C C . LYS B 1 14 ? -6.375 -26.172 2.967 1 98.75 14 LYS B C 1
ATOM 2364 O O . LYS B 1 14 ? -6.676 -27.359 3.082 1 98.75 14 LYS B O 1
ATOM 2369 N N . LYS B 1 15 ? -6.586 -25.469 1.881 1 98.81 15 LYS B N 1
ATOM 2370 C CA . LYS B 1 15 ? -7.281 -26.062 0.742 1 98.81 15 LYS B CA 1
ATOM 2371 C C . LYS B 1 15 ? -6.785 -25.469 -0.574 1 98.81 15 LYS B C 1
ATOM 2373 O O . LYS B 1 15 ? -6.559 -24.266 -0.67 1 98.81 15 LYS B O 1
ATOM 2378 N N . VAL B 1 16 ? -6.605 -26.312 -1.56 1 98.81 16 VAL B N 1
ATOM 2379 C CA . VAL B 1 16 ? -6.133 -25.859 -2.865 1 98.81 16 VAL B CA 1
ATOM 2380 C C . VAL B 1 16 ? -6.961 -26.516 -3.969 1 98.81 16 VAL B C 1
ATOM 2382 O O . VAL B 1 16 ? -7.574 -27.562 -3.754 1 98.81 16 VAL B O 1
ATOM 2385 N N . LEU B 1 17 ? -6.988 -25.859 -5.09 1 98.88 17 LEU B N 1
ATOM 2386 C CA . LEU B 1 17 ? -7.562 -26.391 -6.328 1 98.88 17 LEU B CA 1
ATOM 2387 C C . LEU B 1 17 ? -6.465 -26.734 -7.332 1 98.88 17 LEU B C 1
ATOM 2389 O O . LEU B 1 17 ? -5.551 -25.938 -7.547 1 98.88 17 LEU B O 1
ATOM 2393 N N . LEU B 1 18 ? -6.465 -27.906 -7.855 1 98.62 18 LEU B N 1
ATOM 2394 C CA . LEU B 1 18 ? -5.617 -28.328 -8.969 1 98.62 18 LEU B CA 1
ATOM 2395 C C . LEU B 1 18 ? -6.461 -28.891 -10.109 1 98.62 18 LEU B C 1
ATOM 2397 O O . LEU B 1 18 ? -7.66 -29.109 -9.945 1 98.62 18 LEU B O 1
ATOM 2401 N N . CYS B 1 19 ? -5.867 -29.016 -11.234 1 98.19 19 CYS B N 1
ATOM 2402 C CA . CYS B 1 19 ? -6.473 -29.688 -12.375 1 98.19 19 CYS B CA 1
ATOM 2403 C C . CYS B 1 19 ? -5.523 -30.734 -12.953 1 98.19 19 CYS B C 1
ATOM 2405 O O . CYS B 1 19 ? -4.332 -30.469 -13.133 1 98.19 19 CYS B O 1
ATOM 2407 N N . SER B 1 20 ? -6.055 -31.891 -13.258 1 96 20 SER B N 1
ATOM 2408 C 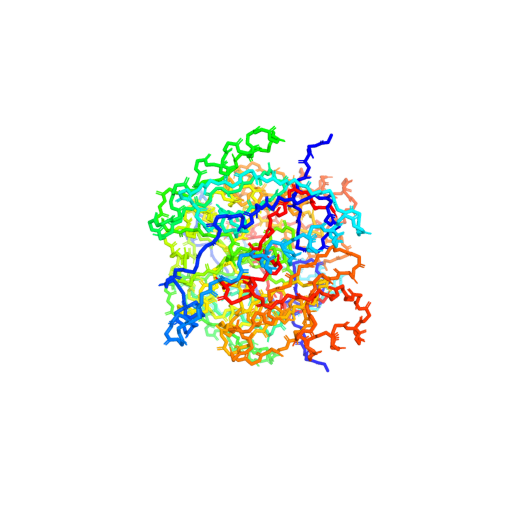CA . SER B 1 20 ? -5.258 -33 -13.797 1 96 20 SER B CA 1
ATOM 2409 C C . SER B 1 20 ? -4.641 -32.625 -15.141 1 96 20 SER B C 1
ATOM 2411 O O . SER B 1 20 ? -5.281 -31.969 -15.969 1 96 20 SER B O 1
ATOM 2413 N N . PRO B 1 21 ? -3.408 -33.062 -15.344 1 95.5 21 PRO B N 1
ATOM 2414 C CA . PRO B 1 21 ? -2.766 -32.812 -16.641 1 95.5 21 PRO B CA 1
ATOM 2415 C C . PRO B 1 21 ? -3.125 -33.844 -17.688 1 95.5 21 PRO B C 1
ATOM 2417 O O . PRO B 1 21 ? -2.357 -34.062 -18.641 1 95.5 21 PRO B O 1
ATOM 2420 N N . LYS B 1 22 ? -4.238 -34.531 -17.547 1 94.44 22 LYS B N 1
ATOM 2421 C CA . LYS B 1 22 ? -4.656 -35.625 -18.391 1 94.44 22 LYS B CA 1
ATOM 2422 C C . LYS B 1 22 ? -4.59 -35.25 -19.859 1 94.44 22 LYS B C 1
ATOM 2424 O O . LYS B 1 22 ? -4.184 -36.062 -20.703 1 94.44 22 LYS B O 1
ATOM 2429 N N . TYR B 1 23 ? -4.965 -34.062 -20.219 1 92.5 23 TYR B N 1
ATOM 2430 C CA . TYR B 1 23 ? -5.035 -33.656 -21.609 1 92.5 23 TYR B CA 1
ATOM 2431 C C . TYR B 1 23 ? -3.971 -32.594 -21.938 1 92.5 23 TYR B C 1
ATOM 2433 O O . TYR B 1 23 ? -4.066 -31.906 -22.938 1 92.5 23 TYR B O 1
ATOM 2441 N N . PHE B 1 24 ? -3.002 -32.469 -21.016 1 90.31 24 PHE B N 1
ATOM 2442 C CA . PHE B 1 24 ? -1.938 -31.5 -21.188 1 90.31 24 PHE B CA 1
ATOM 2443 C C . PHE B 1 24 ? -1.093 -31.812 -22.406 1 90.31 24 PHE B C 1
ATOM 2445 O O . PHE B 1 24 ? -0.726 -32.969 -22.641 1 90.31 24 PHE B O 1
ATOM 2452 N N . GLU B 1 25 ? -0.844 -30.797 -23.203 1 83.69 25 GLU B N 1
ATOM 2453 C CA . GLU B 1 25 ? 0.007 -30.891 -24.375 1 83.69 25 GLU B CA 1
ATOM 2454 C C . GLU B 1 25 ? 0.878 -29.641 -24.516 1 83.69 25 GLU B C 1
ATOM 2456 O O . GLU B 1 25 ? 0.456 -28.531 -24.172 1 83.69 25 GLU B O 1
ATOM 2461 N N . PHE B 1 26 ? 2.07 -29.875 -25.031 1 80.06 26 PHE B N 1
ATOM 2462 C CA . PHE B 1 26 ? 2.969 -28.766 -25.266 1 80.06 26 PHE B CA 1
ATOM 2463 C C . PHE B 1 26 ? 2.449 -27.875 -26.406 1 80.06 26 PHE B C 1
ATOM 2465 O O . PHE B 1 26 ? 2.135 -28.375 -27.484 1 80.06 26 PHE B O 1
ATOM 2472 N N . GLU B 1 27 ? 2.223 -26.656 -26.109 1 77.81 27 GLU B N 1
ATOM 2473 C CA . GLU B 1 27 ? 1.971 -25.625 -27.109 1 77.81 27 GLU B CA 1
ATOM 2474 C C . GLU B 1 27 ? 2.959 -24.484 -26.984 1 77.81 27 GLU B C 1
ATOM 2476 O O . GLU B 1 27 ? 3.391 -24.141 -25.875 1 77.81 27 GLU B O 1
ATOM 2481 N N . PRO B 1 28 ? 3.334 -23.922 -28.109 1 77.94 28 PRO B N 1
ATOM 2482 C CA . PRO B 1 28 ? 4.348 -22.859 -28.094 1 77.94 28 PRO B CA 1
ATOM 2483 C C . PRO B 1 28 ? 3.801 -21.531 -27.594 1 77.94 28 PRO B C 1
ATOM 2485 O O . PRO B 1 28 ? 3.803 -20.531 -28.328 1 77.94 28 PRO B O 1
ATOM 2488 N N . ILE B 1 29 ? 3.436 -21.469 -26.406 1 75.06 29 ILE B N 1
ATOM 2489 C CA . ILE B 1 29 ? 2.779 -20.266 -25.922 1 75.06 29 ILE B CA 1
ATOM 2490 C C . ILE B 1 29 ? 3.707 -19.516 -24.969 1 75.06 29 ILE B C 1
ATOM 2492 O O . ILE B 1 29 ? 3.371 -18.438 -24.484 1 75.06 29 ILE B O 1
ATOM 2496 N N . ASN B 1 30 ? 4.801 -20.141 -24.672 1 77.44 30 ASN B N 1
ATOM 2497 C CA . ASN B 1 30 ? 5.82 -19.453 -23.875 1 77.44 30 ASN B CA 1
ATOM 2498 C C . ASN B 1 30 ? 7.227 -19.922 -24.25 1 77.44 30 ASN B C 1
ATOM 2500 O O . ASN B 1 30 ? 7.387 -20.906 -24.969 1 77.44 30 ASN B O 1
ATOM 2504 N N . VAL B 1 31 ? 8.188 -19.141 -23.812 1 79.75 31 VAL B N 1
ATOM 2505 C CA . VAL B 1 31 ? 9.57 -19.312 -24.234 1 79.75 31 VAL B CA 1
ATOM 2506 C C . VAL B 1 31 ? 10.062 -20.703 -23.812 1 79.75 31 VAL B C 1
ATOM 2508 O O . VAL B 1 31 ? 10.844 -21.328 -24.531 1 79.75 31 VAL B O 1
ATOM 2511 N N . ILE B 1 32 ? 9.617 -21.172 -22.734 1 80.31 32 ILE B N 1
ATOM 2512 C CA . ILE B 1 32 ? 10.086 -22.453 -22.203 1 80.31 32 ILE B CA 1
ATOM 2513 C C . ILE B 1 32 ? 9.586 -23.594 -23.094 1 80.31 32 ILE B C 1
ATOM 2515 O O . ILE B 1 32 ? 10.375 -24.391 -23.594 1 80.31 32 ILE B O 1
ATOM 2519 N N . THR B 1 33 ? 8.336 -23.625 -23.312 1 79.38 33 THR B N 1
ATOM 2520 C CA . THR B 1 33 ? 7.738 -24.703 -24.109 1 79.38 33 THR B CA 1
ATOM 2521 C C . THR B 1 33 ? 8.219 -24.625 -25.547 1 79.38 33 THR B C 1
ATOM 2523 O O . THR B 1 33 ? 8.461 -25.641 -26.188 1 79.38 33 THR B O 1
ATOM 2526 N N . GLU B 1 34 ? 8.391 -23.375 -26.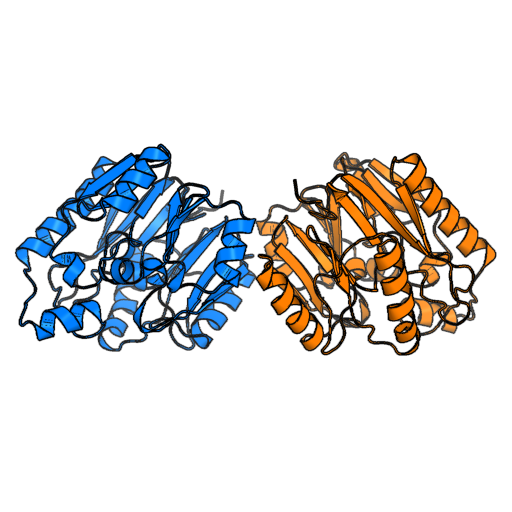047 1 80.88 34 GLU B N 1
ATOM 2527 C CA . GLU B 1 34 ? 8.906 -23.188 -27.391 1 80.88 34 GLU B CA 1
ATOM 2528 C C . GLU B 1 34 ? 10.297 -23.812 -27.547 1 80.88 34 GLU B C 1
ATOM 2530 O O . GLU B 1 34 ? 10.586 -24.438 -28.562 1 80.88 34 GLU B O 1
ATOM 2535 N N . ASP B 1 35 ? 11.07 -23.625 -26.594 1 82.25 35 ASP B N 1
ATOM 2536 C CA . ASP B 1 35 ? 12.43 -24.156 -26.625 1 82.25 35 ASP B CA 1
ATOM 2537 C C . ASP B 1 35 ? 12.43 -25.688 -26.703 1 82.25 35 ASP B C 1
ATOM 2539 O O . ASP B 1 35 ? 13.188 -26.266 -27.484 1 82.25 35 ASP B O 1
ATOM 2543 N N . TRP B 1 36 ? 11.594 -26.328 -26 1 81.25 36 TRP B N 1
ATOM 2544 C CA . TRP B 1 36 ? 11.539 -27.781 -25.984 1 81.25 36 TRP B CA 1
ATOM 2545 C C . TRP B 1 36 ? 10.938 -28.328 -27.266 1 81.25 36 TRP B C 1
ATOM 2547 O O . TRP B 1 36 ? 11.383 -29.359 -27.781 1 81.25 36 TRP B O 1
ATOM 2557 N N . LEU B 1 37 ? 9.953 -27.656 -27.75 1 80.25 37 LEU B N 1
ATOM 2558 C CA . LEU B 1 37 ? 9.352 -28.047 -29.016 1 80.25 37 LEU B CA 1
ATOM 2559 C C . LEU B 1 37 ? 10.359 -27.922 -30.156 1 80.25 37 LEU B C 1
ATOM 2561 O O . LEU B 1 37 ? 10.414 -28.781 -31.047 1 80.25 37 LEU B O 1
ATOM 2565 N N . ASP B 1 38 ? 11.086 -26.906 -30.109 1 84.19 38 ASP B N 1
ATOM 2566 C CA . ASP B 1 38 ? 12.117 -26.688 -31.125 1 84.19 38 ASP B CA 1
ATOM 2567 C C . ASP B 1 38 ? 13.148 -27.812 -31.109 1 84.19 38 ASP B C 1
ATOM 2569 O O . ASP B 1 38 ? 13.734 -28.141 -32.125 1 84.19 38 ASP B O 1
ATOM 2573 N N . LYS B 1 39 ? 13.297 -28.438 -29.984 1 86.75 39 LYS B N 1
ATOM 2574 C CA . LYS B 1 39 ? 14.25 -29.547 -29.828 1 86.75 39 LYS B CA 1
ATOM 2575 C C . LYS B 1 39 ? 13.609 -30.875 -30.172 1 86.75 39 LYS B C 1
ATOM 2577 O O . LYS B 1 39 ? 14.242 -31.922 -30.047 1 86.75 39 LYS B O 1
ATOM 2582 N N . GLY B 1 40 ? 12.312 -30.797 -30.484 1 80.62 40 GLY B N 1
ATOM 2583 C CA . GLY B 1 40 ? 11.602 -31.984 -30.938 1 80.62 40 GLY B CA 1
ATOM 2584 C C . GLY B 1 40 ? 11.031 -32.812 -29.781 1 80.62 40 GLY B C 1
ATOM 2585 O O . GLY B 1 40 ? 10.664 -33.969 -29.969 1 80.62 40 GLY B O 1
ATOM 2586 N N . GLU B 1 41 ? 10.961 -32.219 -28.688 1 80.5 41 GLU B N 1
ATOM 2587 C CA . GLU B 1 41 ? 10.469 -32.938 -27.516 1 80.5 41 GLU B CA 1
ATOM 2588 C C . GLU B 1 41 ? 8.945 -32.875 -27.453 1 80.5 41 GLU B C 1
ATOM 2590 O O . GLU B 1 41 ? 8.336 -31.859 -27.781 1 80.5 41 GLU B O 1
ATOM 2595 N N . LYS B 1 42 ? 8.32 -34.062 -27.172 1 80.5 42 LYS B N 1
ATOM 2596 C CA . LYS B 1 42 ? 6.891 -34.125 -26.906 1 80.5 42 LYS B CA 1
ATOM 2597 C C . LYS B 1 42 ? 6.625 -34.375 -25.422 1 80.5 42 LYS B C 1
ATOM 2599 O O . LYS B 1 42 ? 7.508 -34.844 -24.703 1 80.5 42 LYS B O 1
ATOM 2604 N N . SER B 1 43 ? 5.523 -33.938 -25.047 1 82.75 43 SER B N 1
ATOM 2605 C CA . SER B 1 43 ? 5.16 -34.156 -23.641 1 82.75 43 SER B CA 1
ATOM 2606 C C . SER B 1 43 ? 5.074 -35.656 -23.312 1 82.75 43 SER B C 1
ATOM 2608 O O . SER B 1 43 ? 4.566 -36.438 -24.109 1 82.75 43 SER B O 1
ATOM 2610 N N . ASN B 1 44 ? 5.805 -36 -22.25 1 89.62 44 ASN B N 1
ATOM 2611 C CA . ASN B 1 44 ? 5.617 -37.312 -21.672 1 89.62 44 ASN B CA 1
ATOM 2612 C C . ASN B 1 44 ? 4.41 -37.375 -20.734 1 89.62 44 ASN B C 1
ATOM 2614 O O . ASN B 1 44 ? 4.539 -37.094 -19.547 1 89.62 44 ASN B O 1
ATOM 2618 N N . LYS B 1 45 ? 3.271 -37.781 -21.266 1 91.44 45 LYS B N 1
ATOM 2619 C CA . LYS B 1 45 ? 1.991 -37.688 -20.562 1 91.44 45 LYS B CA 1
ATOM 2620 C C . LYS B 1 45 ? 2.016 -38.5 -19.266 1 91.44 45 LYS B C 1
ATOM 2622 O O . LYS B 1 45 ? 1.538 -38.031 -18.234 1 91.44 45 LYS B O 1
ATOM 2627 N N . GLU B 1 46 ? 2.549 -39.688 -19.359 1 94.19 46 GLU B N 1
ATOM 2628 C CA . GLU B 1 46 ? 2.602 -40.562 -18.172 1 94.19 46 GLU B CA 1
ATOM 2629 C C . GLU B 1 46 ? 3.436 -39.906 -17.062 1 94.19 46 GLU B C 1
ATOM 2631 O O . GLU B 1 46 ? 3.059 -39.969 -15.898 1 94.19 46 GLU B O 1
ATOM 2636 N N . ALA B 1 47 ? 4.543 -39.375 -17.422 1 94.81 47 ALA B N 1
ATOM 2637 C CA . ALA B 1 47 ? 5.402 -38.719 -16.453 1 94.81 47 ALA B CA 1
ATOM 2638 C C . ALA B 1 47 ? 4.711 -37.5 -15.844 1 94.81 47 ALA B C 1
ATOM 2640 O O . ALA B 1 47 ? 4.809 -37.25 -14.641 1 94.81 47 ALA B O 1
ATOM 2641 N N . CYS B 1 48 ? 4.035 -36.75 -16.703 1 94.69 48 CYS B N 1
ATOM 2642 C CA . CYS B 1 48 ? 3.309 -35.562 -16.219 1 94.69 48 CYS B CA 1
ATOM 2643 C C . CYS B 1 48 ? 2.236 -35.969 -15.211 1 94.69 48 CYS B C 1
ATOM 2645 O O . CYS B 1 48 ? 2.072 -35.281 -14.188 1 94.69 48 CYS B O 1
ATOM 2647 N N . LEU B 1 49 ? 1.538 -37.031 -15.516 1 96.12 49 LEU B N 1
ATOM 2648 C CA . LEU B 1 49 ? 0.495 -37.531 -14.625 1 96.12 49 LEU B CA 1
ATOM 2649 C C . LEU B 1 49 ? 1.087 -37.969 -13.289 1 96.12 49 LEU B C 1
ATOM 2651 O O . LEU B 1 49 ? 0.541 -37.656 -12.227 1 96.12 49 LEU B O 1
ATOM 2655 N N . ARG B 1 50 ? 2.15 -38.688 -13.375 1 96.88 50 ARG B N 1
ATOM 2656 C CA . ARG B 1 50 ? 2.822 -39.125 -12.164 1 96.88 50 ARG B CA 1
ATOM 2657 C C . ARG B 1 50 ? 3.291 -37.938 -11.32 1 96.88 50 ARG B C 1
ATOM 2659 O O . ARG B 1 50 ? 3.074 -37.938 -10.102 1 96.88 50 ARG B O 1
ATOM 2666 N N . GLU B 1 51 ? 3.961 -37.031 -11.922 1 97.12 51 GLU B N 1
ATOM 2667 C CA . GLU B 1 51 ? 4.492 -35.875 -11.227 1 97.12 51 GLU B CA 1
ATOM 2668 C C . GLU B 1 51 ? 3.373 -35.062 -10.594 1 97.12 51 GLU B C 1
ATOM 2670 O O . GLU B 1 51 ? 3.508 -34.562 -9.461 1 97.12 51 GLU B O 1
ATOM 2675 N N . HIS B 1 52 ? 2.289 -34.875 -11.328 1 97.38 52 HIS B N 1
ATOM 2676 C CA . HIS B 1 52 ? 1.131 -34.188 -10.789 1 97.38 52 HIS B CA 1
ATOM 2677 C C . HIS B 1 52 ? 0.555 -34.906 -9.586 1 97.38 52 HIS B C 1
ATOM 2679 O O . HIS B 1 52 ? 0.171 -34.281 -8.594 1 97.38 52 HIS B O 1
ATOM 2685 N N . SER B 1 53 ? 0.513 -36.219 -9.688 1 97.62 53 SER B N 1
ATOM 2686 C CA . SER B 1 53 ? 0.043 -37.031 -8.57 1 97.62 53 SER B CA 1
ATOM 2687 C C . SER B 1 53 ? 0.942 -36.875 -7.352 1 97.62 53 SER B C 1
ATOM 2689 O O . SER B 1 53 ? 0.461 -36.875 -6.215 1 97.62 53 SER B O 1
ATOM 2691 N N . GLU B 1 54 ? 2.223 -36.781 -7.59 1 98 54 GLU B N 1
ATOM 2692 C CA . GLU B 1 54 ? 3.164 -36.531 -6.5 1 98 54 GLU B CA 1
ATOM 2693 C C . GLU B 1 54 ? 2.893 -35.188 -5.828 1 98 54 GLU B C 1
ATOM 2695 O O . GLU B 1 54 ? 2.99 -35.062 -4.602 1 98 54 GLU B O 1
ATOM 2700 N N . LEU B 1 55 ? 2.621 -34.219 -6.629 1 98.44 55 LEU B N 1
ATOM 2701 C CA . LEU B 1 55 ? 2.283 -32.906 -6.098 1 98.44 55 LEU B CA 1
ATOM 2702 C C . LEU B 1 55 ? 1.029 -32.969 -5.234 1 98.44 55 LEU B C 1
ATOM 2704 O O . LEU B 1 55 ? 1.007 -32.438 -4.125 1 98.44 55 LEU B O 1
ATOM 2708 N N . VAL B 1 56 ? 0.006 -33.625 -5.711 1 98.62 56 VAL B N 1
ATOM 2709 C CA . VAL B 1 56 ? -1.25 -33.781 -4.984 1 98.62 56 VAL B CA 1
ATOM 2710 C C . VAL B 1 56 ? -0.991 -34.5 -3.654 1 98.62 56 VAL B C 1
ATOM 2712 O O . VAL B 1 56 ? -1.488 -34.062 -2.611 1 98.62 56 VAL B O 1
ATOM 2715 N N . GLN B 1 57 ? -0.219 -35.531 -3.715 1 98.5 57 GLN B N 1
ATOM 2716 C CA . GLN B 1 57 ? 0.094 -36.312 -2.51 1 98.5 57 GLN B CA 1
ATOM 2717 C C . GLN B 1 57 ? 0.868 -35.438 -1.507 1 98.5 57 GLN B C 1
ATOM 2719 O O . GLN B 1 57 ? 0.66 -35.562 -0.297 1 98.5 57 GLN B O 1
ATOM 2724 N N . ALA B 1 58 ? 1.803 -34.688 -2.012 1 98.69 58 ALA B N 1
ATOM 2725 C CA . ALA B 1 58 ? 2.572 -33.812 -1.136 1 98.69 58 ALA B CA 1
ATOM 2726 C C . ALA B 1 58 ? 1.654 -32.844 -0.363 1 98.69 58 ALA B C 1
ATOM 2728 O O . ALA B 1 58 ? 1.851 -32.625 0.833 1 98.69 58 ALA B O 1
ATOM 2729 N N . TYR B 1 59 ? 0.656 -32.25 -1.052 1 98.75 59 TYR B N 1
ATOM 2730 C CA . TYR B 1 59 ? -0.316 -31.406 -0.37 1 98.75 59 TYR B CA 1
ATOM 2731 C C . TYR B 1 59 ? -1.049 -32.188 0.717 1 98.75 59 TYR B C 1
ATOM 2733 O O . TYR B 1 59 ? -1.089 -31.766 1.874 1 98.75 59 TYR B O 1
ATOM 2741 N N . LYS B 1 60 ? -1.542 -33.375 0.387 1 98.75 60 LYS B N 1
ATOM 2742 C CA . LYS B 1 60 ? -2.334 -34.188 1.308 1 98.75 60 LYS B CA 1
ATOM 2743 C C . LYS B 1 60 ? -1.511 -34.594 2.521 1 98.75 60 LYS B C 1
ATOM 2745 O O . LYS B 1 60 ? -1.98 -34.531 3.658 1 98.75 60 LYS B O 1
ATOM 2750 N N . GLU B 1 61 ? -0.319 -34.969 2.256 1 98.56 61 GLU B N 1
ATOM 2751 C CA . GLU B 1 61 ? 0.562 -35.438 3.324 1 98.56 61 GLU B CA 1
ATOM 2752 C C . GLU B 1 61 ? 0.935 -34.312 4.266 1 98.56 61 GLU B C 1
ATOM 2754 O O . GLU B 1 61 ? 1.385 -34.531 5.387 1 98.56 61 GLU B O 1
ATOM 2759 N N . ASN B 1 62 ? 0.755 -33.125 3.838 1 98.44 62 ASN B N 1
ATOM 2760 C CA . ASN B 1 62 ? 1.101 -31.984 4.652 1 98.44 62 ASN B CA 1
ATOM 2761 C C . ASN B 1 62 ? -0.145 -31.234 5.137 1 98.44 62 ASN B C 1
ATOM 2763 O O . ASN B 1 62 ? -0.084 -30.047 5.449 1 98.44 62 ASN B O 1
ATOM 2767 N N . GLY B 1 63 ? -1.256 -31.891 5.113 1 98.31 63 GLY B N 1
ATOM 2768 C CA . GLY B 1 63 ? -2.457 -31.406 5.781 1 98.31 63 GLY B CA 1
ATOM 2769 C C . GLY B 1 63 ? -3.273 -30.453 4.934 1 98.31 63 GLY B C 1
ATOM 2770 O O . GLY B 1 63 ? -4.102 -29.703 5.457 1 98.31 63 GLY B O 1
ATOM 2771 N N . VAL B 1 64 ? -3.07 -30.406 3.662 1 98.81 64 VAL B N 1
ATOM 2772 C CA . VAL B 1 64 ? -3.82 -29.531 2.773 1 98.81 64 VAL B CA 1
ATOM 2773 C C . VAL B 1 64 ? -4.895 -30.328 2.037 1 98.81 64 VAL B C 1
ATOM 2775 O O . VAL B 1 64 ? -4.602 -31.375 1.446 1 98.81 64 VAL B O 1
ATOM 2778 N N . GLU B 1 65 ? -6.102 -29.875 2.152 1 98.81 65 GLU B N 1
ATOM 2779 C CA . GLU B 1 65 ? -7.168 -30.469 1.353 1 98.81 65 GLU B CA 1
ATOM 2780 C C . GLU B 1 65 ? -7.012 -30.125 -0.124 1 98.81 65 GLU B C 1
ATOM 2782 O O . GLU B 1 65 ? -6.734 -28.969 -0.467 1 98.81 65 GLU B O 1
ATOM 2787 N N . VAL B 1 66 ? -7.191 -31.156 -0.954 1 98.75 66 VAL B N 1
ATOM 2788 C CA . VAL B 1 66 ? -6.977 -30.922 -2.379 1 98.75 66 VAL B CA 1
ATOM 2789 C C . VAL B 1 66 ? -8.289 -31.141 -3.137 1 98.75 66 VAL B C 1
ATOM 2791 O O . VAL B 1 66 ? -8.906 -32.188 -3.037 1 98.75 66 VAL B O 1
ATOM 2794 N N . GLU B 1 67 ? -8.734 -30.109 -3.779 1 98.56 67 GLU B N 1
ATOM 2795 C CA . GLU B 1 67 ? -9.805 -30.188 -4.77 1 98.56 67 GLU B CA 1
ATOM 2796 C C . GLU B 1 67 ? -9.25 -30.359 -6.176 1 98.56 67 GLU B C 1
ATOM 2798 O O . GLU B 1 67 ? -8.367 -29.609 -6.598 1 98.56 67 GLU B O 1
ATOM 2803 N N . ILE B 1 68 ? -9.742 -31.328 -6.898 1 97.25 68 ILE B N 1
ATOM 2804 C CA . ILE B 1 68 ? -9.266 -31.594 -8.258 1 97.25 68 ILE B CA 1
ATOM 2805 C C . ILE B 1 68 ? -10.391 -31.344 -9.25 1 97.25 68 ILE B C 1
ATOM 2807 O O . ILE B 1 68 ? -11.469 -31.938 -9.141 1 97.25 68 ILE B O 1
ATOM 2811 N N . MET B 1 69 ? -10.117 -30.484 -10.109 1 95.62 69 MET B N 1
ATOM 2812 C CA . MET B 1 69 ? -11.078 -30.25 -11.188 1 95.62 69 MET B CA 1
ATOM 2813 C C . MET B 1 69 ? -10.891 -31.25 -12.32 1 95.62 69 MET B C 1
ATOM 2815 O O . MET B 1 69 ? -9.773 -31.688 -12.578 1 95.62 69 MET B O 1
ATOM 2819 N N . ASP B 1 70 ? -12.031 -31.594 -13.008 1 92.38 70 ASP B N 1
ATOM 2820 C CA . ASP B 1 70 ? -11.969 -32.5 -14.164 1 92.38 70 ASP B CA 1
ATOM 2821 C C . ASP B 1 70 ? -11.438 -31.766 -15.391 1 92.38 70 ASP B C 1
ATOM 2823 O O . ASP B 1 70 ? -11.984 -30.734 -15.805 1 92.38 70 ASP B O 1
ATOM 2827 N N . PRO B 1 71 ? -10.422 -32.344 -15.914 1 95.81 71 PRO B N 1
ATOM 2828 C CA . PRO B 1 71 ? -9.859 -31.688 -17.094 1 95.81 71 PRO B CA 1
ATOM 2829 C C . PRO B 1 71 ? -10.758 -31.797 -18.312 1 95.81 71 PRO B C 1
ATOM 2831 O O . PRO B 1 71 ? -11.562 -32.719 -18.422 1 95.81 71 PRO B O 1
ATOM 2834 N N . ASP B 1 72 ? -10.695 -30.844 -19.188 1 96 72 ASP B N 1
ATOM 2835 C CA . ASP B 1 72 ? -11.391 -30.812 -20.469 1 96 72 ASP B CA 1
ATOM 2836 C C . ASP B 1 72 ? -10.422 -31.062 -21.625 1 96 72 ASP B C 1
ATOM 2838 O O . ASP B 1 72 ? -9.367 -30.438 -21.703 1 96 72 ASP B O 1
ATOM 2842 N N . ILE B 1 73 ? -10.781 -31.938 -22.531 1 94.56 73 ILE B N 1
ATOM 2843 C CA . ILE B 1 73 ? -9.914 -32.375 -23.625 1 94.56 73 ILE B CA 1
ATOM 2844 C C . ILE B 1 73 ? -9.57 -31.203 -24.516 1 94.56 73 ILE B C 1
ATOM 2846 O O . ILE B 1 73 ? -8.508 -31.172 -25.141 1 94.56 73 ILE B O 1
ATOM 2850 N N . ASN B 1 74 ? -10.422 -30.203 -24.578 1 94.56 74 ASN B N 1
ATOM 2851 C CA . ASN B 1 74 ? -10.219 -29.062 -25.453 1 94.56 74 ASN B CA 1
ATOM 2852 C C . ASN B 1 74 ? -9.438 -27.953 -24.75 1 94.56 74 ASN B C 1
ATOM 2854 O O . ASN B 1 74 ? -9.141 -26.922 -25.359 1 94.56 74 ASN B O 1
ATOM 2858 N N . LEU B 1 75 ? -9.078 -28.141 -23.484 1 95.38 75 LEU B N 1
ATOM 2859 C CA . LEU B 1 75 ? -8.406 -27.109 -22.688 1 95.38 75 LEU B CA 1
ATOM 2860 C C . LEU B 1 75 ? -7.16 -27.688 -22.016 1 95.38 75 LEU B C 1
ATOM 2862 O O . LEU B 1 75 ? -7.121 -27.828 -20.797 1 95.38 75 LEU B O 1
ATOM 2866 N N . PRO B 1 76 ? -6.121 -27.906 -22.781 1 92.19 76 PRO B N 1
ATOM 2867 C CA . PRO B 1 76 ? -4.949 -28.641 -22.312 1 92.19 76 PRO B CA 1
ATOM 2868 C C . PRO B 1 76 ? -4.148 -27.891 -21.266 1 92.19 76 PRO B C 1
ATOM 2870 O O . PRO B 1 76 ? -3.287 -28.469 -20.594 1 92.19 76 PRO B O 1
ATOM 2873 N N . TYR B 1 77 ? -4.449 -26.594 -21.031 1 93.94 77 TYR B N 1
ATOM 2874 C CA . TYR B 1 77 ? -3.611 -25.812 -20.125 1 93.94 77 TYR B CA 1
ATOM 2875 C C . TYR B 1 77 ? -4.309 -25.594 -18.781 1 93.94 77 TYR B C 1
ATOM 2877 O O . TYR B 1 77 ? -3.801 -24.875 -17.922 1 93.94 77 TYR B O 1
ATOM 2885 N N . GLU B 1 78 ? -5.41 -26.266 -18.547 1 95.94 78 GLU B N 1
ATOM 2886 C CA . GLU B 1 78 ? -6.168 -26.156 -17.297 1 95.94 78 GLU B CA 1
ATOM 2887 C C . GLU B 1 78 ? -5.336 -26.594 -16.094 1 95.94 78 GLU B C 1
ATOM 2889 O O . GLU B 1 78 ? -5.633 -26.234 -14.961 1 95.94 78 GLU B O 1
ATOM 2894 N N . VAL B 1 79 ? -4.285 -27.359 -16.469 1 96.25 79 VAL B N 1
ATOM 2895 C CA . VAL B 1 79 ? -3.422 -27.891 -15.422 1 96.25 79 VAL B CA 1
ATOM 2896 C C . VAL B 1 79 ? -2.797 -26.734 -14.641 1 96.25 79 VAL B C 1
ATOM 2898 O O . VAL B 1 79 ? -2.467 -26.891 -13.461 1 96.25 79 VAL B O 1
ATOM 2901 N N . PHE B 1 80 ? -2.674 -25.578 -15.258 1 96.94 80 PHE B N 1
ATOM 2902 C CA . PHE B 1 80 ? -2.107 -24.406 -14.586 1 96.94 80 PHE B CA 1
ATOM 2903 C C . PHE B 1 80 ? -3.205 -23.562 -13.945 1 96.94 80 PHE B C 1
ATOM 2905 O O . PHE B 1 80 ? -3.467 -22.453 -14.383 1 96.94 80 PHE B O 1
ATOM 2912 N N . ALA B 1 81 ? -3.676 -24.078 -12.852 1 97.88 81 ALA B N 1
ATOM 2913 C CA . ALA B 1 81 ? -4.879 -23.609 -12.172 1 97.88 81 ALA B CA 1
ATOM 2914 C C . ALA B 1 81 ? -4.633 -22.266 -11.492 1 97.88 81 ALA B C 1
ATOM 2916 O O . ALA B 1 81 ? -5.578 -21.594 -11.07 1 97.88 81 ALA B O 1
ATOM 2917 N N . ARG B 1 82 ? -3.406 -21.828 -11.414 1 98.44 82 ARG B N 1
ATOM 2918 C CA . ARG B 1 82 ? -3.047 -20.562 -10.781 1 98.44 82 ARG B CA 1
ATOM 2919 C C . ARG B 1 82 ? -3.564 -19.391 -11.594 1 98.44 82 ARG B C 1
ATOM 2921 O O . ARG B 1 82 ? -3.904 -18.344 -11.031 1 98.44 82 ARG B O 1
ATOM 2928 N N . ASP B 1 83 ? -3.715 -19.594 -12.852 1 98.44 83 ASP B N 1
ATOM 2929 C CA . ASP B 1 83 ? -3.695 -18.469 -13.781 1 98.44 83 ASP B CA 1
ATOM 2930 C C . ASP B 1 83 ? -5.082 -17.844 -13.922 1 98.44 83 ASP B C 1
ATOM 2932 O O . ASP B 1 83 ? -5.219 -16.719 -14.414 1 98.44 83 ASP B O 1
ATOM 2936 N N . PHE B 1 84 ? -6.105 -18.547 -13.578 1 98.56 84 PHE B N 1
ATOM 2937 C CA . PHE B 1 84 ? -7.426 -18.031 -13.938 1 98.56 84 PHE B CA 1
ATOM 2938 C C . PHE B 1 84 ? -7.805 -16.844 -13.062 1 98.56 84 PHE B C 1
ATOM 2940 O O . PHE B 1 84 ? -8.773 -16.141 -13.359 1 98.56 84 PHE B O 1
ATOM 2947 N N . GLY B 1 85 ? -7.027 -16.578 -11.938 1 98.38 85 GLY B N 1
ATOM 2948 C CA . GLY B 1 85 ? -7.344 -15.43 -11.102 1 98.38 85 GLY B CA 1
ATOM 2949 C C . GLY B 1 85 ? -6.582 -15.422 -9.789 1 98.38 85 GLY B C 1
ATOM 2950 O O . GLY B 1 85 ? -5.398 -15.758 -9.75 1 98.38 85 GLY B O 1
ATOM 2951 N N . GLY B 1 86 ? -7.176 -14.852 -8.805 1 98.62 86 GLY B N 1
ATOM 2952 C CA . GLY B 1 86 ? -6.66 -14.805 -7.441 1 98.62 86 GLY B CA 1
ATOM 2953 C C . GLY B 1 86 ? -7.719 -15.086 -6.395 1 98.62 86 GLY B C 1
ATOM 2954 O O . GLY B 1 86 ? -8.914 -15.109 -6.699 1 98.62 86 GLY B O 1
ATOM 2955 N N . CYS B 1 87 ? -7.312 -15.414 -5.254 1 98.81 87 CYS B N 1
ATOM 2956 C CA . CYS B 1 87 ? -8.203 -15.594 -4.117 1 98.81 87 CYS B CA 1
ATOM 2957 C C . CYS B 1 87 ? -7.816 -14.68 -2.963 1 98.81 87 CYS B C 1
ATOM 2959 O O . CYS B 1 87 ? -6.648 -14.617 -2.58 1 98.81 87 CYS B O 1
ATOM 2961 N N . ILE B 1 88 ? -8.758 -13.883 -2.498 1 98.75 88 ILE B N 1
ATOM 2962 C CA . ILE B 1 88 ? -8.531 -12.984 -1.372 1 98.75 88 ILE B CA 1
ATOM 2963 C C . ILE B 1 88 ? -9.477 -13.352 -0.225 1 98.75 88 ILE B C 1
ATOM 2965 O O . ILE B 1 88 ? -10.172 -14.367 -0.286 1 98.75 88 ILE B O 1
ATOM 2969 N N . SER B 1 89 ? -9.453 -12.594 0.846 1 98.38 89 SER B N 1
ATOM 2970 C CA . SER B 1 89 ? -10.18 -12.922 2.066 1 98.38 89 SER B CA 1
ATOM 2971 C C . SER B 1 89 ? -11.68 -13.023 1.805 1 98.38 89 SER B C 1
ATOM 2973 O O . SER B 1 89 ? -12.367 -13.836 2.422 1 98.38 89 SER B O 1
ATOM 2975 N N . GLU B 1 90 ? -12.164 -12.227 0.875 1 98.31 90 GLU B N 1
ATOM 2976 C CA . GLU B 1 90 ? -13.602 -12.062 0.642 1 98.31 90 GLU B CA 1
ATOM 2977 C C . GLU B 1 90 ? -14.102 -13.062 -0.396 1 98.31 90 GLU B C 1
ATOM 2979 O O . GLU B 1 90 ? -15.305 -13.312 -0.49 1 98.31 90 GLU B O 1
ATOM 2984 N N . GLY B 1 91 ? -13.258 -13.625 -1.234 1 98.69 91 GLY B N 1
ATOM 2985 C CA . GLY B 1 91 ? -13.617 -14.5 -2.338 1 98.69 91 GLY B CA 1
ATOM 2986 C C . GLY B 1 91 ? -12.586 -14.508 -3.453 1 98.69 91 GLY B C 1
ATOM 2987 O O . GLY B 1 91 ? -11.422 -14.164 -3.232 1 98.69 91 GLY B O 1
ATOM 2988 N N . PHE B 1 92 ? -13 -14.984 -4.621 1 98.81 92 PHE B N 1
ATOM 2989 C CA . PHE B 1 92 ? -12 -15.094 -5.672 1 98.81 92 PHE B CA 1
ATOM 2990 C C . PHE B 1 92 ? -12.164 -13.969 -6.691 1 98.81 92 PHE B C 1
ATOM 2992 O O . PHE B 1 92 ? -13.242 -13.383 -6.809 1 98.81 92 PHE B O 1
ATOM 2999 N N . ILE B 1 93 ? -11.086 -13.555 -7.273 1 98.94 93 ILE B N 1
ATOM 3000 C CA . ILE B 1 93 ? -10.977 -12.648 -8.406 1 98.94 93 ILE B CA 1
ATOM 3001 C C . ILE B 1 93 ? -10.93 -13.445 -9.711 1 98.94 93 ILE B C 1
ATOM 3003 O O . ILE B 1 93 ? -10.07 -14.312 -9.883 1 98.94 93 ILE B O 1
ATOM 3007 N N . MET B 1 94 ? -11.859 -13.18 -10.57 1 98.88 94 MET B N 1
ATOM 3008 C CA . MET B 1 94 ? -11.859 -13.844 -11.867 1 98.88 94 MET B CA 1
ATOM 3009 C C . MET B 1 94 ? -11.023 -13.062 -12.875 1 98.88 94 MET B C 1
ATOM 3011 O O . MET B 1 94 ? -11.352 -11.922 -13.211 1 98.88 94 MET B O 1
ATOM 3015 N N . GLY B 1 95 ? -9.977 -13.695 -13.336 1 98.81 95 GLY B N 1
ATOM 3016 C CA . GLY B 1 95 ? -9.133 -13.055 -14.344 1 98.81 95 GLY B CA 1
ATOM 3017 C C . GLY B 1 95 ? -9.719 -13.125 -15.742 1 98.81 95 GLY B C 1
ATOM 3018 O O . GLY B 1 95 ? -10.914 -13.391 -15.906 1 98.81 95 GLY B O 1
ATOM 3019 N N . LYS B 1 96 ? -8.922 -12.789 -16.688 1 98.75 96 LYS B N 1
ATOM 3020 C CA . LYS B 1 96 ? -9.219 -12.828 -18.125 1 98.75 96 LYS B CA 1
ATOM 3021 C C . LYS B 1 96 ? -7.977 -13.203 -18.922 1 98.75 96 LYS B C 1
ATOM 3023 O O . LYS B 1 96 ? -7.02 -12.43 -19 1 98.75 96 LYS B O 1
ATOM 3028 N N . PHE B 1 97 ? -8.055 -14.359 -19.531 1 98.44 97 PHE B N 1
ATOM 3029 C CA . PHE B 1 97 ? -6.891 -14.906 -20.219 1 98.44 97 PHE B CA 1
ATOM 3030 C C . PHE B 1 97 ? -6.566 -14.102 -21.469 1 98.44 97 PHE B C 1
ATOM 3032 O O . PHE B 1 97 ? -7.465 -13.734 -22.219 1 98.44 97 PHE B O 1
ATOM 3039 N N . ARG B 1 98 ? -5.328 -13.883 -21.688 1 96.5 98 ARG B N 1
ATOM 3040 C CA . ARG B 1 98 ? -4.855 -13.203 -22.891 1 96.5 98 ARG B CA 1
ATOM 3041 C C . ARG B 1 98 ? -4.895 -14.141 -24.094 1 96.5 98 ARG B C 1
ATOM 3043 O O . ARG B 1 98 ? -5.359 -13.758 -25.172 1 96.5 98 ARG B O 1
ATOM 3050 N N . GLU B 1 99 ? -4.398 -15.344 -23.922 1 94.75 99 GLU B N 1
ATOM 3051 C CA . GLU B 1 99 ? -4.219 -16.281 -25.031 1 94.75 99 GLU B CA 1
ATOM 3052 C C . GLU B 1 99 ? -5.535 -16.969 -25.375 1 94.75 99 GLU B C 1
ATOM 3054 O O . GLU B 1 99 ? -6.195 -17.547 -24.516 1 94.75 99 GLU B O 1
ATOM 3059 N N . PRO B 1 100 ? -5.867 -17.031 -26.578 1 94.62 100 PRO B N 1
ATOM 3060 C CA . PRO B 1 100 ? -7.133 -17.625 -27.016 1 94.62 100 PRO B CA 1
ATOM 3061 C C . PRO B 1 100 ? -7.281 -19.078 -26.594 1 94.62 100 PRO B C 1
ATOM 3063 O O . PRO B 1 100 ? -8.375 -19.51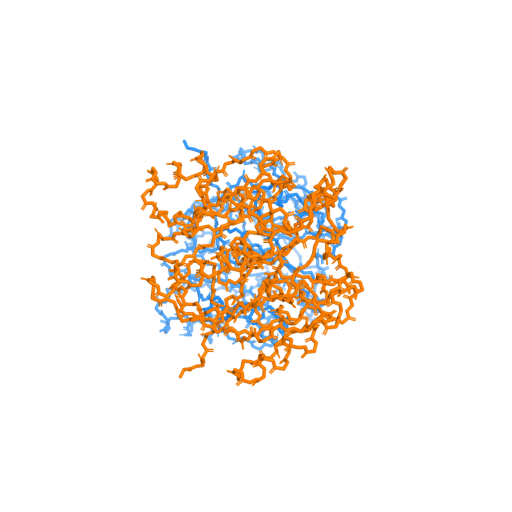6 -26.219 1 94.62 100 PRO B O 1
ATOM 3066 N N . VAL B 1 101 ? -6.211 -19.812 -26.578 1 92.62 101 VAL B N 1
ATOM 3067 C CA . VAL B 1 101 ? -6.254 -21.25 -26.297 1 92.62 101 VAL B CA 1
ATOM 3068 C C . VAL B 1 101 ? -6.723 -21.484 -24.859 1 92.62 101 VAL B C 1
ATOM 3070 O O . VAL B 1 101 ? -7.207 -22.562 -24.531 1 92.62 101 VAL B O 1
ATOM 3073 N N . ARG B 1 102 ? -6.637 -20.422 -24.031 1 95.81 102 ARG B N 1
ATOM 3074 C CA . ARG B 1 102 ? -6.969 -20.594 -22.625 1 95.81 102 ARG B CA 1
ATOM 3075 C C . ARG B 1 102 ? -8.312 -19.953 -22.297 1 95.81 102 ARG B C 1
ATOM 3077 O O . ARG B 1 102 ? -8.82 -20.109 -21.172 1 95.81 102 ARG B O 1
ATOM 3084 N N . GLN B 1 103 ? -8.914 -19.234 -23.172 1 96.81 103 GLN B N 1
ATOM 3085 C CA . GLN B 1 103 ? -10.094 -18.438 -22.875 1 96.81 103 GLN B CA 1
ATOM 3086 C C . GLN B 1 103 ? -11.281 -19.312 -22.484 1 96.81 103 GLN B C 1
ATOM 3088 O O . GLN B 1 103 ? -12.109 -18.906 -21.656 1 96.81 103 GLN B O 1
ATOM 3093 N N . GLY B 1 104 ? -11.344 -20.531 -23.047 1 97.06 104 GLY B N 1
ATOM 3094 C CA . GLY B 1 104 ? -12.406 -21.469 -22.688 1 97.06 104 GLY B CA 1
ATOM 3095 C C . GLY B 1 104 ? -12.336 -21.938 -21.25 1 97.06 104 GLY B C 1
ATOM 3096 O O . GLY B 1 104 ? -13.32 -22.438 -20.703 1 97.06 104 GLY B O 1
ATOM 3097 N N . GLU B 1 105 ? -11.211 -21.781 -20.578 1 98.12 105 GLU B N 1
ATOM 3098 C CA . GLU B 1 105 ? -11 -22.25 -19.203 1 98.12 105 GLU B CA 1
ATOM 3099 C C . GLU B 1 105 ? -11.812 -21.422 -18.219 1 98.12 105 GLU B C 1
ATOM 3101 O O . GLU B 1 105 ? -12.18 -21.906 -17.141 1 98.12 105 GLU B O 1
ATOM 3106 N N . THR B 1 106 ? -12.109 -20.172 -18.562 1 98.31 106 THR B N 1
ATOM 3107 C CA . THR B 1 106 ? -12.797 -19.234 -17.672 1 98.31 106 THR B CA 1
ATOM 3108 C C . THR B 1 106 ? -14.109 -19.844 -17.172 1 98.31 106 THR B C 1
ATOM 3110 O O . THR B 1 106 ? -14.352 -19.891 -15.961 1 98.31 106 THR B O 1
ATOM 3113 N N . ALA B 1 107 ? -14.898 -20.344 -18.062 1 97.94 107 ALA B N 1
ATOM 3114 C CA . ALA B 1 107 ? -16.203 -20.891 -17.688 1 97.94 107 ALA B CA 1
ATOM 3115 C C . ALA B 1 107 ? -16.031 -22.109 -16.797 1 97.94 107 ALA B C 1
ATOM 3117 O O . ALA B 1 107 ? -16.828 -22.328 -15.875 1 97.94 107 ALA B O 1
ATOM 3118 N N . LYS B 1 108 ? -15.062 -22.906 -17.062 1 98.31 108 LYS B N 1
ATOM 3119 C CA . LYS B 1 108 ? -14.836 -24.125 -16.297 1 98.31 108 LYS B CA 1
ATOM 3120 C C . LYS B 1 108 ? -14.438 -23.797 -14.859 1 98.31 108 LYS B C 1
ATOM 3122 O O . LYS B 1 108 ? -15 -24.344 -13.914 1 98.31 108 LYS B O 1
ATOM 3127 N N . TYR B 1 109 ? -13.492 -22.891 -14.727 1 98.56 109 TYR B N 1
ATOM 3128 C CA . TYR B 1 109 ? -13.047 -22.5 -13.391 1 98.56 109 TYR B CA 1
ATOM 3129 C C . TYR B 1 109 ? -14.156 -21.797 -12.625 1 98.56 109 TYR B C 1
ATOM 3131 O O . TYR B 1 109 ? -14.328 -22 -11.422 1 98.56 109 TYR B O 1
ATOM 3139 N N . GLU B 1 110 ? -14.875 -20.922 -13.289 1 98.19 110 GLU B N 1
ATOM 3140 C CA . GLU B 1 110 ? -15.977 -20.219 -12.633 1 98.19 110 GLU B CA 1
ATOM 3141 C C . GLU B 1 110 ? -17.016 -21.203 -12.102 1 98.19 110 GLU B C 1
ATOM 3143 O O . GLU B 1 110 ? -17.516 -21.031 -10.984 1 98.19 110 GLU B O 1
ATOM 3148 N N . ASN B 1 111 ? -17.375 -22.172 -12.93 1 98.06 111 ASN B N 1
ATOM 3149 C CA . ASN B 1 111 ? -18.312 -23.203 -12.5 1 98.06 111 ASN B CA 1
ATOM 3150 C C . ASN B 1 111 ? -17.797 -23.969 -11.281 1 98.06 111 ASN B C 1
ATOM 3152 O O . ASN B 1 111 ? -18.562 -24.266 -10.359 1 98.06 111 ASN B O 1
ATOM 3156 N N . LYS B 1 112 ? -16.531 -24.297 -11.305 1 98.25 112 LYS B N 1
ATOM 3157 C CA . LYS B 1 112 ? -15.945 -25.016 -10.172 1 98.25 112 LYS B CA 1
ATOM 3158 C C . LYS B 1 112 ? -16.016 -24.172 -8.898 1 98.25 112 LYS B C 1
ATOM 3160 O O . LYS B 1 112 ? -16.328 -24.688 -7.824 1 98.25 112 LYS B O 1
ATOM 3165 N N . MET B 1 113 ? -15.68 -22.859 -9 1 98.38 113 MET B N 1
ATOM 3166 C CA . MET B 1 113 ? -15.75 -21.969 -7.848 1 98.38 113 MET B CA 1
ATOM 3167 C C . MET B 1 113 ? -17.172 -21.875 -7.32 1 98.38 113 MET B C 1
ATOM 3169 O O . MET B 1 113 ? -17.391 -21.828 -6.109 1 98.38 113 MET B O 1
ATOM 3173 N N . ARG B 1 114 ? -18.109 -21.844 -8.211 1 98.19 114 ARG B N 1
ATOM 3174 C CA . ARG B 1 114 ? -19.516 -21.828 -7.824 1 98.19 114 ARG B CA 1
ATOM 3175 C C . ARG B 1 114 ? -19.875 -23.109 -7.059 1 98.19 114 ARG B C 1
ATOM 3177 O O . ARG B 1 114 ? -20.562 -23.047 -6.035 1 98.19 114 ARG B O 1
ATOM 3184 N N . GLU B 1 115 ? -19.438 -24.203 -7.551 1 98 115 GLU B N 1
ATOM 3185 C CA . GLU B 1 115 ? -19.672 -25.484 -6.887 1 98 115 GLU B CA 1
ATOM 3186 C C . GLU B 1 115 ? -19.109 -25.484 -5.469 1 98 115 GLU B C 1
ATOM 3188 O O . GLU B 1 115 ? -19.719 -26.062 -4.559 1 98 115 GLU B O 1
ATOM 3193 N N . LEU B 1 116 ? -17.969 -24.844 -5.34 1 97.94 116 LEU B N 1
ATOM 3194 C CA . LEU B 1 116 ? -17.281 -24.812 -4.051 1 97.94 116 LEU B CA 1
ATOM 3195 C C . LEU B 1 116 ? -17.891 -23.75 -3.143 1 97.94 116 LEU B C 1
ATOM 3197 O O . LEU B 1 116 ? -17.531 -23.656 -1.968 1 97.94 116 LEU B O 1
ATOM 3201 N N . GLY B 1 117 ? -18.766 -22.922 -3.65 1 97.94 117 GLY B N 1
ATOM 3202 C CA . GLY B 1 117 ? -19.453 -21.891 -2.871 1 97.94 117 GLY B CA 1
ATOM 3203 C C . GLY B 1 117 ? -18.594 -20.688 -2.584 1 97.94 117 GLY B C 1
ATOM 3204 O O . GLY B 1 117 ? -18.844 -19.953 -1.621 1 97.94 117 GLY B O 1
ATOM 3205 N N . ILE B 1 118 ? -17.562 -20.453 -3.332 1 98.38 118 ILE B N 1
ATOM 3206 C CA . ILE B 1 118 ? -16.688 -19.297 -3.146 1 98.38 118 ILE B CA 1
ATOM 3207 C C . ILE B 1 118 ? -17.141 -18.156 -4.039 1 98.38 118 ILE B C 1
ATOM 3209 O O . ILE B 1 118 ? -17.188 -18.281 -5.266 1 98.38 118 ILE B O 1
ATOM 3213 N N . PRO B 1 119 ? -17.484 -17.031 -3.475 1 98.5 119 PRO B N 1
ATOM 3214 C CA . PRO B 1 119 ? -18.062 -15.938 -4.27 1 98.5 119 PRO B CA 1
ATOM 3215 C C . PRO B 1 119 ? -17.016 -15.227 -5.133 1 98.5 119 PRO B C 1
ATOM 3217 O O . PRO B 1 119 ? -15.883 -15.047 -4.707 1 98.5 119 PRO B O 1
ATOM 3220 N N . CYS B 1 120 ? -17.391 -14.859 -6.328 1 98.81 120 CYS B N 1
ATOM 3221 C CA . CYS B 1 120 ? -16.578 -13.961 -7.152 1 98.81 120 CYS B CA 1
ATOM 3222 C C . CYS B 1 120 ? -16.703 -12.523 -6.668 1 98.81 120 CYS B C 1
ATOM 3224 O O . CYS B 1 120 ? -17.797 -11.938 -6.711 1 98.81 120 CYS B O 1
ATOM 3226 N N . VAL B 1 121 ? -15.602 -11.898 -6.27 1 98.81 121 VAL B N 1
ATOM 3227 C CA . VAL B 1 121 ? -15.711 -10.594 -5.633 1 98.81 121 VAL B CA 1
ATOM 3228 C C . VAL B 1 121 ? -15.133 -9.516 -6.551 1 98.81 121 VAL B C 1
ATOM 3230 O O . VAL B 1 121 ? -15.336 -8.32 -6.324 1 98.81 121 VAL B O 1
ATOM 3233 N N . ALA B 1 122 ? -14.43 -9.883 -7.543 1 98.88 122 ALA B N 1
ATOM 3234 C CA . ALA B 1 122 ? -13.898 -9.031 -8.609 1 98.88 122 ALA B CA 1
ATOM 3235 C C . ALA B 1 122 ? -13.742 -9.812 -9.906 1 98.88 122 ALA B C 1
ATOM 3237 O O . ALA B 1 122 ? -13.5 -11.023 -9.891 1 98.88 122 ALA B O 1
ATOM 3238 N N . ARG B 1 123 ? -13.922 -9.125 -11.031 1 98.88 123 ARG B N 1
ATOM 3239 C CA . ARG B 1 123 ? -13.836 -9.758 -12.344 1 98.88 123 ARG B CA 1
ATOM 3240 C C . ARG B 1 123 ? -13.164 -8.836 -13.359 1 98.88 123 ARG B C 1
ATOM 3242 O O . ARG B 1 123 ? -13.57 -7.68 -13.516 1 98.88 123 ARG B O 1
ATOM 3249 N N . CYS B 1 124 ? -12.211 -9.367 -14.039 1 98.88 124 CYS B N 1
ATOM 3250 C CA . CYS B 1 124 ? -11.539 -8.586 -15.07 1 98.88 124 CYS B CA 1
ATOM 3251 C C . CYS B 1 124 ? -12.406 -8.477 -16.328 1 98.88 124 CYS B C 1
ATOM 3253 O O . CYS B 1 124 ? -12.742 -9.492 -16.938 1 98.88 124 CYS B O 1
ATOM 3255 N N . THR B 1 125 ? -12.719 -7.285 -16.734 1 98.56 125 THR B N 1
ATOM 3256 C CA . THR B 1 125 ? -13.586 -7.07 -17.891 1 98.56 125 THR B CA 1
ATOM 3257 C C . THR B 1 125 ? -12.883 -6.211 -18.938 1 98.56 125 THR B C 1
ATOM 3259 O O . THR B 1 125 ? -13.461 -5.898 -19.984 1 98.56 125 THR B O 1
ATOM 3262 N N . SER B 1 126 ? -11.727 -5.777 -18.656 1 98.12 126 SER B N 1
ATOM 3263 C CA . SER B 1 126 ? -10.891 -5.008 -19.562 1 98.12 126 SER B CA 1
ATOM 3264 C C . SER B 1 126 ? -9.469 -5.559 -19.609 1 98.12 126 SER B C 1
ATOM 3266 O O . SER B 1 126 ? -8.898 -5.922 -18.578 1 98.12 126 SER B O 1
ATOM 3268 N N . GLY B 1 127 ? -8.906 -5.605 -20.812 1 98.44 127 GLY B N 1
ATOM 3269 C CA . GLY B 1 127 ? -7.551 -6.117 -20.938 1 98.44 127 GLY B CA 1
ATOM 3270 C C . GLY B 1 127 ? -7.422 -7.57 -20.531 1 98.44 127 GLY B C 1
ATOM 3271 O O . GLY B 1 127 ? -8.352 -8.359 -20.719 1 98.44 127 GLY B O 1
ATOM 3272 N N . ALA B 1 128 ? -6.215 -7.973 -20.125 1 98.81 128 ALA B N 1
ATOM 3273 C CA . ALA B 1 128 ? -5.898 -9.328 -19.672 1 98.81 128 ALA B CA 1
ATOM 3274 C C . ALA B 1 128 ? -5.395 -9.32 -18.234 1 98.81 128 ALA B C 1
ATOM 3276 O O . ALA B 1 128 ? -4.75 -8.367 -17.797 1 98.81 128 ALA B O 1
ATOM 3277 N N . TYR B 1 129 ? -5.695 -10.297 -17.5 1 98.88 129 TYR B N 1
ATOM 3278 C CA . TYR B 1 129 ? -5.328 -10.469 -16.094 1 98.88 129 TYR B CA 1
ATOM 3279 C C . TYR B 1 129 ? -5.215 -11.945 -15.742 1 98.88 129 TYR B C 1
ATOM 3281 O O . TYR B 1 129 ? -6.199 -12.688 -15.82 1 98.88 129 TYR B O 1
ATOM 3289 N N . GLU B 1 130 ? -4.086 -12.367 -15.305 1 98.88 130 GLU B N 1
ATOM 3290 C CA . GLU B 1 130 ? -3.922 -13.758 -14.891 1 98.88 130 GLU B CA 1
ATOM 3291 C C . GLU B 1 130 ? -3.32 -13.852 -13.492 1 98.88 130 GLU B C 1
ATOM 3293 O O . GLU B 1 130 ? -2.553 -12.984 -13.078 1 98.88 130 GLU B O 1
ATOM 3298 N N . GLY B 1 131 ? -3.582 -14.938 -12.859 1 98.75 131 GLY B N 1
ATOM 3299 C CA . GLY B 1 131 ? -3.273 -15.141 -11.453 1 98.75 131 GLY B CA 1
ATOM 3300 C C . GLY B 1 131 ? -1.812 -15.461 -11.203 1 98.75 131 GLY B C 1
ATOM 3301 O O . GLY B 1 131 ? -1.321 -15.32 -10.078 1 98.75 131 GLY B O 1
ATOM 3302 N N . GLY B 1 132 ? -1.109 -15.906 -12.242 1 98.62 132 GLY B N 1
ATOM 3303 C CA . GLY B 1 132 ? 0.323 -16.094 -12.086 1 98.62 132 GLY B CA 1
ATOM 3304 C C . GLY B 1 132 ? 1.065 -14.82 -11.75 1 98.62 132 GLY B C 1
ATOM 3305 O O . GLY B 1 132 ? 2.221 -14.859 -11.328 1 98.62 132 GLY B O 1
ATOM 3306 N N . ASP B 1 133 ? 0.36 -13.727 -11.883 1 98.81 133 ASP B N 1
ATOM 3307 C CA . ASP B 1 133 ? 0.936 -12.406 -11.672 1 98.81 133 ASP B CA 1
ATOM 3308 C C . ASP B 1 133 ? 0.485 -11.812 -10.336 1 98.81 133 ASP B C 1
ATOM 3310 O O . ASP B 1 133 ? 0.827 -10.68 -10.008 1 98.81 133 ASP B O 1
ATOM 3314 N N . PHE B 1 134 ? -0.208 -12.57 -9.492 1 98.81 134 PHE B N 1
ATOM 3315 C CA . PHE B 1 134 ? -0.912 -12.016 -8.344 1 98.81 134 PHE B CA 1
ATOM 3316 C C . PHE B 1 134 ? -0.245 -12.445 -7.043 1 98.81 134 PHE B C 1
ATOM 3318 O O . PHE B 1 134 ? 0.025 -13.633 -6.844 1 98.81 134 PHE B O 1
ATOM 3325 N N . TRP B 1 135 ? -0.006 -11.461 -6.074 1 98.44 135 TRP B N 1
ATOM 3326 C CA . TRP B 1 135 ? 0.539 -11.789 -4.762 1 98.44 135 TRP B CA 1
ATOM 3327 C C . TRP B 1 135 ? -0.042 -10.875 -3.688 1 98.44 135 TRP B C 1
ATOM 3329 O O . TRP B 1 135 ? -0.38 -9.719 -3.961 1 98.44 135 TRP B O 1
ATOM 3339 N N . PHE B 1 136 ? -0.105 -11.438 -2.475 1 98.38 136 PHE B N 1
ATOM 3340 C CA . PHE B 1 136 ? -0.195 -10.641 -1.257 1 98.38 136 PHE B CA 1
ATOM 3341 C C . PHE B 1 136 ? 1.192 -10.25 -0.763 1 98.38 136 PHE B C 1
ATOM 3343 O O . PHE B 1 136 ? 2.02 -11.117 -0.47 1 98.38 136 PHE B O 1
ATOM 3350 N N . LEU B 1 137 ? 1.472 -8.961 -0.652 1 97.88 137 LEU B N 1
ATOM 3351 C CA . LEU B 1 137 ? 2.672 -8.547 0.066 1 97.88 137 LEU B CA 1
ATOM 3352 C C . LEU B 1 137 ? 2.441 -8.578 1.573 1 97.88 137 LEU B C 1
ATOM 3354 O O . LEU B 1 137 ? 3.373 -8.828 2.344 1 97.88 137 LEU B O 1
ATOM 3358 N N . ASP B 1 138 ? 1.271 -8.219 1.962 1 96.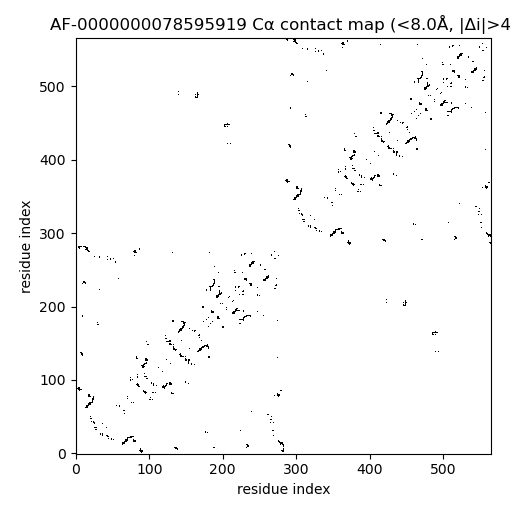62 138 ASP B N 1
ATOM 3359 C CA . ASP B 1 138 ? 0.689 -8.375 3.291 1 96.62 138 ASP B CA 1
ATOM 3360 C C . ASP B 1 138 ? -0.833 -8.461 3.217 1 96.62 138 ASP B C 1
ATOM 3362 O O . ASP B 1 138 ? -1.401 -8.586 2.131 1 96.62 138 ASP B O 1
ATOM 3366 N N . GLU B 1 139 ? -1.548 -8.406 4.297 1 96.69 139 GLU B N 1
ATOM 3367 C CA . GLU B 1 139 ? -2.975 -8.711 4.332 1 96.69 139 GLU B CA 1
ATOM 3368 C C . GLU B 1 139 ? -3.789 -7.645 3.611 1 96.69 139 GLU B C 1
ATOM 3370 O O . GLU B 1 139 ? -4.969 -7.848 3.316 1 96.69 139 GLU B O 1
ATOM 3375 N N . TYR B 1 140 ? -3.16 -6.551 3.25 1 95.75 140 TYR B N 1
ATOM 3376 C CA . TYR B 1 140 ? -3.965 -5.48 2.666 1 95.75 140 TYR B CA 1
ATOM 3377 C C . TYR B 1 140 ? -3.291 -4.906 1.427 1 95.75 140 TYR B C 1
ATOM 3379 O O . TYR B 1 140 ? -3.861 -4.051 0.742 1 95.75 140 TYR B O 1
ATOM 3387 N N . THR B 1 141 ? -2.084 -5.32 1.123 1 97.75 141 THR B N 1
ATOM 3388 C CA . THR B 1 141 ? -1.334 -4.844 -0.033 1 97.75 141 THR B CA 1
ATOM 3389 C C . THR B 1 141 ? -1.091 -5.977 -1.025 1 97.75 141 THR B C 1
ATOM 3391 O O . THR B 1 141 ? -0.448 -6.977 -0.691 1 97.75 141 THR B O 1
ATOM 3394 N N . LEU B 1 142 ? -1.592 -5.777 -2.215 1 98.56 142 LEU B N 1
ATOM 3395 C CA . LEU B 1 142 ? -1.466 -6.758 -3.287 1 98.56 142 LEU B CA 1
ATOM 3396 C C . LEU B 1 142 ? -0.416 -6.32 -4.305 1 98.56 142 LEU B C 1
ATOM 3398 O O . LEU B 1 142 ? -0.185 -5.125 -4.488 1 98.56 142 LEU B O 1
ATOM 3402 N N . ALA B 1 143 ? 0.247 -7.234 -4.891 1 98.69 143 ALA B N 1
ATOM 3403 C CA . ALA B 1 143 ? 1.135 -7.02 -6.031 1 98.69 143 ALA B CA 1
ATOM 3404 C C . ALA B 1 143 ? 0.624 -7.75 -7.266 1 98.69 143 ALA B C 1
ATOM 3406 O O . ALA B 1 143 ? 0.216 -8.914 -7.184 1 98.69 143 ALA B O 1
ATOM 3407 N N . GLN B 1 144 ? 0.577 -7.055 -8.336 1 98.88 144 GLN B N 1
ATOM 3408 C CA . GLN B 1 144 ? 0.142 -7.613 -9.609 1 98.88 144 GLN B CA 1
ATOM 3409 C C . GLN B 1 144 ? 1.205 -7.414 -10.688 1 98.88 144 GLN B C 1
ATOM 3411 O O . GLN B 1 144 ? 1.508 -6.281 -11.062 1 98.88 144 GLN B O 1
ATOM 3416 N N . GLY B 1 145 ? 1.754 -8.516 -11.164 1 98.88 145 GLY B N 1
ATOM 3417 C CA . GLY B 1 145 ? 2.652 -8.422 -12.305 1 98.88 145 GLY B CA 1
ATOM 3418 C C . GLY B 1 145 ? 1.969 -7.926 -13.57 1 98.88 145 GLY B C 1
ATOM 3419 O O . GLY B 1 145 ? 0.829 -8.305 -13.852 1 98.88 145 GLY B O 1
ATOM 3420 N N . VAL B 1 146 ? 2.535 -7.035 -14.25 1 98.88 146 VAL B N 1
ATOM 3421 C CA . VAL B 1 146 ? 2.172 -6.629 -15.609 1 98.88 146 VAL B CA 1
ATOM 3422 C C . VAL B 1 146 ? 3.258 -7.066 -16.594 1 98.88 146 VAL B C 1
ATOM 3424 O O . VAL B 1 146 ? 4.203 -6.32 -16.844 1 98.88 146 VAL B O 1
ATOM 3427 N N . ILE B 1 147 ? 3.049 -8.219 -17.094 1 98.12 147 ILE B N 1
ATOM 3428 C CA . ILE B 1 147 ? 4.113 -8.891 -17.828 1 98.12 147 ILE B CA 1
ATOM 3429 C C . ILE B 1 147 ? 3.566 -9.414 -19.156 1 98.12 147 ILE B C 1
ATOM 3431 O O . ILE B 1 147 ? 3.154 -8.633 -20.016 1 98.12 147 ILE B O 1
ATOM 3435 N N . ALA B 1 148 ? 3.549 -10.672 -19.438 1 97.88 148 ALA B N 1
ATOM 3436 C CA . ALA B 1 148 ? 3.115 -11.18 -20.734 1 97.88 148 ALA B CA 1
ATOM 3437 C C . ALA B 1 148 ? 1.617 -11.461 -20.75 1 97.88 148 ALA B C 1
ATOM 3439 O O . ALA B 1 148 ? 0.955 -11.312 -21.781 1 97.88 148 ALA B O 1
ATOM 3440 N N . ARG B 1 149 ? 1.115 -11.805 -19.562 1 98.31 149 ARG B N 1
ATOM 3441 C CA . ARG B 1 149 ? -0.238 -12.352 -19.547 1 98.31 149 ARG B CA 1
ATOM 3442 C C . ARG B 1 149 ? -1.203 -11.398 -18.844 1 98.31 149 ARG B C 1
ATOM 3444 O O . ARG B 1 149 ? -2.418 -11.594 -18.891 1 98.31 149 ARG B O 1
ATOM 3451 N N . THR B 1 150 ? -0.715 -10.398 -18.172 1 98.81 150 THR B N 1
ATOM 3452 C CA . THR B 1 150 ? -1.477 -9.305 -17.578 1 98.81 150 THR B CA 1
ATOM 3453 C C . THR B 1 150 ? -1.032 -7.965 -18.156 1 98.81 150 THR B C 1
ATOM 3455 O O . THR B 1 150 ? 0.165 -7.707 -18.297 1 98.81 150 THR B O 1
ATOM 3458 N N . ASP B 1 151 ? -1.986 -7.188 -18.625 1 98.69 151 ASP B N 1
ATOM 3459 C CA . ASP B 1 151 ? -1.63 -5.848 -19.078 1 98.69 151 ASP B CA 1
ATOM 3460 C C . ASP B 1 151 ? -2.188 -4.781 -18.141 1 98.69 151 ASP B C 1
ATOM 3462 O O . ASP B 1 151 ? -2.875 -5.102 -17.172 1 98.69 151 ASP B O 1
ATOM 3466 N N . PHE B 1 152 ? -1.839 -3.553 -18.375 1 98.5 152 PHE B N 1
ATOM 3467 C CA . PHE B 1 152 ? -2.191 -2.465 -17.469 1 98.5 152 PHE B CA 1
ATOM 3468 C C . PHE B 1 152 ? -3.705 -2.283 -17.406 1 98.5 152 PHE B C 1
ATOM 3470 O O . PHE B 1 152 ? -4.25 -1.952 -16.344 1 98.5 152 PHE B O 1
ATOM 3477 N N . ASP B 1 153 ? -4.406 -2.441 -18.484 1 98.75 153 ASP B N 1
ATOM 3478 C CA . ASP B 1 153 ? -5.855 -2.293 -18.5 1 98.75 153 ASP B CA 1
ATOM 3479 C C . ASP B 1 153 ? -6.523 -3.303 -17.578 1 98.75 153 ASP B C 1
ATOM 3481 O O . ASP B 1 153 ? -7.406 -2.945 -16.797 1 98.75 153 ASP B O 1
ATOM 3485 N N . GLY B 1 154 ? -6.121 -4.59 -17.688 1 98.88 154 GLY B N 1
ATOM 3486 C CA . GLY B 1 154 ? -6.652 -5.613 -16.797 1 98.88 154 GLY B CA 1
ATOM 3487 C C . GLY B 1 154 ? -6.312 -5.379 -15.336 1 98.88 154 GLY B C 1
ATOM 3488 O O . GLY B 1 154 ? -7.168 -5.516 -14.461 1 98.88 154 GLY B O 1
ATOM 3489 N N . ALA B 1 155 ? -5.043 -5.031 -15.117 1 98.81 155 ALA B N 1
ATOM 3490 C CA . ALA B 1 155 ? -4.586 -4.777 -13.75 1 98.81 155 ALA B CA 1
ATOM 3491 C C . ALA B 1 155 ? -5.344 -3.611 -13.125 1 98.81 155 ALA B C 1
ATOM 3493 O O . ALA B 1 155 ? -5.77 -3.689 -11.969 1 98.81 155 ALA B O 1
ATOM 3494 N N . GLU B 1 156 ? -5.488 -2.523 -13.867 1 98.5 156 GLU B N 1
ATOM 3495 C CA . GLU B 1 156 ? -6.207 -1.356 -13.367 1 98.5 156 GLU B CA 1
ATOM 3496 C C . GLU B 1 156 ? -7.676 -1.684 -13.109 1 98.5 156 GLU B C 1
ATOM 3498 O O . GLU B 1 156 ? -8.258 -1.205 -12.133 1 98.5 156 GLU B O 1
ATOM 3503 N N . ASN B 1 157 ? -8.266 -2.445 -13.984 1 98.81 157 ASN B N 1
ATOM 3504 C CA . ASN B 1 157 ? -9.648 -2.887 -13.828 1 98.81 157 ASN B CA 1
ATOM 3505 C C . ASN B 1 157 ? -9.852 -3.619 -12.5 1 98.81 157 ASN B C 1
ATOM 3507 O O . ASN B 1 157 ? -10.773 -3.303 -11.75 1 98.81 157 ASN B O 1
ATOM 3511 N N . ILE B 1 158 ? -9 -4.527 -12.195 1 98.88 158 ILE B N 1
ATOM 3512 C CA . ILE B 1 158 ? -9.109 -5.309 -10.969 1 98.88 158 ILE B CA 1
ATOM 3513 C C . ILE B 1 158 ? -8.727 -4.438 -9.766 1 98.88 158 ILE B C 1
ATOM 3515 O O . ILE B 1 158 ? -9.344 -4.527 -8.711 1 98.88 158 ILE B O 1
ATOM 3519 N N . LYS B 1 159 ? -7.672 -3.639 -9.953 1 98.69 159 LYS B N 1
ATOM 3520 C CA . LYS B 1 159 ? -7.238 -2.738 -8.883 1 98.69 159 LYS B CA 1
ATOM 3521 C C . LYS B 1 159 ? -8.406 -1.903 -8.367 1 98.69 159 LYS B C 1
ATOM 3523 O O . LYS B 1 159 ? -8.578 -1.753 -7.152 1 98.69 159 LYS B O 1
ATOM 3528 N N . ARG B 1 160 ? -9.195 -1.354 -9.25 1 98 160 ARG B N 1
ATOM 3529 C CA . ARG B 1 160 ? -10.344 -0.543 -8.859 1 98 160 ARG B CA 1
ATOM 3530 C C . ARG B 1 160 ? -11.32 -1.352 -8.016 1 98 160 ARG B C 1
ATOM 3532 O O . ARG B 1 160 ? -11.828 -0.863 -7.008 1 98 160 ARG B O 1
ATOM 3539 N N . GLN B 1 161 ? -11.539 -2.555 -8.375 1 98.75 161 GLN B N 1
ATOM 3540 C CA . GLN B 1 161 ? -12.523 -3.396 -7.703 1 98.75 161 GLN B CA 1
ATOM 3541 C C . GLN B 1 161 ? -12.031 -3.811 -6.316 1 98.75 161 GLN B C 1
ATOM 3543 O O . GLN B 1 161 ? -12.789 -3.758 -5.344 1 98.75 161 GLN B O 1
ATOM 3548 N N . VAL B 1 162 ? -10.797 -4.188 -6.207 1 98.75 162 VAL B N 1
ATOM 3549 C CA . VAL B 1 162 ? -10.312 -4.664 -4.914 1 98.75 162 VAL B CA 1
ATOM 3550 C C . VAL B 1 162 ? -10.102 -3.479 -3.973 1 98.75 162 VAL B C 1
ATOM 3552 O O . VAL B 1 162 ? -10.109 -3.641 -2.75 1 98.75 162 VAL B O 1
ATOM 3555 N N . SER B 1 163 ? -9.828 -2.301 -4.559 1 98.19 163 SER B N 1
ATOM 3556 C CA . SER B 1 163 ? -9.734 -1.106 -3.729 1 98.19 163 SER B CA 1
ATOM 3557 C C . SER B 1 163 ? -11.031 -0.857 -2.963 1 98.19 163 SER B C 1
ATOM 3559 O O . SER B 1 163 ? -11 -0.358 -1.836 1 98.19 163 SER B O 1
ATOM 3561 N N . GLU B 1 164 ? -12.133 -1.206 -3.529 1 97.88 164 GLU B N 1
ATOM 3562 C CA . GLU B 1 164 ? -13.438 -1.052 -2.887 1 97.88 164 GLU B CA 1
ATOM 3563 C C . GLU B 1 164 ? -13.586 -2.012 -1.709 1 97.88 164 GLU B C 1
ATOM 3565 O O . GLU B 1 164 ? -14.469 -1.84 -0.87 1 97.88 164 GLU B O 1
ATOM 3570 N N . LEU B 1 165 ? -12.742 -3.006 -1.729 1 98.25 165 LEU B N 1
ATOM 3571 C CA . LEU B 1 165 ? -12.75 -3.969 -0.635 1 98.25 165 LEU B CA 1
ATOM 3572 C C . LEU B 1 165 ? -11.688 -3.621 0.403 1 98.25 165 LEU B C 1
ATOM 3574 O O . LEU B 1 165 ? -11.523 -4.336 1.393 1 98.25 165 LEU B O 1
ATOM 3578 N N . GLY B 1 166 ? -10.891 -2.572 0.174 1 98.06 166 GLY B N 1
ATOM 3579 C CA . GLY B 1 166 ? -9.938 -2.084 1.157 1 98.06 166 GLY B CA 1
ATOM 3580 C C . GLY B 1 166 ? -8.508 -2.471 0.843 1 98.06 166 GLY B C 1
ATOM 3581 O O . GLY B 1 166 ? -7.602 -2.246 1.654 1 98.06 166 GLY B O 1
ATOM 3582 N N . TYR B 1 167 ? -8.297 -3.057 -0.328 1 98.38 167 TYR B N 1
ATOM 3583 C CA . TYR B 1 167 ? -6.941 -3.439 -0.718 1 98.38 167 TYR B CA 1
ATOM 3584 C C . TYR B 1 167 ? -6.273 -2.33 -1.521 1 98.38 167 TYR B C 1
ATOM 3586 O O . TYR B 1 167 ? -6.949 -1.513 -2.148 1 98.38 167 TYR B O 1
ATOM 3594 N N . ASN B 1 168 ? -5.023 -2.279 -1.371 1 96.75 168 ASN B N 1
ATOM 3595 C CA . ASN B 1 168 ? -4.191 -1.57 -2.334 1 96.75 168 ASN B CA 1
ATOM 3596 C C . ASN B 1 168 ? -3.428 -2.537 -3.236 1 96.75 168 ASN B C 1
ATOM 3598 O O . ASN B 1 168 ? -3.02 -3.613 -2.795 1 96.75 168 ASN B O 1
ATOM 3602 N N . MET B 1 169 ? -3.283 -2.176 -4.5 1 98.12 169 MET B N 1
ATOM 3603 C CA . MET B 1 169 ? -2.582 -3.053 -5.434 1 98.12 169 MET B CA 1
ATOM 3604 C C . MET B 1 169 ? -1.453 -2.309 -6.137 1 98.12 169 MET B C 1
ATOM 3606 O O . MET B 1 169 ? -1.677 -1.254 -6.734 1 98.12 169 MET B O 1
ATOM 3610 N N . ILE B 1 170 ? -0.292 -2.891 -6.039 1 97.75 170 ILE B N 1
ATOM 3611 C CA . ILE B 1 170 ? 0.902 -2.363 -6.691 1 97.75 170 ILE B CA 1
ATOM 3612 C C . ILE B 1 170 ? 1.164 -3.127 -7.988 1 97.75 170 ILE B C 1
ATOM 3614 O O . ILE B 1 170 ? 1.08 -4.355 -8.016 1 97.75 170 ILE B O 1
ATOM 3618 N N . MET B 1 171 ? 1.451 -2.363 -9.062 1 98.06 171 MET B N 1
ATOM 3619 C CA . MET B 1 171 ? 1.781 -2.996 -10.336 1 98.06 171 MET B CA 1
ATOM 3620 C C . MET B 1 171 ? 3.279 -3.266 -10.438 1 98.06 171 MET B C 1
ATOM 3622 O O . MET B 1 171 ? 4.094 -2.428 -10.047 1 98.06 171 MET B O 1
ATOM 3626 N N . VAL B 1 172 ? 3.643 -4.383 -10.93 1 98.75 172 VAL B N 1
ATOM 3627 C CA . VAL B 1 172 ? 5.035 -4.801 -11.062 1 98.75 172 VAL B CA 1
ATOM 3628 C C . VAL B 1 172 ? 5.332 -5.16 -12.516 1 98.75 172 VAL B C 1
ATOM 3630 O O . VAL B 1 172 ? 5.23 -6.324 -12.914 1 98.75 172 VAL B O 1
ATOM 3633 N N . PRO B 1 173 ? 5.73 -4.207 -13.289 1 98.69 173 PRO B N 1
ATOM 3634 C CA . PRO B 1 173 ? 6.066 -4.508 -14.688 1 98.69 173 PRO B CA 1
ATOM 3635 C C . PRO B 1 173 ? 7.391 -5.254 -14.828 1 98.69 173 PRO B C 1
ATOM 3637 O O . PRO B 1 173 ? 8.32 -5.031 -14.039 1 98.69 173 PRO B O 1
ATOM 3640 N N . ALA B 1 174 ? 7.477 -6.105 -15.742 1 98.25 174 ALA B N 1
ATOM 3641 C CA . ALA B 1 174 ? 8.695 -6.816 -16.109 1 98.25 174 ALA B CA 1
ATOM 3642 C C . ALA B 1 174 ? 8.688 -7.195 -17.594 1 98.25 174 ALA B C 1
ATOM 3644 O O . ALA B 1 174 ? 7.707 -6.945 -18.297 1 98.25 174 ALA B O 1
ATOM 3645 N N . LEU B 1 175 ? 9.758 -7.691 -18.078 1 97.38 175 LEU B N 1
ATOM 3646 C CA . LEU B 1 175 ? 9.867 -8.047 -19.484 1 97.38 175 LEU B CA 1
ATOM 3647 C C . LEU B 1 175 ? 8.984 -9.25 -19.812 1 97.38 175 LEU B C 1
ATOM 3649 O O . LEU B 1 175 ? 8.875 -10.18 -19 1 97.38 175 LEU B O 1
ATOM 3653 N N . ARG B 1 176 ? 8.461 -9.297 -20.969 1 95.81 176 ARG B N 1
ATOM 3654 C CA . ARG B 1 176 ? 7.465 -10.266 -21.406 1 95.81 176 ARG B CA 1
ATOM 3655 C C . ARG B 1 176 ? 8.031 -11.688 -21.359 1 95.81 176 ARG B C 1
ATOM 3657 O O . ARG B 1 176 ? 7.293 -12.648 -21.141 1 95.81 176 ARG B O 1
ATOM 3664 N N . GLN B 1 177 ? 9.32 -11.82 -21.516 1 94.19 177 GLN B N 1
ATOM 3665 C CA . GLN B 1 177 ? 9.93 -13.141 -21.562 1 94.19 177 GLN B CA 1
ATOM 3666 C C . GLN B 1 177 ? 9.766 -13.875 -20.234 1 94.19 177 GLN B C 1
ATOM 3668 O O . GLN B 1 177 ? 9.898 -15.102 -20.172 1 94.19 177 GLN B O 1
ATOM 3673 N N . ASN B 1 178 ? 9.453 -13.156 -19.156 1 96.5 178 ASN B N 1
ATOM 3674 C CA . ASN B 1 178 ? 9.289 -13.766 -17.844 1 96.5 178 ASN B CA 1
ATOM 3675 C C . ASN B 1 178 ? 7.883 -14.328 -17.656 1 96.5 178 ASN B C 1
ATOM 3677 O O . ASN B 1 178 ? 7.598 -14.984 -16.641 1 96.5 178 ASN B O 1
ATOM 3681 N N . LEU B 1 179 ? 6.977 -14.094 -18.562 1 96.75 179 LEU B N 1
ATOM 3682 C CA . LEU B 1 179 ? 5.648 -14.688 -18.688 1 96.75 179 LEU B CA 1
ATOM 3683 C C . LEU B 1 179 ? 4.738 -14.195 -17.562 1 96.75 179 LEU B C 1
ATOM 3685 O O . LEU B 1 179 ? 3.867 -13.352 -17.781 1 96.75 179 LEU B O 1
ATOM 3689 N N . HIS B 1 180 ? 4.941 -14.695 -16.312 1 98.38 180 HIS B N 1
ATOM 3690 C CA . HIS B 1 180 ? 4.203 -14.312 -15.117 1 98.38 180 HIS B CA 1
ATOM 3691 C C . HIS B 1 180 ? 5.148 -13.867 -14.008 1 98.38 180 HIS B C 1
ATOM 3693 O O . HIS B 1 180 ? 6.332 -14.219 -14.016 1 98.38 180 HIS B O 1
ATOM 3699 N N . LEU B 1 181 ? 4.582 -13.156 -13.023 1 98.75 181 LEU B N 1
ATOM 3700 C CA . LEU B 1 181 ? 5.352 -12.711 -11.859 1 98.75 181 LEU B CA 1
ATOM 3701 C C . LEU B 1 181 ? 5.855 -13.898 -11.055 1 98.75 181 LEU B C 1
ATOM 3703 O O . LEU B 1 181 ? 6.953 -13.852 -10.492 1 98.75 181 LEU B O 1
ATOM 3707 N N . ASP B 1 182 ? 5.121 -14.992 -10.984 1 98.56 182 ASP B N 1
ATOM 3708 C CA . ASP B 1 182 ? 5.512 -16.125 -10.148 1 98.56 182 ASP B CA 1
ATOM 3709 C C . ASP B 1 182 ? 6.68 -16.891 -10.766 1 98.56 182 ASP B C 1
ATOM 3711 O O . ASP B 1 182 ? 7.23 -17.797 -10.148 1 98.56 182 ASP B O 1
ATOM 3715 N N . MET B 1 183 ? 7.098 -16.484 -11.984 1 97.94 183 MET B N 1
ATOM 3716 C CA . MET B 1 183 ? 8.305 -17.047 -12.594 1 97.94 183 MET B CA 1
ATOM 3717 C C . MET B 1 183 ? 9.547 -16.328 -12.07 1 97.94 183 MET B C 1
ATOM 3719 O O . MET B 1 183 ? 10.648 -16.891 -12.109 1 97.94 183 MET B O 1
ATOM 3723 N N . CYS B 1 184 ? 9.344 -15.102 -11.562 1 97.94 184 CYS B N 1
ATOM 3724 C CA . CYS B 1 184 ? 10.508 -14.312 -11.172 1 97.94 184 CYS B CA 1
ATOM 3725 C C . CYS B 1 184 ? 10.406 -13.859 -9.719 1 97.94 184 CYS B C 1
ATOM 3727 O O . CYS B 1 184 ? 11.312 -13.203 -9.203 1 97.94 184 CYS B O 1
ATOM 3729 N N . PHE B 1 185 ? 9.367 -14.195 -9.055 1 98.88 185 PHE B N 1
ATOM 3730 C CA . PHE B 1 185 ? 9.117 -13.734 -7.695 1 98.88 185 PHE B CA 1
ATOM 3731 C C . PHE B 1 185 ? 8.195 -14.703 -6.961 1 98.88 185 PHE B C 1
ATOM 3733 O O . PHE B 1 185 ? 7.219 -15.195 -7.531 1 98.88 185 PHE B O 1
ATOM 3740 N N . ASN B 1 186 ? 8.477 -14.977 -5.727 1 98.81 186 ASN B N 1
ATOM 3741 C CA . ASN B 1 186 ? 7.613 -15.789 -4.871 1 98.81 186 ASN B CA 1
ATOM 3742 C C . ASN B 1 186 ? 7.855 -15.492 -3.395 1 98.81 186 ASN B C 1
ATOM 3744 O O . ASN B 1 186 ? 9.008 -15.414 -2.953 1 98.81 186 ASN B O 1
ATOM 3748 N N . ILE B 1 187 ? 6.855 -15.258 -2.637 1 98.88 187 ILE B N 1
ATOM 3749 C CA . ILE B 1 187 ? 6.953 -15.219 -1.182 1 98.88 187 ILE B CA 1
ATOM 3750 C C . ILE B 1 187 ? 6.75 -16.625 -0.616 1 98.88 187 ILE B C 1
ATOM 3752 O O . ILE B 1 187 ? 5.668 -17.203 -0.744 1 98.88 187 ILE B O 1
ATOM 3756 N N . VAL B 1 188 ? 7.73 -17.125 0.075 1 98.62 188 VAL B N 1
ATOM 3757 C CA . VAL B 1 188 ? 7.727 -18.562 0.37 1 98.62 188 VAL B CA 1
ATOM 3758 C C . VAL B 1 188 ? 7.566 -18.781 1.873 1 98.62 188 VAL B C 1
ATOM 3760 O O . VAL B 1 188 ? 7.246 -19.875 2.316 1 98.62 188 VAL B O 1
ATOM 3763 N N . ALA B 1 189 ? 7.793 -17.781 2.643 1 98.5 189 ALA B N 1
ATOM 3764 C CA . ALA B 1 189 ? 7.609 -17.75 4.09 1 98.5 189 ALA B CA 1
ATOM 3765 C C . ALA B 1 189 ? 7.465 -16.328 4.598 1 98.5 189 ALA B C 1
ATOM 3767 O O . ALA B 1 189 ? 7.559 -15.375 3.818 1 98.5 189 ALA B O 1
ATOM 3768 N N . GLU B 1 190 ? 7.102 -16.219 5.91 1 97.81 190 GLU B N 1
ATOM 3769 C CA . GLU B 1 190 ? 7.008 -14.875 6.473 1 97.81 190 GLU B CA 1
ATOM 3770 C C . GLU B 1 190 ? 8.305 -14.102 6.27 1 97.81 190 GLU B C 1
ATOM 3772 O O . GLU B 1 190 ? 9.367 -14.523 6.734 1 97.81 190 GLU B O 1
ATOM 3777 N N . LYS B 1 191 ? 8.281 -13.062 5.469 1 98.06 191 LYS B N 1
ATOM 3778 C CA . LYS B 1 191 ? 9.375 -12.125 5.215 1 98.06 191 LYS B CA 1
ATOM 3779 C C . LYS B 1 191 ? 10.523 -12.805 4.477 1 98.06 191 LYS B C 1
ATOM 3781 O O . LYS B 1 191 ? 11.68 -12.422 4.641 1 98.06 191 LYS B O 1
ATOM 3786 N N . VAL B 1 192 ? 10.258 -13.875 3.709 1 98.88 192 VAL B N 1
ATOM 3787 C CA . VAL B 1 192 ? 11.234 -14.516 2.846 1 98.88 192 VAL B CA 1
ATOM 3788 C C . VAL B 1 192 ? 10.68 -14.633 1.429 1 98.88 192 VAL B C 1
ATOM 3790 O O . VAL B 1 192 ? 9.586 -15.164 1.227 1 98.88 192 VAL B O 1
ATOM 3793 N N . ALA B 1 193 ? 11.414 -14.117 0.509 1 98.94 193 ALA B N 1
ATOM 3794 C CA . ALA B 1 193 ? 11.008 -14.195 -0.892 1 98.94 193 ALA B CA 1
ATOM 3795 C C . ALA B 1 193 ? 12.148 -14.719 -1.765 1 98.94 193 ALA B C 1
ATOM 3797 O O . ALA B 1 193 ? 13.32 -14.469 -1.481 1 98.94 193 ALA B O 1
ATOM 3798 N N . VAL B 1 194 ? 11.844 -15.523 -2.713 1 98.94 194 VAL B N 1
ATOM 3799 C CA . VAL B 1 194 ? 12.734 -15.883 -3.809 1 98.94 194 VAL B CA 1
ATOM 3800 C C . VAL B 1 194 ? 12.508 -14.945 -4.992 1 98.94 194 VAL B C 1
ATOM 3802 O O . VAL B 1 194 ? 11.375 -14.781 -5.453 1 98.94 194 VAL B O 1
ATOM 3805 N N . VAL B 1 195 ? 13.539 -14.305 -5.43 1 98.94 195 VAL B N 1
ATOM 3806 C CA . VAL B 1 195 ? 13.391 -13.273 -6.453 1 98.94 195 VAL B CA 1
ATOM 3807 C C . VAL B 1 195 ? 14.453 -13.453 -7.531 1 98.94 195 VAL B C 1
ATOM 3809 O O . VAL B 1 195 ? 15.531 -14 -7.266 1 98.94 195 VAL B O 1
ATOM 3812 N N . CYS B 1 196 ? 14.125 -13.133 -8.75 1 98.88 196 CYS B N 1
ATOM 3813 C CA . CYS B 1 196 ? 15.117 -12.789 -9.766 1 98.88 196 CYS B CA 1
ATOM 3814 C C . CYS B 1 196 ? 15.305 -11.281 -9.852 1 98.88 196 CYS B C 1
ATOM 3816 O O . CYS B 1 196 ? 14.57 -10.602 -10.57 1 98.88 196 CYS B O 1
ATOM 3818 N N . LYS B 1 197 ? 16.312 -10.75 -9.188 1 98.75 197 LYS B N 1
ATOM 3819 C CA . LYS B 1 197 ? 16.516 -9.305 -9.086 1 98.75 197 LYS B CA 1
ATOM 3820 C C . LYS B 1 197 ? 16.688 -8.68 -10.469 1 98.75 197 LYS B C 1
ATOM 3822 O O . LYS B 1 197 ? 16.234 -7.551 -10.695 1 98.75 197 LYS B O 1
ATOM 3827 N N . GLU B 1 198 ? 17.219 -9.43 -11.406 1 98.06 198 GLU B N 1
ATOM 3828 C CA . GLU B 1 198 ? 17.453 -8.922 -12.758 1 98.06 198 GLU B CA 1
ATOM 3829 C C . GLU B 1 198 ? 16.141 -8.688 -13.5 1 98.06 198 GLU B C 1
ATOM 3831 O O . GLU B 1 198 ? 16.062 -7.844 -14.391 1 98.06 198 GLU B O 1
ATOM 3836 N N . ALA B 1 199 ? 15.156 -9.398 -13.109 1 98.5 199 ALA B N 1
ATOM 3837 C CA . ALA B 1 199 ? 13.891 -9.383 -13.852 1 98.5 199 ALA B CA 1
ATOM 3838 C C . ALA B 1 199 ? 12.914 -8.375 -13.25 1 98.5 199 ALA B C 1
ATOM 3840 O O . ALA B 1 199 ? 11.93 -8.008 -13.891 1 98.5 199 ALA B O 1
ATOM 3841 N N . LEU B 1 200 ? 13.164 -7.91 -12.023 1 98.75 200 LEU B N 1
ATOM 3842 C CA . LEU B 1 200 ? 12.172 -7.129 -11.297 1 98.75 200 LEU B CA 1
ATOM 3843 C C . LEU B 1 200 ? 12.562 -5.656 -11.25 1 98.75 200 LEU B C 1
ATOM 3845 O O . LEU B 1 200 ? 13.75 -5.328 -11.219 1 98.75 200 LEU B O 1
ATOM 3849 N N . PRO B 1 201 ? 11.562 -4.832 -11.227 1 98.31 201 PRO B N 1
ATOM 3850 C CA . PRO B 1 201 ? 11.875 -3.404 -11.156 1 98.31 201 PRO B CA 1
ATOM 3851 C C . PRO B 1 201 ? 12.578 -3.02 -9.852 1 98.31 201 PRO B C 1
ATOM 3853 O O . PRO B 1 201 ? 12.258 -3.566 -8.789 1 98.31 201 PRO B O 1
ATOM 3856 N N . TYR B 1 202 ? 13.414 -2.049 -9.961 1 98 202 TYR B N 1
ATOM 3857 C CA . TYR B 1 202 ? 14.195 -1.539 -8.844 1 98 202 TYR B CA 1
ATOM 3858 C C . TYR B 1 202 ? 13.289 -1.136 -7.684 1 98 202 TYR B C 1
ATOM 3860 O O . TYR B 1 202 ? 13.547 -1.491 -6.531 1 98 202 TYR B O 1
ATOM 3868 N N . ASN B 1 203 ? 12.234 -0.386 -7.938 1 97.81 203 ASN B N 1
ATOM 3869 C CA . ASN B 1 203 ? 11.367 0.112 -6.879 1 97.81 203 ASN B CA 1
ATOM 3870 C C . ASN B 1 203 ? 10.656 -1.027 -6.152 1 97.81 203 ASN B C 1
ATOM 3872 O O . ASN B 1 203 ? 10.406 -0.944 -4.949 1 97.81 203 ASN B O 1
ATOM 3876 N N . PHE B 1 204 ? 10.281 -2.057 -6.914 1 98.62 204 PHE B N 1
ATOM 3877 C CA . PHE B 1 204 ? 9.641 -3.193 -6.266 1 98.62 204 PHE B CA 1
ATOM 3878 C C . PHE B 1 204 ? 10.594 -3.883 -5.301 1 98.62 204 PHE B C 1
ATOM 3880 O O . PHE B 1 204 ? 10.211 -4.238 -4.188 1 98.62 204 PHE B O 1
ATOM 3887 N N . LEU B 1 205 ? 11.852 -4.125 -5.734 1 98.81 205 LEU B N 1
ATOM 3888 C CA . LEU B 1 205 ? 12.867 -4.703 -4.859 1 98.81 205 LEU B CA 1
ATOM 3889 C C . LEU B 1 205 ? 13.055 -3.844 -3.613 1 98.81 205 LEU B C 1
ATOM 3891 O O . LEU B 1 205 ? 13.18 -4.371 -2.504 1 98.81 205 LEU B O 1
ATOM 3895 N N . LYS B 1 206 ? 13.062 -2.539 -3.752 1 98.44 206 LYS B N 1
ATOM 3896 C CA . LYS B 1 206 ? 13.195 -1.63 -2.617 1 98.44 206 LYS B CA 1
ATOM 3897 C C . LYS B 1 206 ? 11.992 -1.746 -1.68 1 98.44 206 LYS B C 1
ATOM 3899 O O . LYS B 1 206 ? 12.141 -1.638 -0.461 1 98.44 206 LYS B O 1
ATOM 3904 N N . MET B 1 207 ? 10.844 -1.936 -2.242 1 98.38 207 MET B N 1
ATOM 3905 C CA . MET B 1 207 ? 9.641 -2.131 -1.431 1 98.38 207 MET B CA 1
ATOM 3906 C C . MET B 1 207 ? 9.766 -3.377 -0.562 1 98.38 207 MET B C 1
ATOM 3908 O O . MET B 1 207 ? 9.398 -3.361 0.613 1 98.38 207 MET B O 1
ATOM 3912 N N . LEU B 1 208 ? 10.281 -4.449 -1.157 1 98.69 208 LEU B N 1
ATOM 3913 C CA . LEU B 1 208 ? 10.484 -5.68 -0.404 1 98.69 208 LEU B CA 1
ATOM 3914 C C . LEU B 1 208 ? 11.516 -5.477 0.703 1 98.69 208 LEU B C 1
ATOM 3916 O O . LEU B 1 208 ? 11.312 -5.914 1.836 1 98.69 208 LEU B O 1
ATOM 3920 N N . GLU B 1 209 ? 12.57 -4.828 0.352 1 98.25 209 GLU B N 1
ATOM 3921 C CA . GLU B 1 209 ? 13.617 -4.555 1.329 1 98.25 209 GLU B CA 1
ATOM 3922 C C . GLU B 1 209 ? 13.086 -3.709 2.484 1 98.25 209 GLU B C 1
ATOM 3924 O O . GLU B 1 209 ? 13.375 -3.992 3.65 1 98.25 209 GLU B O 1
ATOM 3929 N N . LYS B 1 210 ? 12.375 -2.707 2.137 1 97 210 LYS B N 1
ATOM 3930 C CA . LYS B 1 210 ? 11.805 -1.829 3.152 1 97 210 LYS B CA 1
ATOM 3931 C C . LYS B 1 210 ? 10.898 -2.607 4.105 1 97 210 LYS B C 1
ATOM 3933 O O . LYS B 1 210 ? 10.844 -2.305 5.301 1 97 210 LYS B O 1
ATOM 3938 N N . ARG B 1 211 ? 10.234 -3.559 3.562 1 97.44 211 ARG B N 1
ATOM 3939 C CA . ARG B 1 211 ? 9.336 -4.402 4.344 1 97.44 211 ARG B CA 1
ATOM 3940 C C . ARG B 1 211 ? 10.109 -5.512 5.055 1 97.44 211 ARG B C 1
ATOM 3942 O O . ARG B 1 211 ? 9.508 -6.422 5.633 1 97.44 211 ARG B O 1
ATOM 3949 N N . LYS B 1 212 ? 11.469 -5.551 4.93 1 97.69 212 LYS B N 1
ATOM 3950 C CA . LYS B 1 212 ? 12.391 -6.406 5.668 1 97.69 212 LYS B CA 1
ATOM 3951 C C . LYS B 1 212 ? 12.312 -7.852 5.172 1 97.69 212 LYS B C 1
ATOM 3953 O O . LYS B 1 212 ? 12.461 -8.789 5.957 1 97.69 212 LYS B O 1
ATOM 3958 N N . PHE B 1 213 ? 12.008 -7.996 3.943 1 98.69 213 PHE B N 1
ATOM 3959 C CA . PHE B 1 213 ? 12.086 -9.32 3.35 1 98.69 213 PHE B CA 1
ATOM 3960 C C . PHE B 1 213 ? 13.539 -9.773 3.209 1 98.69 213 PHE B C 1
ATOM 3962 O O . PHE B 1 213 ? 14.406 -8.977 2.826 1 98.69 213 PHE B O 1
ATOM 3969 N N . THR B 1 214 ? 13.781 -10.984 3.588 1 98.81 214 THR B N 1
ATOM 3970 C CA . THR B 1 214 ? 14.984 -11.664 3.117 1 98.81 214 THR B CA 1
ATOM 3971 C C . THR B 1 214 ? 14.805 -12.133 1.675 1 98.81 214 THR B C 1
ATOM 3973 O O . THR B 1 214 ? 13.852 -12.844 1.358 1 98.81 214 THR B O 1
ATOM 3976 N N . LEU B 1 215 ? 15.711 -11.719 0.802 1 98.88 215 LEU B N 1
ATOM 3977 C CA . LEU B 1 215 ? 15.562 -12.016 -0.617 1 98.88 215 LEU B CA 1
ATOM 3978 C C . LEU B 1 215 ? 16.578 -13.07 -1.057 1 98.88 215 LEU B C 1
ATOM 3980 O O . LEU B 1 215 ? 17.781 -12.859 -0.948 1 98.88 215 LEU B O 1
ATOM 3984 N N . ILE B 1 216 ? 16.125 -14.18 -1.442 1 98.88 216 ILE B N 1
ATOM 3985 C CA . ILE B 1 216 ? 16.953 -15.195 -2.08 1 98.88 216 ILE B CA 1
ATOM 3986 C C . ILE B 1 216 ? 16.969 -14.969 -3.59 1 98.88 216 ILE B C 1
ATOM 3988 O O . ILE B 1 216 ? 15.984 -15.234 -4.281 1 98.88 216 ILE B O 1
ATOM 3992 N N . ASP B 1 217 ? 18.078 -14.57 -4.094 1 98.75 217 ASP B N 1
ATOM 3993 C CA . ASP B 1 217 ? 18.203 -14.172 -5.496 1 98.75 217 ASP B CA 1
ATOM 3994 C C . ASP B 1 217 ? 18.531 -15.375 -6.379 1 98.75 217 ASP B C 1
ATOM 3996 O O . ASP B 1 217 ? 19.344 -16.234 -6.012 1 98.75 217 ASP B O 1
ATOM 4000 N N . VAL B 1 218 ? 17.812 -15.484 -7.5 1 98.31 218 VAL B N 1
ATOM 4001 C CA . VAL B 1 218 ? 18.156 -16.469 -8.523 1 98.31 218 VAL B CA 1
ATOM 4002 C C . VAL B 1 218 ? 18.531 -15.75 -9.82 1 98.31 218 VAL B C 1
ATOM 4004 O O . VAL B 1 218 ? 18.062 -14.641 -10.086 1 98.31 218 VAL B O 1
ATOM 4007 N N . PRO B 1 219 ? 19.375 -16.328 -10.633 1 97.62 219 PRO B N 1
ATOM 4008 C CA . PRO B 1 219 ? 19.734 -15.703 -11.914 1 97.62 219 PRO B CA 1
ATOM 4009 C C . PRO B 1 219 ? 18.594 -15.781 -12.93 1 97.62 219 PRO B C 1
ATOM 4011 O O . PRO B 1 219 ? 17.656 -16.562 -12.766 1 97.62 219 PRO B O 1
ATOM 4014 N N . GLN B 1 220 ? 18.656 -14.969 -13.961 1 97.56 220 GLN B N 1
ATOM 4015 C CA . GLN B 1 220 ? 17.641 -14.914 -15 1 97.56 220 GLN B CA 1
ATOM 4016 C C . GLN B 1 220 ? 17.391 -16.297 -15.609 1 97.56 220 GLN B C 1
ATOM 4018 O O . GLN B 1 220 ? 16.25 -16.672 -15.867 1 97.56 220 GLN B O 1
ATOM 4023 N N . GLU B 1 221 ? 18.453 -17.047 -15.82 1 95.62 221 GLU B N 1
ATOM 4024 C CA . GLU B 1 221 ? 18.312 -18.406 -16.375 1 95.62 221 GLU B CA 1
ATOM 4025 C C . GLU B 1 221 ? 17.469 -19.281 -15.461 1 95.62 221 GLU B C 1
ATOM 4027 O O . GLU B 1 221 ? 16.781 -20.188 -15.93 1 95.62 221 GLU B O 1
ATOM 4032 N N . GLY B 1 222 ? 17.562 -18.969 -14.156 1 95.75 222 GLY B N 1
ATOM 4033 C CA . GLY B 1 222 ? 16.797 -19.719 -13.172 1 95.75 222 GLY B CA 1
ATOM 4034 C C . GLY B 1 222 ? 15.305 -19.547 -13.312 1 95.75 222 GLY B C 1
ATOM 4035 O O . GLY B 1 222 ? 14.531 -20.422 -12.906 1 95.75 222 GLY B O 1
ATOM 4036 N N . VAL B 1 223 ? 14.867 -18.391 -13.867 1 95.56 223 VAL B N 1
ATOM 4037 C CA . VAL B 1 223 ? 13.453 -18.125 -14.109 1 95.56 223 VAL B CA 1
ATOM 4038 C C . VAL B 1 223 ? 12.883 -19.188 -15.055 1 95.56 223 VAL B C 1
ATOM 4040 O O . VAL B 1 223 ? 11.812 -19.734 -14.797 1 95.56 223 VAL B O 1
ATOM 4043 N N . PHE B 1 224 ? 13.648 -19.594 -16.062 1 92.56 224 PHE B N 1
ATOM 4044 C CA . PHE B 1 224 ? 13.195 -20.531 -17.078 1 92.56 224 PHE B CA 1
ATOM 4045 C C . PHE B 1 224 ? 13.297 -21.953 -16.578 1 92.56 224 PHE B C 1
ATOM 4047 O O . PHE B 1 224 ? 12.781 -22.891 -17.219 1 92.56 224 PHE B O 1
ATOM 4054 N N . ARG B 1 225 ? 13.945 -22.078 -15.477 1 94.25 225 ARG B N 1
ATOM 4055 C CA . ARG B 1 225 ? 14.008 -23.375 -14.812 1 94.25 225 ARG B CA 1
ATOM 4056 C C . ARG B 1 225 ? 13.016 -23.453 -13.656 1 94.25 225 ARG B C 1
ATOM 4058 O O . ARG B 1 225 ? 12.984 -24.438 -12.914 1 94.25 225 ARG B O 1
ATOM 4065 N N . HIS B 1 226 ? 12.242 -22.438 -13.438 1 97.19 226 HIS B N 1
ATOM 4066 C CA . HIS B 1 226 ? 11.141 -22.375 -12.484 1 97.19 226 HIS B CA 1
ATOM 4067 C C . HIS B 1 226 ? 11.656 -22.25 -11.055 1 97.19 226 HIS B C 1
ATOM 4069 O O . HIS B 1 226 ? 10.969 -22.641 -10.109 1 97.19 226 HIS B O 1
ATOM 4075 N N . TYR B 1 227 ? 12.836 -21.703 -10.844 1 98.06 227 TYR B N 1
ATOM 4076 C CA . TYR B 1 227 ? 13.445 -21.688 -9.523 1 98.06 227 TYR B CA 1
ATOM 4077 C C . TYR B 1 227 ? 12.664 -20.781 -8.57 1 98.06 227 TYR B C 1
ATOM 4079 O O . TYR B 1 227 ? 12.781 -20.922 -7.348 1 98.06 227 TYR B O 1
ATOM 4087 N N . CYS B 1 228 ? 11.844 -19.891 -9.062 1 98.44 228 CYS B N 1
ATOM 4088 C CA . CYS B 1 228 ? 11.031 -19.031 -8.219 1 98.44 228 CYS B CA 1
ATOM 4089 C C . CYS B 1 228 ? 9.633 -19.594 -8.039 1 98.44 228 CYS B C 1
ATOM 4091 O O . CYS B 1 228 ? 8.836 -19.062 -7.254 1 98.44 228 CYS B O 1
ATOM 4093 N N . ASN B 1 229 ? 9.266 -20.656 -8.734 1 98.38 229 ASN B N 1
ATOM 4094 C CA . ASN B 1 229 ? 7.895 -21.172 -8.781 1 98.38 229 ASN B CA 1
ATOM 4095 C C . ASN B 1 229 ? 7.652 -22.219 -7.703 1 98.38 229 ASN B C 1
ATOM 4097 O O . ASN B 1 229 ? 7.426 -23.391 -8.016 1 98.38 229 ASN B O 1
ATOM 4101 N N . LEU B 1 230 ? 7.66 -21.781 -6.488 1 98.44 230 LEU B N 1
ATOM 4102 C CA . LEU B 1 230 ? 7.461 -22.609 -5.301 1 98.44 230 LEU B CA 1
ATOM 4103 C C . LEU B 1 230 ? 6.113 -22.312 -4.652 1 98.44 230 LEU B C 1
ATOM 4105 O O . LEU B 1 230 ? 5.426 -21.375 -5.043 1 98.44 230 LEU B O 1
ATOM 4109 N N . GLN B 1 231 ? 5.742 -23.156 -3.648 1 98.62 231 GLN B N 1
ATOM 4110 C CA . GLN B 1 231 ? 4.465 -22.953 -2.975 1 98.62 231 GLN B CA 1
ATOM 4111 C C . GLN B 1 231 ? 4.629 -23 -1.458 1 98.62 231 GLN B C 1
ATOM 4113 O O . GLN B 1 231 ? 4.996 -24.031 -0.891 1 98.62 231 GLN B O 1
ATOM 4118 N N . SER B 1 232 ? 4.375 -21.859 -0.8 1 98.81 232 SER B N 1
ATOM 4119 C CA . SER B 1 232 ? 4.34 -21.812 0.658 1 98.81 232 SER B CA 1
ATOM 4120 C C . SER B 1 232 ? 3.139 -22.578 1.207 1 98.81 232 SER B C 1
ATOM 4122 O O . SER B 1 232 ? 2.016 -22.406 0.732 1 98.81 232 SER B O 1
ATOM 4124 N N . LEU B 1 233 ? 3.342 -23.406 2.219 1 98.81 233 LEU B N 1
ATOM 4125 C CA . LEU B 1 233 ? 2.262 -24.141 2.863 1 98.81 233 LEU B CA 1
ATOM 4126 C C . LEU B 1 233 ? 1.89 -23.516 4.199 1 98.81 233 LEU B C 1
ATOM 4128 O O . LEU B 1 233 ? 0.888 -23.891 4.812 1 98.81 233 LEU B O 1
ATOM 4132 N N . GLY B 1 234 ? 2.691 -22.516 4.633 1 98.56 234 GLY B N 1
ATOM 4133 C CA . GLY B 1 234 ? 2.57 -22 5.984 1 98.56 234 GLY B CA 1
ATOM 4134 C C . GLY B 1 234 ? 3.422 -22.75 6.992 1 98.56 234 GLY B C 1
ATOM 4135 O O . GLY B 1 234 ? 3.957 -23.812 6.691 1 98.56 234 GLY B O 1
ATOM 4136 N N . ASN B 1 235 ? 3.645 -22.078 8.125 1 98.12 235 ASN B N 1
ATOM 4137 C CA . ASN B 1 235 ? 4.453 -22.656 9.195 1 98.12 235 ASN B CA 1
ATOM 4138 C C . ASN B 1 235 ? 5.84 -23.047 8.695 1 98.12 235 ASN B C 1
ATOM 4140 O O . ASN B 1 235 ? 6.312 -24.156 8.961 1 98.12 235 ASN B O 1
ATOM 4144 N N . ASP B 1 236 ? 6.375 -22.266 7.902 1 98.31 236 ASP B N 1
ATOM 4145 C CA . ASP B 1 236 ? 7.738 -22.391 7.398 1 98.31 236 ASP B CA 1
ATOM 4146 C C . ASP B 1 236 ? 7.926 -23.688 6.625 1 98.31 236 ASP B C 1
ATOM 4148 O O . ASP B 1 236 ? 8.938 -24.375 6.793 1 98.31 236 ASP B O 1
ATOM 4152 N N . ARG B 1 237 ? 6.961 -24.078 5.812 1 98.75 237 ARG B N 1
ATOM 4153 C CA . ARG B 1 237 ? 7.043 -25.203 4.898 1 98.75 237 ARG B CA 1
ATOM 4154 C C . ARG B 1 237 ? 6.805 -24.766 3.459 1 98.75 237 ARG B C 1
ATOM 4156 O O . ARG B 1 237 ? 5.945 -23.922 3.197 1 98.75 237 ARG B O 1
ATOM 4163 N N . VAL B 1 238 ? 7.582 -25.328 2.607 1 98.81 238 VAL B N 1
ATOM 4164 C CA . VAL B 1 238 ? 7.5 -24.938 1.207 1 98.81 238 VAL B CA 1
ATOM 4165 C C . VAL B 1 238 ? 7.594 -26.172 0.311 1 98.81 238 VAL B C 1
ATOM 4167 O O . VAL B 1 238 ? 8.445 -27.031 0.521 1 98.81 238 VAL B O 1
ATOM 4170 N N . ILE B 1 239 ? 6.684 -26.297 -0.666 1 98.88 239 ILE B N 1
ATOM 4171 C CA . ILE B 1 239 ? 6.84 -27.281 -1.731 1 98.88 239 ILE B CA 1
ATOM 4172 C C . ILE B 1 239 ? 7.781 -26.734 -2.805 1 98.88 239 ILE B C 1
ATOM 4174 O O . ILE B 1 239 ? 7.586 -25.625 -3.301 1 98.88 239 ILE B O 1
ATOM 4178 N N . THR B 1 240 ? 8.789 -27.422 -3.057 1 98.62 240 THR B N 1
ATOM 4179 C CA . THR B 1 240 ? 9.781 -27.156 -4.094 1 98.62 240 THR B CA 1
ATOM 4180 C C . THR B 1 240 ? 10.094 -28.422 -4.883 1 98.62 240 THR B C 1
ATOM 4182 O O . THR B 1 240 ? 9.25 -29.312 -4.992 1 98.62 240 THR B O 1
ATOM 4185 N N . PHE B 1 241 ? 11.195 -28.406 -5.664 1 97.5 241 PHE B N 1
ATOM 4186 C CA . PHE B 1 241 ? 11.57 -29.594 -6.426 1 97.5 241 PHE B CA 1
ATOM 4187 C C . PHE B 1 241 ? 13.078 -29.812 -6.359 1 97.5 241 PHE B C 1
ATOM 4189 O O . PHE B 1 241 ? 13.836 -28.891 -6.066 1 97.5 241 PHE B O 1
ATOM 4196 N N . ASN B 1 242 ? 13.445 -31 -6.633 1 96.94 242 ASN B N 1
ATOM 4197 C CA . ASN B 1 242 ? 14.789 -31.484 -6.352 1 96.94 242 ASN B CA 1
ATOM 4198 C C . ASN B 1 242 ? 15.852 -30.688 -7.098 1 96.94 242 ASN B C 1
ATOM 4200 O O . ASN B 1 242 ? 16.938 -30.438 -6.574 1 96.94 242 ASN B O 1
ATOM 4204 N N . ASP B 1 243 ? 15.555 -30.203 -8.242 1 95.5 243 ASP B N 1
ATOM 4205 C CA . ASP B 1 243 ? 16.547 -29.547 -9.086 1 95.5 243 ASP B CA 1
ATOM 4206 C C . ASP B 1 243 ? 16.75 -28.094 -8.672 1 95.5 243 ASP B C 1
ATOM 4208 O O . ASP B 1 243 ? 17.656 -27.422 -9.156 1 95.5 243 ASP B O 1
ATOM 4212 N N . ASN B 1 244 ? 15.969 -27.578 -7.777 1 97.94 244 ASN B N 1
ATOM 4213 C CA . ASN B 1 244 ? 16.125 -26.219 -7.262 1 97.94 244 ASN B CA 1
ATOM 4214 C C . ASN B 1 244 ? 17.109 -26.172 -6.098 1 97.94 244 ASN B C 1
ATOM 4216 O O . ASN B 1 244 ? 16.797 -25.641 -5.031 1 97.94 244 ASN B O 1
ATOM 4220 N N . LYS B 1 245 ? 18.281 -26.656 -6.355 1 98 245 LYS B N 1
ATOM 4221 C CA . LYS B 1 245 ? 19.25 -27.016 -5.316 1 98 245 LYS B CA 1
ATOM 4222 C C . LYS B 1 245 ? 19.688 -25.797 -4.52 1 98 245 LYS B C 1
ATOM 4224 O O . LYS B 1 245 ? 19.594 -25.781 -3.289 1 98 245 LYS B O 1
ATOM 4229 N N . ASN B 1 246 ? 20.125 -24.75 -5.168 1 98.31 246 ASN B N 1
ATOM 4230 C CA . ASN B 1 246 ? 20.641 -23.562 -4.492 1 98.31 246 ASN B CA 1
ATOM 4231 C C . ASN B 1 246 ? 19.562 -22.891 -3.643 1 98.31 246 ASN B C 1
ATOM 4233 O O . ASN B 1 246 ? 19.812 -22.531 -2.494 1 98.31 246 ASN B O 1
ATOM 4237 N N . VAL B 1 247 ? 18.375 -22.75 -4.172 1 98.75 247 VAL B N 1
ATOM 4238 C CA . VAL B 1 247 ? 17.266 -22.125 -3.449 1 98.75 247 VAL B CA 1
ATOM 4239 C C . VAL B 1 247 ? 16.906 -22.984 -2.238 1 98.75 247 VAL B C 1
ATOM 4241 O O . VAL B 1 247 ? 16.719 -22.469 -1.134 1 98.75 247 VAL B O 1
ATOM 4244 N N . ASN B 1 248 ? 16.859 -24.328 -2.475 1 98.81 248 ASN B N 1
ATOM 4245 C CA . ASN B 1 248 ? 16.531 -25.234 -1.387 1 98.81 248 ASN B CA 1
ATOM 4246 C C . ASN B 1 248 ? 17.516 -25.109 -0.224 1 98.81 248 ASN B C 1
ATOM 4248 O O . ASN B 1 248 ? 17.109 -25.031 0.936 1 98.81 248 ASN B O 1
ATOM 4252 N N . GLU B 1 249 ? 18.75 -25.062 -0.537 1 98.81 249 GLU B N 1
ATOM 4253 C CA . GLU B 1 249 ? 19.781 -24.953 0.491 1 98.81 249 GLU B CA 1
ATOM 4254 C C . GLU B 1 249 ? 19.625 -23.672 1.294 1 98.81 249 GLU B C 1
ATOM 4256 O O . GLU B 1 249 ? 19.75 -23.672 2.52 1 98.81 249 GLU B O 1
ATOM 4261 N N . LYS B 1 250 ? 19.375 -22.594 0.635 1 98.81 250 LYS B N 1
ATOM 4262 C CA . LYS B 1 250 ? 19.234 -21.312 1.295 1 98.81 250 LYS B CA 1
ATOM 4263 C C . LYS B 1 250 ? 17.984 -21.266 2.158 1 98.81 250 LYS B C 1
ATOM 4265 O O . LYS B 1 250 ? 17.984 -20.688 3.244 1 98.81 250 LYS B O 1
ATOM 4270 N N . LEU B 1 251 ? 16.891 -21.859 1.663 1 98.81 251 LEU B N 1
ATOM 4271 C CA . LEU B 1 251 ? 15.656 -21.953 2.449 1 98.81 251 LEU B CA 1
ATOM 4272 C C . LEU B 1 251 ? 15.891 -22.75 3.725 1 98.81 251 LEU B C 1
ATOM 4274 O O . LEU B 1 251 ? 15.492 -22.328 4.812 1 98.81 251 LEU B O 1
ATOM 4278 N N . GLU B 1 252 ? 16.5 -23.859 3.57 1 98.81 252 GLU B N 1
ATOM 4279 C CA . GLU B 1 252 ? 16.766 -24.734 4.711 1 98.81 252 GLU B CA 1
ATOM 4280 C C . GLU B 1 252 ? 17.688 -24.047 5.727 1 98.81 252 GLU B C 1
ATOM 4282 O O . GLU B 1 252 ? 17.516 -24.219 6.934 1 98.81 252 GLU B O 1
ATOM 4287 N N . ALA B 1 253 ? 18.625 -23.266 5.25 1 98.69 253 ALA B N 1
ATOM 4288 C CA . ALA B 1 253 ? 19.516 -22.516 6.125 1 98.69 253 ALA B CA 1
ATOM 4289 C C . ALA B 1 253 ? 18.75 -21.5 6.953 1 98.69 253 ALA B C 1
ATOM 4291 O O . ALA B 1 253 ? 19.203 -21.109 8.031 1 98.69 253 ALA B O 1
ATOM 4292 N N . LEU B 1 254 ? 17.594 -21.094 6.488 1 98.56 254 LEU B N 1
ATOM 4293 C CA . LEU B 1 254 ? 16.75 -20.141 7.195 1 98.56 254 LEU B CA 1
ATOM 4294 C C . LEU B 1 254 ? 15.789 -20.844 8.133 1 98.56 254 LEU B C 1
ATOM 4296 O O . LEU B 1 254 ? 14.953 -20.203 8.781 1 98.56 254 LEU B O 1
ATOM 4300 N N . GLY B 1 255 ? 15.828 -22.125 8.117 1 98.62 255 GLY B N 1
ATOM 4301 C CA . GLY B 1 255 ? 14.969 -22.906 8.984 1 98.62 255 GLY B CA 1
ATOM 4302 C C . GLY B 1 255 ? 13.648 -23.281 8.336 1 98.62 255 GLY B C 1
ATOM 4303 O O . GLY B 1 255 ? 12.727 -23.734 9.016 1 98.62 255 GLY B O 1
ATOM 4304 N N . ILE B 1 256 ? 13.523 -23.172 7.062 1 98.81 256 ILE B N 1
ATOM 4305 C CA . ILE B 1 256 ? 12.305 -23.484 6.328 1 98.81 256 ILE B CA 1
ATOM 4306 C C . ILE B 1 256 ? 12.375 -24.938 5.832 1 98.81 256 ILE B C 1
ATOM 4308 O O . ILE B 1 256 ? 13.375 -25.344 5.238 1 98.81 256 ILE B O 1
ATOM 4312 N N . LYS B 1 257 ? 11.344 -25.703 6.094 1 98.81 257 LYS B N 1
ATOM 4313 C CA . LYS B 1 257 ? 11.266 -27.078 5.629 1 98.81 257 LYS B CA 1
ATOM 4314 C C . LYS B 1 257 ? 10.914 -27.141 4.145 1 98.81 257 LYS B C 1
ATOM 4316 O O . LYS B 1 257 ? 9.883 -26.609 3.725 1 98.81 257 LYS B O 1
ATOM 4321 N N . THR B 1 258 ? 11.773 -27.797 3.432 1 98.75 258 THR B N 1
ATOM 4322 C CA . THR B 1 258 ? 11.539 -27.938 1.999 1 98.75 258 THR B CA 1
ATOM 4323 C C . THR B 1 258 ? 10.984 -29.328 1.675 1 98.75 258 THR B C 1
ATOM 4325 O O . THR B 1 258 ? 11.508 -30.328 2.133 1 98.75 258 THR B O 1
ATOM 4328 N N . ILE B 1 259 ? 9.852 -29.406 1.035 1 98.81 259 ILE B N 1
ATOM 4329 C CA . ILE B 1 259 ? 9.266 -30.625 0.468 1 98.81 259 ILE B CA 1
ATOM 4330 C C . ILE B 1 259 ? 9.633 -30.719 -1.012 1 98.81 259 ILE B C 1
ATOM 4332 O O . ILE B 1 259 ? 9.039 -30.031 -1.85 1 98.81 259 ILE B O 1
ATOM 4336 N N . LYS B 1 260 ? 10.602 -31.562 -1.292 1 98.44 260 LYS B N 1
ATOM 4337 C CA . LYS B 1 260 ? 11.203 -31.625 -2.621 1 98.44 260 LYS B CA 1
ATOM 4338 C C . LYS B 1 260 ? 10.562 -32.719 -3.475 1 98.44 260 LYS B C 1
ATOM 4340 O O . LYS B 1 260 ? 10.594 -33.875 -3.113 1 98.44 260 LYS B O 1
ATOM 4345 N N . LEU B 1 261 ? 9.969 -32.312 -4.543 1 98.06 261 LEU B N 1
ATOM 4346 C CA . LEU B 1 261 ? 9.344 -33.25 -5.48 1 98.06 261 LEU B CA 1
ATOM 4347 C C . LEU B 1 261 ? 10.25 -33.531 -6.672 1 98.06 261 LEU B C 1
ATOM 4349 O O . LEU B 1 261 ? 11.148 -32.719 -6.969 1 98.06 261 LEU B O 1
ATOM 4353 N N . ASP B 1 262 ? 10 -34.656 -7.312 1 95.69 262 ASP B N 1
ATOM 4354 C CA . ASP B 1 262 ? 10.719 -34.969 -8.539 1 95.69 262 ASP B CA 1
ATOM 4355 C C . ASP B 1 262 ? 9.953 -34.5 -9.766 1 95.69 262 ASP B C 1
ATOM 4357 O O . ASP B 1 262 ? 9.375 -35.312 -10.5 1 95.69 262 ASP B O 1
ATOM 4361 N N . LEU B 1 263 ? 9.969 -33.219 -9.977 1 94.75 263 LEU B N 1
ATOM 4362 C CA . LEU B 1 263 ? 9.297 -32.625 -11.117 1 94.75 263 LEU B CA 1
ATOM 4363 C C . LEU B 1 263 ? 10.281 -32.344 -12.258 1 94.75 263 LEU B C 1
ATOM 4365 O O . LEU B 1 263 ? 11.273 -31.656 -12.062 1 94.75 263 LEU B O 1
ATOM 4369 N N . VAL B 1 264 ? 10.047 -32.875 -13.383 1 91.44 264 VAL B N 1
ATOM 4370 C CA . VAL B 1 264 ? 10.938 -32.719 -14.523 1 91.44 264 VAL B CA 1
ATOM 4371 C C . VAL B 1 264 ? 10.117 -32.438 -15.781 1 91.44 264 VAL B C 1
ATOM 4373 O O . VAL B 1 264 ? 10.18 -31.344 -16.344 1 91.44 264 VAL B O 1
ATOM 4376 N N . GLU B 1 265 ? 9.273 -33.406 -16.078 1 90.75 265 GLU B N 1
ATOM 4377 C CA . GLU B 1 265 ? 8.539 -33.344 -17.344 1 90.75 265 GLU B CA 1
ATOM 4378 C C . GLU B 1 265 ? 7.531 -32.188 -17.344 1 90.75 265 GLU B C 1
ATOM 4380 O O . GLU B 1 265 ? 7.406 -31.469 -18.328 1 90.75 265 GLU B O 1
ATOM 4385 N N . ILE B 1 266 ? 6.816 -32.031 -16.297 1 88.88 266 ILE B N 1
ATOM 4386 C CA . ILE B 1 266 ? 5.742 -31.047 -16.25 1 88.88 266 ILE B CA 1
ATOM 4387 C C . ILE B 1 266 ? 6.332 -29.641 -16.266 1 88.88 266 ILE B C 1
ATOM 4389 O O . ILE B 1 266 ? 5.719 -28.703 -16.797 1 88.88 266 ILE B O 1
ATOM 4393 N N . LEU B 1 267 ? 7.535 -29.453 -15.766 1 90.25 267 LEU B N 1
ATOM 4394 C CA . LEU B 1 267 ? 8.219 -28.156 -15.797 1 90.25 267 LEU B CA 1
ATOM 4395 C C . LEU B 1 267 ? 8.516 -27.734 -17.234 1 90.25 267 LEU B C 1
ATOM 4397 O O . LEU B 1 267 ? 8.516 -26.547 -17.547 1 90.25 267 LEU B O 1
ATOM 4401 N N . LYS B 1 268 ? 8.727 -28.688 -18.047 1 87 268 LYS B N 1
ATOM 4402 C CA . LYS B 1 268 ? 8.977 -28.422 -19.453 1 87 268 LYS B CA 1
ATOM 4403 C C . LYS B 1 268 ? 7.766 -27.766 -20.109 1 87 268 LYS B C 1
ATOM 4405 O O . LYS B 1 268 ? 7.891 -27.078 -21.141 1 87 268 LYS B O 1
ATOM 4410 N N . GLY B 1 269 ? 6.617 -28.047 -19.484 1 84.25 269 GLY B N 1
ATOM 4411 C CA . GLY B 1 269 ? 5.379 -27.453 -19.984 1 84.25 269 GLY B CA 1
ATOM 4412 C C . GLY B 1 269 ? 5.203 -26 -19.562 1 84.25 269 GLY B C 1
ATOM 4413 O O . GLY B 1 269 ? 4.27 -25.328 -20.016 1 84.25 269 GLY B O 1
ATOM 4414 N N . GLY B 1 270 ? 6.09 -25.562 -18.656 1 85.75 270 GLY B N 1
ATOM 4415 C CA . GLY B 1 270 ? 6.113 -24.125 -18.406 1 85.75 270 GLY B CA 1
ATOM 4416 C C . GLY B 1 270 ? 5.613 -23.75 -17.031 1 85.75 270 GLY B C 1
ATOM 4417 O O . GLY B 1 270 ? 5.562 -22.562 -16.688 1 85.75 270 GLY B O 1
ATOM 4418 N N . GLY B 1 271 ? 5.266 -24.75 -16.266 1 91.81 271 GLY B N 1
ATOM 4419 C CA . GLY B 1 271 ? 4.723 -24.391 -14.969 1 91.81 271 GLY B CA 1
ATOM 4420 C C . GLY B 1 271 ? 5.227 -25.281 -13.852 1 91.81 271 GLY B C 1
ATOM 4421 O O . GLY B 1 271 ? 5.406 -26.484 -14.031 1 91.81 271 GLY B O 1
ATOM 4422 N N . GLY B 1 272 ? 5.449 -24.672 -12.703 1 94.69 272 GLY B N 1
ATOM 4423 C CA . GLY B 1 272 ? 5.883 -25.375 -11.516 1 94.69 272 GLY B CA 1
ATOM 4424 C C . GLY B 1 272 ? 4.801 -25.484 -10.453 1 94.69 272 GLY B C 1
ATOM 4425 O O . GLY B 1 272 ? 3.611 -25.422 -10.766 1 94.69 272 GLY B O 1
ATOM 4426 N N . PRO B 1 273 ? 5.184 -25.812 -9.227 1 96.88 273 PRO B N 1
ATOM 4427 C CA . PRO B 1 273 ? 4.234 -26.062 -8.141 1 96.88 273 PRO B CA 1
ATOM 4428 C C . PRO B 1 273 ? 3.26 -24.891 -7.945 1 96.88 273 PRO B C 1
ATOM 4430 O O . PRO B 1 273 ? 2.062 -25.125 -7.746 1 96.88 273 PRO B O 1
ATOM 4433 N N . HIS B 1 274 ? 3.697 -23.688 -7.973 1 98.12 274 HIS B N 1
ATOM 4434 C CA . HIS B 1 274 ? 2.816 -22.547 -7.777 1 98.12 274 HIS B CA 1
ATOM 4435 C C . HIS B 1 274 ? 1.824 -22.406 -8.93 1 98.12 274 HIS B C 1
ATOM 4437 O O . HIS B 1 274 ? 0.637 -22.156 -8.711 1 98.12 274 HIS B O 1
ATOM 4443 N N . CYS B 1 275 ? 2.301 -22.641 -10.141 1 97.94 275 CYS B N 1
ATOM 4444 C CA . CYS B 1 275 ? 1.489 -22.484 -11.344 1 97.94 275 CYS B CA 1
ATOM 4445 C C . CYS B 1 275 ? 0.348 -23.484 -11.367 1 97.94 275 CYS B C 1
ATOM 4447 O O . CYS B 1 275 ? -0.717 -23.219 -11.922 1 97.94 275 CYS B O 1
ATOM 4449 N N . MET B 1 276 ? 0.536 -24.578 -10.75 1 97.94 276 MET B N 1
ATOM 4450 C CA . MET B 1 276 ? -0.44 -25.656 -10.844 1 97.94 276 MET B CA 1
ATOM 4451 C C . MET B 1 276 ? -1.444 -25.578 -9.695 1 97.94 276 MET B C 1
ATOM 4453 O O . MET B 1 276 ? -2.332 -26.438 -9.594 1 97.94 276 MET B O 1
ATOM 4457 N N . THR B 1 277 ? -1.341 -24.562 -8.906 1 97.56 277 THR B N 1
ATOM 4458 C CA . THR B 1 277 ? -2.121 -24.531 -7.676 1 97.56 277 THR B CA 1
ATOM 4459 C C . THR B 1 277 ? -2.887 -23.219 -7.559 1 97.56 277 THR B C 1
ATOM 4461 O O . THR B 1 277 ? -2.334 -22.141 -7.812 1 97.56 277 THR B O 1
ATOM 4464 N N . PHE B 1 278 ? -4.121 -23.297 -7.09 1 98.81 278 PHE B N 1
ATOM 4465 C CA . PHE B 1 278 ? -4.934 -22.141 -6.723 1 98.81 278 PHE B CA 1
ATOM 4466 C C . PHE B 1 278 ? -5.387 -22.234 -5.273 1 98.81 278 PHE B C 1
ATOM 4468 O O . PHE B 1 278 ? -6.172 -23.109 -4.918 1 98.81 278 PHE B O 1
ATOM 4475 N N . PRO B 1 279 ? -4.879 -21.391 -4.406 1 98.81 279 PRO B N 1
ATOM 4476 C CA . PRO B 1 279 ? -5.309 -21.453 -3.006 1 98.81 279 PRO B CA 1
ATOM 4477 C C . PRO B 1 279 ? -6.793 -21.125 -2.832 1 98.81 279 PRO B C 1
ATOM 4479 O O . PRO B 1 279 ? -7.281 -20.141 -3.375 1 98.81 279 PRO B O 1
ATOM 4482 N N . LEU B 1 280 ? -7.484 -21.984 -2.1 1 98.81 280 LEU B N 1
ATOM 4483 C CA . LEU B 1 280 ? -8.906 -21.797 -1.823 1 98.81 280 LEU B CA 1
ATOM 4484 C C . LEU B 1 280 ? -9.117 -21.297 -0.397 1 98.81 280 LEU B C 1
ATOM 4486 O O . LEU B 1 280 ? -10.07 -20.562 -0.127 1 98.81 280 LEU B O 1
ATOM 4490 N N . GLU B 1 281 ? -8.266 -21.766 0.478 1 98.69 281 GLU B N 1
ATOM 4491 C CA . GLU B 1 281 ? -8.344 -21.391 1.887 1 98.69 281 GLU B CA 1
ATOM 4492 C C . GLU B 1 281 ? -6.953 -21.312 2.516 1 98.69 281 GLU B C 1
ATOM 4494 O O . GLU B 1 281 ? -6.215 -22.297 2.523 1 98.69 281 GLU B O 1
ATOM 4499 N N . ARG B 1 282 ? -6.617 -20.203 2.965 1 98.44 282 ARG B N 1
ATOM 4500 C CA . ARG B 1 282 ? -5.363 -19.922 3.654 1 98.44 282 ARG B CA 1
ATOM 4501 C C . ARG B 1 282 ? -5.59 -18.984 4.84 1 98.44 282 ARG B C 1
ATOM 4503 O O . ARG B 1 282 ? -6.008 -17.844 4.668 1 98.44 282 ARG B O 1
ATOM 4510 N N . VAL B 1 283 ? -5.312 -19.438 6.168 1 94.38 283 VAL B N 1
ATOM 4511 C CA . VAL B 1 283 ? -5.746 -18.719 7.363 1 94.38 283 VAL B CA 1
ATOM 4512 C C . VAL B 1 283 ? -4.527 -18.312 8.195 1 94.38 283 VAL B C 1
ATOM 4514 O O . VAL B 1 283 ? -3.494 -18.984 8.156 1 94.38 283 VAL B O 1
#

Organism: NCBI:txid1408889

Secondary structure (DSSP, 8-state):
-PPPSB--SSSPEEEEEEE--TT----SSSHHHHHHHHTT----HHHHHHHHHHHHHHHHHTT-EEEEEPP-TT-TTTT-GGGGEEEETTEEEE-B-SSHHHHTHHHHHHHHHHHHTPPEEEE--SS-B-GGGEEESSSSEEEEEESSS--HHHHHHHHHHHHTTT-EEEEEE--GGG-SGGGTEEEEETTEEEE-GGGS-HHHHHHHHHTT-EEEE--HHHHTTTTT--EEEETTEEEEETT-HHHHHHHHHTTPEEEEE---TGGGGT--TTTT-EEEEE-/-PPPSB--SSS-EEEEEEE--TT----SSSHHHHHHHHTT----HHHHHHHHHHHHHHHHHTT-EEEEEPP-TT-TTTT-GGGGEEEETTEEEE-B-SSHHHHTHHHHHHHHHHHHTPPEEEE--SS-B-GGGEEESSSSEEEEEESSS--HHHHHHHHHHHHTTT-EEEEEE--GGG-SGGGTEEEEETTEEEE-GGGS-HHHHHHHHHTT-EEEE--HHHHTTTTT--EEEETTEEEEETT-HHHHHHHHHTTPEEEEE---HHHHTT--TTTT-EEEEE-

Radius of gyration: 27.0 Å; Cα contacts (8 Å, |Δi|>4): 1356; chains: 2; bounding box: 42×82×59 Å

Nearest PDB structures (foldseek):
  6jv0-assembly1_A  TM=9.003E-01  e=1.555E-19  Synechocystis sp. PCC 6803 substr. Kazusa
  6juz-assembly1_A  TM=9.001E-01  e=5.936E-19  Synechocystis sp. PCC 6803 substr. Kazusa
  3rhy-assembly2_B  TM=8.820E-01  e=4.012E-16  Pseudomonas aeruginosa
  1h70-assembly1_A  TM=8.894E-01  e=9.411E-16  Pseudomonas aeruginosa
  3bpb-assembly2_B  TM=8.883E-01  e=1.839E-15  unclassified

Solvent-accessible surface area (backbone atoms only — not comparable to full-atom values): 28112 Å² total; per-residue (Å²): 130,82,77,67,22,22,48,45,52,35,38,40,41,43,27,33,36,33,28,51,48,85,46,46,63,76,57,77,80,43,70,53,21,35,53,40,45,74,72,67,56,71,74,54,58,70,55,28,44,51,38,50,49,49,52,54,48,53,39,48,77,68,66,20,46,77,44,72,46,83,66,46,78,87,34,35,63,51,25,42,37,14,32,60,20,48,51,35,36,82,22,30,33,40,32,25,63,63,52,75,77,50,46,72,48,54,64,55,54,51,51,51,36,54,74,70,68,48,48,76,68,36,63,39,84,38,74,16,23,33,16,40,16,56,43,46,80,43,78,47,36,32,36,33,30,32,36,56,41,16,37,68,56,8,48,51,46,38,40,58,46,41,22,61,70,15,36,45,69,43,78,44,55,41,60,50,89,54,41,35,36,32,28,40,33,31,59,43,31,88,51,30,29,34,30,21,65,87,58,46,46,68,35,58,54,30,29,41,46,67,69,59,37,45,74,46,76,42,57,72,74,35,34,76,69,37,64,21,22,46,33,34,41,18,89,45,25,27,44,47,37,62,85,38,51,72,61,49,53,55,41,43,74,73,67,29,48,73,46,66,36,84,70,57,62,46,46,51,64,63,42,39,61,32,34,30,35,26,69,57,26,18,93,130,83,76,66,22,21,48,46,51,35,38,41,40,44,28,34,35,33,26,50,50,83,46,44,62,76,57,76,81,44,71,52,21,35,54,41,46,74,71,67,56,72,74,54,59,69,56,29,45,47,37,51,50,49,52,54,47,52,38,48,76,68,66,20,46,78,44,75,46,84,66,45,79,85,35,35,64,51,27,42,36,15,33,58,21,48,52,34,36,85,22,30,34,40,32,24,62,64,52,74,79,51,45,72,48,54,62,56,52,52,50,52,35,54,74,71,68,50,49,75,69,37,62,38,84,35,72,15,23,34,16,42,16,56,42,45,80,42,74,46,36,33,35,33,29,32,35,57,40,15,38,68,54,7,47,51,46,37,39,58,46,43,22,60,69,16,35,46,67,44,80,44,55,39,62,49,88,54,41,36,36,34,28,39,32,30,59,44,32,88,52,30,29,33,30,20,66,86,59,45,45,68,36,59,55,30,30,41,46,67,69,58,36,45,74,46,74,43,56,72,73,34,34,76,68,37,64,22,21,44,34,36,42,18,89,44,24,27,43,48,39,63,85,38,50,71,61,50,53,53,39,44,74,72,67,30,46,75,46,65,35,85,69,57,64,45,46,52,64,61,44,37,62,31,35,30,34,26,69,56,27,20,93

Sequence (566 aa):
MKKTYVKNSTGVLKKVLLCSPKYFEFEPINVITEDWLDKGEKSNKEACLREHSELVQAYKENGVEVEIMDPDINLPYEVFARDFGGCISEGFIMGKFREPVRQGETAKYENKMRELGIPCVARCTSGAYEGGDFWFLDEYTLAQGVIARTDFDGAENIKRQVSELGYNMIMVPALRQNLHLDMCFNIVAEKVAVVCKEALPYNFLKMLEKRKFTLIDVPQEGVFRHYCNLQSLGNDRVITFNDNKNVNEKLEALGIKTIKLDLVEILKGGGGPHCMTFPLERVMKKTYVKNSTGVLKKVLLCSPKYFEFEPINVITEDWLDKGEKSNKEACLREHSELVQAYKENGVEVEIMDPDINLPYEVFARDFGGCISEGFIMGKFREPVRQGETAKYENKMRELGIPCVARCTSGAYEGGDFWFLDEYTLAQGVIARTDFDGAENIKRQVSELGYNMIMVPALRQNLHLDMCFNIVAEKVAVVCKEALPYNFLKMLEKRKFTLIDVPQEGVFRHYCNLQSLGNDRVITFNDNKNVNEKLEALGIKTIKLDLVEILKGGGGPHCMTFPLERV

Foldseek 3Di:
DAFFWAQFQFFAFAEWEFEALQQAWQDPPAPLSVVCVVVVDTFPNVQSRVQVVQLVVVCVVVNHHYHYAYDDNQQNLVLQVQWQFAAAGQFTEGWAWPDPSHRVCSVRVVVVSVVVVTDHQHYFDWFGGTRLQWHGPGRAEIEGEDEQTHHPGRVVRRQVRVVVVRHHYDYKYWYNNLVYLLLAWGDAHDLEMEGAPVGTDPVVVVVSVVVVHDYRHDHPVVSLVSLSNWGHNHPQEIEEADVNPSSCVVSVVVVHHYNHGHDDSVSSSPHDSNSRIHGGHGD/DAFFWAQFAFFAFAEWEFEALQQAWQDPPAPLSVVCVVVVDTFPNVQSRVQVVVLVVVCVVVNHHYHYAYDDNQQNLVLQVQWQFAAAGQFTEGWAWPDPSHRVCSVRNVVVSVVVVTDHQHYFDWFGGTRLQWHGPGRAEIEGEDEQTGHPGRVVRRQVRVVVVRHHYDYKYWYNNLVYLLLAWGDAHDLEMEGAPVTTDPVVVVVSVVVVHDYHHDHPVVSLVSLSQWGHNHPQEIEEADVNPSSCVVSVVVVHHYRHGHDDSVSSSPHDSNSRIHGGHGD